Protein AF-0000000085036722 (afdb_homodimer)

Secondary structure (DSSP, 8-state):
---GGGHHHHHHHHHTSTTTTTS-HHHHHHHHHT-EEEEE-TT-EEE-TTSB--EEEEEEES-EEEEEE-TTSS-EEEEEE-SSEEE--TTTTT-SB-SSEEEESS-EEEEEEEHHHHHHHHHH-HHHHHHHHHHHHHHHHHHHHHHHHHTT--HHHHHHHHHHHHHHHHPEEETTTEEE--S---HHHHHHHHTS-HHHHHHHHHHHHHTTSEEEETTEEEE---/---GGGHHHHHHHHHTSTTTTTS-HHHHHHHHHT-EEEEE-TT-EEE-TTSB--EEEEEEES-EEEEEE-TTSS-EEEEEE-TTEEE--TTTTT-SB-SSEEEESS-EEEEEEEHHHHHHHHHH-HHHHHHHHHHHHHHHHHHHHHHHHHTT--HHHHHHHHHHHHHHHHPEEETTTEEE--S---HHHHHHHHTS-HHHHHHHHHHHHHTTSEEEETTEEEE---

pLDDT: mean 83.2, std 12.03, range [45.81, 97.31]

Radius of gyration: 22.98 Å; Cα contacts (8 Å, |Δi|>4): 888; chains: 2; bounding box: 68×56×44 Å

Nearest PDB structures (foldseek):
  4cyd-assembly2_C  TM=8.527E-01  e=1.453E-17  Corynebacterium glutamicum
  4cyd-assembly2_A  TM=8.645E-01  e=3.930E-17  Corynebacterium glutamicum
  4cyd-assembly1_D  TM=8.623E-01  e=2.658E-15  Corynebacterium glutamicum
  7pza-assembly1_A  TM=8.223E-01  e=2.762E-14  Sinorhizobium meliloti 1021
  3h3z-assembly1_A  TM=5.978E-01  e=1.508E-13  Ruegeria pomeroyi DSS-3

Organism: Levilactobacillus brevis (strain ATCC 367 / BCRC 12310 / CIP 105137 / JCM 1170 / LMG 11437 / NCIMB 947 / NCTC 947) (NCBI:txid387344)

Sequence (452 aa):
MIKKSDYPRYIQMLKRRPEFSGFTPDEFNQLEQQMRIKEYPKGQLLFDQADTRSRFYFVISGLLRSERIDETGDFSFYSFIAENKGFPYRGLFHDHEYAYAVNTMTPAVVASFPMAEFENLLTRNSEMMKRVVVEMGQIINENEDQLQQMVTSSASDRVRNALKILGRKLGNQLAGDRWFVPYAITLIELAKMAGTTRETASQVVQRLEADGQIIYEHKHFTIFIKMIKKSDYPRYIQMLKRRPEFSGFTPDEFNQLEQQMRIKEYPKGQLLFDQADTRSRFYFVISGLLRSERIDETGDFSFYSFIAENKGFPYRGLFHDHEYAYAVNTMTPAVVASFPMAEFENLLTRNSEMMKRVVVEMGQIINENEDQLQQMVTSSASDRVRNALKILGRKLGNQLAGDRWFVPYAITLIELAKMAGTTRETASQVVQRLEADGQIIYEHKHFTIFIK

Foldseek 3Di:
DDDPVCVVVVLVVVCPAPLNVLDDPVLSVVQSVQKDKDKDAAFDWPDAFFAFPFKKKAWQAAKKWWWAADPVSPAIAIDMDGHGDIDDLPQQPHDGTHRTIMGGRHTTMMMMGTSVSVSVSCVVGVSSVVVSVVVVVVVVVLVVQLVVQLVPAPLLSLLLSLVVSQQVPQFDDDPDRKTKRPGQADLCNSCSNSVHDSVSSVVSVVVCVVVVQWDQDPSIIIGNHD/DDDPVCLVVVLVVVCPAPLNVLDDPVLSVVQSVQKDKDKDAAFDWPDAFFAFPFKKKAWQAAKKWWWAADPVSPAIAIDMDGHGDIDDLPQQPHDGTHRTIMGGNHTTMMMMGTSVSVSVSCVVGVSSVVVSVVVVVVVVVLVVQLVVQLVPAPLLSLLLSLVLSQQVPQFDDDPDRKTKRPGQADLCNSCSNSVHDSVSSVVSVVVCVVVVQWDQDPSIIIGNHD

InterPro domains:
  IPR000595 Cyclic nucleotide-binding domain [PF00027] (38-125)
  IPR000595 Cyclic nucleotide-binding domain [PS50042] (19-139)
  IPR000595 Cyclic nucleotide-binding domain [SM00100] (19-137)
  IPR000595 Cyclic nucleotide-binding domain [cd00038] (20-133)
  IPR012318 Crp-type HTH domain [PF13545] (180-223)
  IPR012318 Crp-type HTH domain [PS51063] (153-226)
  IPR014710 RmlC-like jelly roll fold [G3DSA:2.60.120.10] (10-144)
  IPR018490 Cyclic nucleotide-binding domain superfamily [SSF51206] (25-152)
  IPR036388 Winged helix-like DNA-binding domain superfamily [G3DSA:1.10.10.10] (145-226)
  IPR036390 Winged helix DNA-binding domain superfamily [SSF46785] (154-223)
  IPR050397 Global Transcriptional Regulators in Environmental Response [PTHR24567] (11-214)

Solvent-accessible surface area (backbone atoms only — not comparable to full-atom values): 23053 Å² total; per-residue (Å²): 129,66,51,77,87,52,42,62,63,54,50,57,55,48,53,70,31,79,94,40,51,55,50,50,74,68,54,44,48,59,47,54,74,57,45,45,65,44,63,40,56,56,69,38,72,76,48,49,53,66,34,71,51,57,56,34,37,33,28,67,37,44,34,34,33,36,38,27,65,41,96,82,63,79,47,54,32,62,47,76,46,51,51,77,38,73,37,71,65,61,36,47,98,69,51,64,44,31,85,37,19,35,31,24,72,28,56,25,36,35,37,34,30,44,29,70,58,52,54,54,50,36,61,74,28,48,62,40,38,51,49,52,47,37,52,51,19,50,51,43,51,51,45,50,53,50,44,46,49,37,16,54,29,49,66,59,37,16,39,52,39,40,50,51,49,45,23,69,73,58,22,43,80,41,86,78,78,24,16,40,26,83,54,76,51,51,54,58,55,48,7,42,50,13,12,48,47,47,69,54,34,47,50,44,51,50,50,35,36,73,69,66,26,33,45,81,54,92,41,21,43,34,37,40,68,130,128,67,51,78,87,54,41,62,62,53,50,57,54,48,54,70,32,78,95,42,51,56,48,50,74,68,55,43,49,58,48,55,74,58,44,45,66,44,63,39,56,56,68,40,71,77,48,48,55,66,35,70,48,58,56,34,36,33,27,68,37,43,33,32,33,36,39,28,67,41,96,82,62,80,47,53,33,63,46,76,46,50,50,76,38,74,38,70,65,63,35,48,99,68,51,64,44,31,84,37,19,35,32,24,71,29,55,26,35,36,38,34,30,45,30,69,59,52,54,52,51,36,60,75,27,50,62,39,38,50,49,50,46,37,52,50,20,51,50,43,50,52,44,50,55,51,45,46,48,38,18,55,29,48,66,58,38,15,41,52,39,39,49,52,49,45,23,70,74,57,23,44,80,42,87,78,76,24,16,39,26,84,55,77,52,51,54,60,56,47,7,43,52,13,12,47,46,49,69,55,34,46,52,43,51,52,50,36,36,73,69,66,26,33,46,82,57,92,42,23,44,34,37,41,67,128

Structure (mmCIF, N/CA/C/O backbone):
data_AF-0000000085036722-model_v1
#
loop_
_entity.id
_entity.type
_entity.pdbx_description
1 polymer 'cAMP-binding protein-catabolite gene activator and regulatory subunit of cAMP-dependent protein kinase'
#
loop_
_atom_site.group_PDB
_atom_site.id
_atom_site.type_symbol
_atom_site.label_atom_id
_atom_site.label_alt_id
_atom_site.label_comp_id
_atom_site.label_asym_id
_atom_site.label_entity_id
_atom_site.label_seq_id
_atom_site.pdbx_PDB_ins_code
_atom_site.Cartn_x
_atom_site.Cartn_y
_atom_site.Cartn_z
_atom_site.occupancy
_atom_site.B_iso_or_equiv
_atom_site.auth_seq_id
_atom_site.auth_comp_id
_atom_site.auth_asym_id
_atom_site.auth_atom_id
_atom_site.pdbx_PDB_model_num
ATOM 1 N N . MET A 1 1 ? -32.625 -12.797 2.52 1 73.38 1 MET A N 1
ATOM 2 C CA . MET A 1 1 ? -31.703 -13.867 2.914 1 73.38 1 MET A CA 1
ATOM 3 C C . MET A 1 1 ? -31.359 -14.75 1.721 1 73.38 1 MET A C 1
ATOM 5 O O . MET A 1 1 ? -32.25 -15.141 0.953 1 73.38 1 MET A O 1
ATOM 9 N N . ILE A 1 2 ? -30.125 -14.922 1.439 1 76.75 2 ILE A N 1
ATOM 10 C CA . ILE A 1 2 ? -29.703 -15.719 0.292 1 76.75 2 ILE A CA 1
ATOM 11 C C . ILE A 1 2 ? -29.734 -17.203 0.655 1 76.75 2 ILE A C 1
ATOM 13 O O . ILE A 1 2 ? -29.188 -17.609 1.684 1 76.75 2 ILE A O 1
ATOM 17 N N . LYS A 1 3 ? -30.594 -18.047 -0.111 1 76.81 3 LYS A N 1
ATOM 18 C CA . LYS A 1 3 ? -30.688 -19.484 0.058 1 76.81 3 LYS A CA 1
ATOM 19 C C . LYS A 1 3 ? -29.641 -20.219 -0.796 1 76.81 3 LYS A C 1
ATOM 21 O O . LYS A 1 3 ? -29.172 -19.672 -1.79 1 76.81 3 LYS A O 1
ATOM 26 N N . LYS A 1 4 ? -29.219 -21.281 -0.331 1 78.5 4 LYS A N 1
ATOM 27 C CA . LYS A 1 4 ? -28.25 -22.094 -1.051 1 78.5 4 LYS A CA 1
ATOM 28 C C . LYS A 1 4 ? -28.688 -22.344 -2.488 1 78.5 4 LYS A C 1
ATOM 30 O O . LYS A 1 4 ? -27.859 -22.5 -3.387 1 78.5 4 LYS A O 1
ATOM 35 N N . SER A 1 5 ? -29.969 -22.344 -2.686 1 82 5 SER A N 1
ATOM 36 C CA . SER A 1 5 ? -30.516 -22.547 -4.023 1 82 5 SER A CA 1
ATOM 37 C C . SER A 1 5 ? -30.141 -21.391 -4.953 1 82 5 SER A C 1
ATOM 39 O O . SER A 1 5 ? -30.203 -21.531 -6.176 1 82 5 SER A O 1
ATOM 41 N N . ASP A 1 6 ? -29.75 -20.25 -4.352 1 83.38 6 ASP A N 1
ATOM 42 C CA . ASP A 1 6 ? -29.375 -19.078 -5.137 1 83.38 6 ASP A CA 1
ATOM 43 C C . ASP A 1 6 ? -27.891 -19.078 -5.473 1 83.38 6 ASP A C 1
ATOM 45 O O . ASP A 1 6 ? -27.438 -18.281 -6.285 1 83.38 6 ASP A O 1
ATOM 49 N N . TYR A 1 7 ? -27.188 -20.078 -4.91 1 85.75 7 TYR A N 1
ATOM 50 C CA . TYR A 1 7 ? -25.719 -20.078 -4.984 1 85.75 7 TYR A CA 1
ATOM 51 C C . TYR A 1 7 ? -25.25 -20.234 -6.426 1 85.75 7 TYR A C 1
ATOM 53 O O . TYR A 1 7 ? -24.312 -19.562 -6.855 1 85.75 7 TYR A O 1
ATOM 61 N N . PRO A 1 8 ? -25.938 -21.062 -7.152 1 85.06 8 PRO A N 1
ATOM 62 C CA . PRO A 1 8 ? -25.438 -21.297 -8.508 1 85.06 8 PRO A CA 1
ATOM 63 C C . PRO A 1 8 ? -25.344 -20.016 -9.336 1 85.06 8 PRO A C 1
ATOM 65 O O . PRO A 1 8 ? -24.391 -19.844 -10.102 1 85.06 8 PRO A O 1
ATOM 68 N N . ARG A 1 9 ? -26.219 -19.156 -9.18 1 86.38 9 ARG A N 1
ATOM 69 C CA . ARG A 1 9 ? -26.203 -17.891 -9.906 1 86.38 9 ARG A CA 1
ATOM 70 C C . ARG A 1 9 ? -24.969 -17.078 -9.523 1 86.38 9 ARG A C 1
ATOM 72 O O . ARG A 1 9 ? -24.266 -16.562 -10.398 1 86.38 9 ARG A O 1
ATOM 79 N N . TYR A 1 10 ? -24.75 -17.031 -8.266 1 87.5 10 TYR A N 1
ATOM 80 C CA . TYR A 1 10 ? -23.609 -16.25 -7.777 1 87.5 10 TYR A CA 1
ATOM 81 C C . TYR A 1 10 ? -22.297 -16.922 -8.164 1 87.5 10 TYR A C 1
ATOM 83 O O . TYR A 1 10 ? -21.328 -16.234 -8.516 1 87.5 10 TYR A O 1
ATOM 91 N N . ILE A 1 11 ? -22.312 -18.219 -8.164 1 86.94 11 ILE A N 1
ATOM 92 C CA . ILE A 1 11 ? -21.109 -18.984 -8.5 1 86.94 11 ILE A CA 1
ATOM 93 C C . ILE A 1 11 ? -20.75 -18.734 -9.961 1 86.94 11 ILE A C 1
ATOM 95 O O . ILE A 1 11 ? -19.578 -18.531 -10.281 1 86.94 11 ILE A O 1
ATOM 99 N N . GLN A 1 12 ? -21.688 -18.719 -10.766 1 86.75 12 GLN A N 1
ATOM 100 C CA . GLN A 1 12 ? -21.453 -18.469 -12.188 1 86.75 12 GLN A CA 1
ATOM 101 C C . GLN A 1 12 ? -20.891 -17.062 -12.414 1 86.75 12 GLN A C 1
ATOM 103 O O . GLN A 1 12 ? -20.016 -16.859 -13.25 1 86.75 12 GLN A O 1
ATOM 108 N N . MET A 1 13 ? -21.438 -16.172 -11.656 1 86.69 13 MET A N 1
ATOM 109 C CA . MET A 1 13 ? -20.969 -14.797 -11.75 1 86.69 13 MET A CA 1
ATOM 110 C C . MET A 1 13 ? -19.516 -14.688 -11.289 1 86.69 13 MET A C 1
ATOM 112 O O . MET A 1 13 ? -18.719 -14.008 -11.93 1 86.69 13 MET A O 1
ATOM 116 N N . LEU A 1 14 ? -19.172 -15.367 -10.234 1 88.62 14 LEU A N 1
ATOM 117 C CA . LEU A 1 14 ? -17.828 -15.297 -9.656 1 88.62 14 LEU A CA 1
ATOM 118 C C . LEU A 1 14 ? -16.812 -15.938 -10.586 1 88.62 14 LEU A C 1
ATOM 120 O O . LEU A 1 14 ? -15.688 -15.438 -10.711 1 88.62 14 LEU A O 1
ATOM 124 N N . LYS A 1 15 ? -17.188 -16.938 -11.242 1 85.5 15 LYS A N 1
ATOM 125 C CA . LYS A 1 15 ? -16.297 -17.656 -12.141 1 85.5 15 LYS A CA 1
ATOM 126 C C . LYS A 1 15 ? -15.828 -16.766 -13.297 1 85.5 15 LYS A C 1
ATOM 128 O O . LYS A 1 15 ? -14.75 -16.984 -13.852 1 85.5 15 LYS A O 1
ATOM 133 N N . ARG A 1 16 ? -16.609 -15.781 -13.594 1 83.88 16 ARG A N 1
ATOM 134 C CA . ARG A 1 16 ? -16.328 -14.922 -14.742 1 83.88 16 ARG A CA 1
ATOM 135 C C . ARG A 1 16 ? -15.492 -13.719 -14.336 1 83.88 16 ARG A C 1
ATOM 137 O O . ARG A 1 16 ? -14.969 -13 -15.188 1 83.88 16 ARG A O 1
ATOM 144 N N . ARG A 1 17 ? -15.359 -13.57 -13.094 1 84.75 17 ARG A N 1
ATOM 145 C CA . ARG A 1 17 ? -14.586 -12.422 -12.617 1 84.75 17 ARG A CA 1
ATOM 146 C C . ARG A 1 17 ? -13.094 -12.664 -12.773 1 84.75 17 ARG A C 1
ATOM 148 O O . ARG A 1 17 ? -12.602 -13.766 -12.523 1 84.75 17 ARG A O 1
ATOM 155 N N . PRO A 1 18 ? -12.359 -11.648 -13.078 1 79.19 18 PRO A N 1
ATOM 156 C CA . PRO A 1 18 ? -10.906 -11.773 -13.219 1 79.19 18 PRO A CA 1
ATOM 157 C C . PRO A 1 18 ? -10.227 -12.281 -11.945 1 79.19 18 PRO A C 1
ATOM 159 O O . PRO A 1 18 ? -9.203 -12.969 -12.016 1 79.19 18 PRO A O 1
ATOM 162 N N . GLU A 1 19 ? -10.75 -11.984 -10.805 1 79.44 19 GLU A N 1
ATOM 163 C CA . GLU A 1 19 ? -10.188 -12.375 -9.516 1 79.44 19 GLU A CA 1
ATOM 164 C C . GLU A 1 19 ? -10.188 -13.891 -9.352 1 79.44 19 GLU A C 1
ATOM 166 O O . GLU A 1 19 ? -9.438 -14.438 -8.539 1 79.44 19 GLU A O 1
ATOM 171 N N . PHE A 1 20 ? -11.07 -14.539 -10.203 1 85.94 20 PHE A N 1
ATOM 172 C CA . PHE A 1 20 ? -11.219 -15.969 -9.992 1 85.94 20 PHE A CA 1
ATOM 173 C C . PHE A 1 20 ? -10.93 -16.734 -11.273 1 85.94 20 PHE A C 1
ATOM 175 O O . PHE A 1 20 ? -10.82 -17.969 -11.258 1 85.94 20 PHE A O 1
ATOM 182 N N . SER A 1 21 ? -10.781 -16.031 -12.297 1 83.56 21 SER A N 1
ATOM 183 C CA . SER A 1 21 ? -10.664 -16.656 -13.609 1 83.56 21 SER A CA 1
ATOM 184 C C . SER A 1 21 ? -9.367 -17.453 -13.727 1 83.56 21 SER A C 1
ATOM 186 O O . SER A 1 21 ? -9.242 -18.312 -14.602 1 83.56 21 SER A O 1
ATOM 188 N N . GLY A 1 22 ? -8.484 -17.234 -12.898 1 84.12 22 GLY A N 1
ATOM 189 C CA . GLY A 1 22 ? -7.223 -17.953 -12.945 1 84.12 22 GLY A CA 1
ATOM 190 C C . GLY A 1 22 ? -7.305 -19.344 -12.328 1 84.12 22 GLY A C 1
ATOM 191 O O . GLY A 1 22 ? -6.41 -20.172 -12.523 1 84.12 22 GLY A O 1
ATOM 192 N N . PHE A 1 23 ? -8.367 -19.609 -11.672 1 88.81 23 PHE A N 1
ATOM 193 C CA . PHE A 1 23 ? -8.539 -20.938 -11.086 1 88.81 23 PHE A CA 1
ATOM 194 C C . PHE A 1 23 ? -9.008 -21.922 -12.141 1 88.81 23 PHE A C 1
ATOM 196 O O . PHE A 1 23 ? -9.836 -21.594 -12.992 1 88.81 23 PHE A O 1
ATOM 203 N N . THR A 1 24 ? -8.469 -23.141 -12.102 1 89.5 24 THR A N 1
ATOM 204 C CA . THR A 1 24 ? -9.039 -24.219 -12.898 1 89.5 24 THR A CA 1
ATOM 205 C C . THR A 1 24 ? -10.43 -24.594 -12.398 1 89.5 24 THR A C 1
ATOM 207 O O . THR A 1 24 ? -10.805 -24.25 -11.273 1 89.5 24 THR A O 1
ATOM 210 N N . PRO A 1 25 ? -11.164 -25.25 -13.242 1 88.31 25 PRO A N 1
ATOM 211 C CA . PRO A 1 25 ? -12.484 -25.703 -12.789 1 88.31 25 PRO A CA 1
ATOM 212 C C . PRO A 1 25 ? -12.422 -26.531 -11.516 1 88.31 25 PRO A C 1
ATOM 214 O O . PRO A 1 25 ? -13.258 -26.375 -10.617 1 88.31 25 PRO A O 1
ATOM 217 N N . ASP A 1 26 ? -11.438 -27.359 -11.398 1 91.25 26 ASP A N 1
ATOM 218 C CA . ASP A 1 26 ? -11.289 -28.203 -10.211 1 91.25 26 ASP A CA 1
ATOM 219 C C . ASP A 1 26 ? -10.953 -27.359 -8.984 1 91.25 26 ASP A C 1
ATOM 221 O O . ASP A 1 26 ? -11.492 -27.594 -7.895 1 91.25 26 ASP A O 1
ATOM 225 N N . GLU A 1 27 ? -10.117 -26.406 -9.141 1 89.69 27 GLU A N 1
ATOM 226 C CA . GLU A 1 27 ? -9.719 -25.516 -8.047 1 89.69 27 GLU A CA 1
ATOM 227 C C . GLU A 1 27 ? -10.898 -24.672 -7.578 1 89.69 27 GLU A C 1
ATOM 229 O O . GLU A 1 27 ? -11.109 -24.5 -6.375 1 89.69 27 GLU A O 1
ATOM 234 N N . PHE A 1 28 ? -11.57 -24.203 -8.594 1 89.19 28 PHE A N 1
ATOM 235 C CA . PHE A 1 28 ? -12.734 -23.406 -8.234 1 89.19 28 PHE A CA 1
ATOM 236 C C . PHE A 1 28 ? -13.766 -24.25 -7.508 1 89.19 28 PHE A C 1
ATOM 238 O O . PHE A 1 28 ? -14.414 -23.781 -6.562 1 89.19 28 PHE A O 1
ATOM 245 N N . ASN A 1 29 ? -13.898 -25.438 -7.934 1 89.31 29 ASN A N 1
ATOM 246 C CA . ASN A 1 29 ? -14.812 -26.359 -7.266 1 89.31 29 ASN A CA 1
ATOM 247 C C . ASN A 1 29 ? -14.422 -26.578 -5.809 1 89.31 29 ASN A C 1
ATOM 249 O O . ASN A 1 29 ? -15.289 -26.672 -4.938 1 89.31 29 ASN A O 1
ATOM 253 N N . GLN A 1 30 ? -13.211 -26.688 -5.582 1 90.38 30 GLN A N 1
ATOM 254 C CA . GLN A 1 30 ? -12.727 -26.828 -4.215 1 90.38 30 GLN A CA 1
ATOM 255 C C . GLN A 1 30 ? -13.102 -25.609 -3.375 1 90.38 30 GLN A C 1
ATOM 257 O O . GLN A 1 30 ? -13.539 -25.75 -2.23 1 90.38 30 GLN A O 1
ATOM 262 N N . LEU A 1 31 ? -12.945 -24.453 -3.93 1 89.12 31 LEU A N 1
ATOM 263 C CA . LEU A 1 31 ? -13.297 -23.219 -3.25 1 89.12 31 LEU A CA 1
ATOM 264 C C . LEU A 1 31 ? -14.805 -23.109 -3.039 1 89.12 31 LEU A C 1
ATOM 266 O O . LEU A 1 31 ? -15.258 -22.688 -1.975 1 89.12 31 LEU A O 1
ATOM 270 N N . GLU A 1 32 ? -15.484 -23.484 -4.047 1 89.31 32 GLU A N 1
ATOM 271 C CA . GLU A 1 32 ? -16.938 -23.422 -4.047 1 89.31 32 GLU A CA 1
ATOM 272 C C . GLU A 1 32 ? -17.531 -24.266 -2.928 1 89.31 32 GLU A C 1
ATOM 274 O O . GLU A 1 32 ? -18.531 -23.891 -2.32 1 89.31 32 GLU A O 1
ATOM 279 N N . GLN A 1 33 ? -16.953 -25.375 -2.656 1 90.44 33 GLN A N 1
ATOM 280 C CA . GLN A 1 33 ? -17.453 -26.312 -1.66 1 90.44 33 GLN A CA 1
ATOM 281 C C . GLN A 1 33 ? -17.484 -25.688 -0.272 1 90.44 33 GLN A C 1
ATOM 283 O O . GLN A 1 33 ? -18.328 -26.031 0.558 1 90.44 33 GLN A O 1
ATOM 288 N N . GLN A 1 34 ? -16.625 -24.766 -0.069 1 92.06 34 GLN A N 1
ATOM 289 C CA . GLN A 1 34 ? -16.547 -24.172 1.259 1 92.06 34 GLN A CA 1
ATOM 290 C C . GLN A 1 34 ? -16.938 -22.688 1.215 1 92.06 34 GLN A C 1
ATOM 292 O O . GLN A 1 34 ? -16.703 -21.953 2.17 1 92.06 34 GLN A O 1
ATOM 297 N N . MET A 1 35 ? -17.469 -22.375 0.148 1 93.44 35 MET A N 1
ATOM 298 C CA . MET A 1 35 ? -17.875 -20.984 -0.065 1 93.44 35 MET A CA 1
ATOM 299 C C . MET A 1 35 ? -19.156 -20.672 0.684 1 93.44 35 MET A C 1
ATOM 301 O O . MET A 1 35 ? -20.047 -21.516 0.786 1 93.44 35 MET A O 1
ATOM 305 N N . ARG A 1 36 ? -19.266 -19.5 1.232 1 94.81 36 ARG A N 1
ATOM 306 C CA . ARG A 1 36 ? -20.484 -18.953 1.821 1 94.81 36 ARG A CA 1
ATOM 307 C C . ARG A 1 36 ? -20.875 -17.641 1.168 1 94.81 36 ARG A C 1
ATOM 309 O O . ARG A 1 36 ? -20.031 -16.766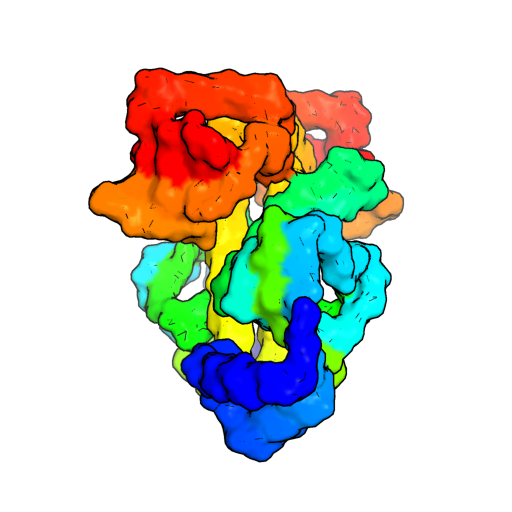 0.949 1 94.81 36 ARG A O 1
ATOM 316 N N . ILE A 1 37 ? -22.109 -17.562 0.766 1 95.44 37 ILE A N 1
ATOM 317 C CA . ILE A 1 37 ? -22.656 -16.312 0.258 1 95.44 37 ILE A CA 1
ATOM 318 C C . ILE A 1 37 ? -23.719 -15.781 1.229 1 95.44 37 ILE A C 1
ATOM 320 O O . ILE A 1 37 ? -24.672 -16.484 1.565 1 95.44 37 ILE A O 1
ATOM 324 N N . LYS A 1 38 ? -23.5 -14.539 1.675 1 95.75 38 LYS A N 1
ATOM 325 C CA . LYS A 1 38 ? -24.406 -13.969 2.662 1 95.75 38 LYS A CA 1
ATOM 326 C C . LYS A 1 38 ? -24.828 -12.555 2.26 1 95.75 38 LYS A C 1
ATOM 328 O O . LYS A 1 38 ? -24.062 -11.812 1.659 1 95.75 38 LYS A O 1
ATOM 333 N N . GLU A 1 39 ? -26.047 -12.32 2.547 1 94.75 39 GLU A N 1
ATOM 334 C CA . GLU A 1 39 ? -26.562 -10.953 2.465 1 94.75 39 GLU A CA 1
ATOM 335 C C . GLU A 1 39 ? -26.484 -10.258 3.818 1 94.75 39 GLU A C 1
ATOM 337 O O . GLU A 1 39 ? -26.922 -10.805 4.836 1 94.75 39 GLU A O 1
ATOM 342 N N . TYR A 1 40 ? -25.922 -9.117 3.766 1 95 40 TYR A N 1
ATOM 343 C CA . TYR A 1 40 ? -25.797 -8.32 4.98 1 95 40 TYR A CA 1
ATOM 344 C C . TYR A 1 40 ? -26.594 -7.031 4.883 1 95 40 TYR A C 1
ATOM 346 O O . TYR A 1 40 ? -26.562 -6.344 3.857 1 95 40 TYR A O 1
ATOM 354 N N . PRO A 1 41 ? -27.359 -6.746 5.938 1 93.38 41 PRO A N 1
ATOM 355 C CA . PRO A 1 41 ? -27.969 -5.414 5.961 1 93.38 41 PRO A CA 1
ATOM 356 C C . PRO A 1 41 ? -26.953 -4.305 6.191 1 93.38 41 PRO A C 1
ATOM 358 O O . PRO A 1 41 ? -25.797 -4.582 6.543 1 93.38 41 PRO A O 1
ATOM 361 N N . LYS A 1 42 ? -27.406 -3.121 5.922 1 86.62 42 LYS A N 1
ATOM 362 C CA . LYS A 1 42 ? -26.562 -1.963 6.203 1 86.62 42 LYS A CA 1
ATOM 363 C C . LYS A 1 42 ? -26.172 -1.913 7.68 1 86.62 42 LYS A C 1
ATOM 365 O O . LYS A 1 42 ? -27 -2.154 8.555 1 86.62 42 LYS A O 1
ATOM 370 N N . GLY A 1 43 ? -24.875 -1.656 7.93 1 87.81 43 GLY A N 1
ATOM 371 C CA . GLY A 1 43 ? -24.406 -1.415 9.281 1 87.81 43 GLY A CA 1
ATOM 372 C C . GLY A 1 43 ? -23.953 -2.68 9.992 1 87.81 43 GLY A C 1
ATOM 373 O O . GLY A 1 43 ? -23.641 -2.652 11.188 1 87.81 43 GLY A O 1
ATOM 374 N N . GLN A 1 44 ? -23.938 -3.764 9.336 1 93.25 44 GLN A N 1
ATOM 375 C CA . GLN A 1 44 ? -23.562 -5.02 9.977 1 93.25 44 GLN A CA 1
ATOM 376 C C . GLN A 1 44 ? -22.062 -5.242 9.922 1 93.25 44 GLN A C 1
ATOM 378 O O . GLN A 1 44 ? -21.422 -4.969 8.906 1 93.25 44 GLN A O 1
ATOM 383 N N . LEU A 1 45 ? -21.578 -5.773 11.031 1 95.62 45 LEU A N 1
ATOM 384 C CA . LEU A 1 45 ? -20.156 -6.094 11.148 1 95.62 45 LEU A CA 1
ATOM 385 C C . LEU A 1 45 ? -19.844 -7.438 10.5 1 95.62 45 LEU A C 1
ATOM 387 O O . LEU A 1 45 ? -20.516 -8.438 10.781 1 95.62 45 LEU A O 1
ATOM 391 N N . LEU A 1 46 ? -18.906 -7.441 9.602 1 96.38 46 LEU A N 1
ATOM 392 C CA . LEU A 1 46 ? -18.453 -8.703 9.039 1 96.38 46 LEU A CA 1
ATOM 393 C C . LEU A 1 46 ? -17.438 -9.383 9.969 1 96.38 46 LEU A C 1
ATOM 395 O O . LEU A 1 46 ? -17.578 -10.57 10.273 1 96.38 46 LEU A O 1
ATOM 399 N N . PHE A 1 47 ? -16.484 -8.68 10.336 1 96.81 47 PHE A N 1
ATOM 400 C CA . PHE A 1 47 ? -15.477 -9.102 11.305 1 96.81 47 PHE A CA 1
ATOM 401 C C . PHE A 1 47 ? -14.844 -7.891 11.984 1 96.81 47 PHE A C 1
ATOM 403 O O . PHE A 1 47 ? -14.93 -6.77 11.484 1 96.81 47 PHE A O 1
ATOM 410 N N . ASP A 1 48 ? -14.203 -8.18 13.109 1 94.5 48 ASP A N 1
ATOM 411 C CA . ASP A 1 48 ? -13.586 -7.105 13.891 1 94.5 48 ASP A CA 1
ATOM 412 C C . ASP A 1 48 ? -12.062 -7.137 13.758 1 94.5 48 ASP A C 1
ATOM 414 O O . ASP A 1 48 ? -11.492 -8.148 13.344 1 94.5 48 ASP A O 1
ATOM 418 N N . GLN A 1 49 ? -11.57 -5.984 14.047 1 91.5 49 GLN A N 1
ATOM 419 C CA . GLN A 1 49 ? -10.117 -5.922 14.125 1 91.5 49 GLN A CA 1
ATOM 420 C C . GLN A 1 49 ? -9.578 -6.922 15.141 1 91.5 49 GLN A C 1
ATOM 422 O O . GLN A 1 49 ? -10.172 -7.121 16.203 1 91.5 49 GLN A O 1
ATOM 427 N N . ALA A 1 50 ? -8.453 -7.676 14.789 1 91.38 50 ALA A N 1
ATOM 428 C CA . ALA A 1 50 ? -7.719 -8.594 15.656 1 91.38 50 ALA A CA 1
ATOM 429 C C . ALA A 1 50 ? -8.453 -9.93 15.789 1 91.38 50 ALA A C 1
ATOM 431 O O . ALA A 1 50 ? -7.98 -10.836 16.469 1 91.38 50 ALA A O 1
ATOM 432 N N . ASP A 1 51 ? -9.664 -10.039 15.133 1 95.5 51 ASP A N 1
ATOM 433 C CA . ASP A 1 51 ? -10.234 -11.375 14.992 1 95.5 51 ASP A CA 1
ATOM 434 C C . ASP A 1 51 ? -9.289 -12.289 14.219 1 95.5 51 ASP A C 1
ATOM 436 O O . ASP A 1 51 ? -8.422 -11.82 13.477 1 95.5 51 ASP A O 1
ATOM 440 N N . THR A 1 52 ? -9.461 -13.555 14.438 1 96.81 52 THR A N 1
ATOM 441 C CA . THR A 1 52 ? -8.719 -14.516 13.625 1 96.81 52 THR A CA 1
ATOM 442 C C . THR A 1 52 ? -9.086 -14.375 12.148 1 96.81 52 THR A C 1
ATOM 444 O O . THR A 1 52 ? -10.266 -14.273 11.805 1 96.81 52 THR A O 1
ATOM 447 N N . ARG A 1 53 ? -8.078 -14.258 11.336 1 95.81 53 ARG A N 1
ATOM 448 C CA . ARG A 1 53 ? -8.273 -14.125 9.898 1 95.81 53 ARG A CA 1
ATOM 449 C C . ARG A 1 53 ? -8.766 -15.438 9.289 1 95.81 53 ARG A C 1
ATOM 451 O O . ARG A 1 53 ? -8.031 -16.094 8.547 1 95.81 53 ARG A O 1
ATOM 458 N N . SER A 1 54 ? -10.016 -15.781 9.375 1 96.31 54 SER A N 1
ATOM 459 C CA . SER A 1 54 ? -10.547 -17.109 9.062 1 96.31 54 SER A CA 1
ATOM 460 C C . SER A 1 54 ? -11.047 -17.172 7.621 1 96.31 54 SER A C 1
ATOM 462 O O . SER A 1 54 ? -11.109 -18.25 7.031 1 96.31 54 SER A O 1
ATOM 464 N N . ARG A 1 55 ? -11.359 -16 7.102 1 97.31 55 ARG A N 1
ATOM 465 C CA . ARG A 1 55 ? -11.969 -16.078 5.773 1 97.31 55 ARG A CA 1
ATOM 466 C C . ARG A 1 55 ? -11.477 -14.93 4.887 1 97.31 55 ARG A C 1
ATOM 468 O O . ARG A 1 55 ? -11.086 -13.875 5.387 1 97.31 55 ARG A O 1
ATOM 475 N N . PHE A 1 56 ? -11.438 -15.195 3.604 1 97.12 56 PHE A N 1
ATOM 476 C CA . PHE A 1 56 ? -11.289 -14.211 2.537 1 97.12 56 PHE A CA 1
ATOM 477 C C . PHE A 1 56 ? -12.641 -13.844 1.942 1 97.12 56 PHE A C 1
ATOM 479 O O . PHE A 1 56 ? -13.492 -14.719 1.74 1 97.12 56 PHE A O 1
ATOM 486 N N . TYR A 1 57 ? -12.797 -12.57 1.607 1 97.06 57 TYR A N 1
ATOM 487 C CA . TYR A 1 57 ? -14.117 -12.094 1.204 1 97.06 57 TYR A CA 1
ATOM 488 C C . TYR A 1 57 ? -14.07 -11.477 -0.19 1 97.06 57 TYR A C 1
ATOM 490 O O . TYR A 1 57 ? -13.031 -10.969 -0.619 1 97.06 57 TYR A O 1
ATOM 498 N N . PHE A 1 58 ? -15.172 -11.531 -0.809 1 95.75 58 PHE A N 1
ATOM 499 C CA . PHE A 1 58 ? -15.375 -10.875 -2.092 1 95.75 58 PHE A CA 1
ATOM 500 C C . PHE A 1 58 ? -16.734 -10.164 -2.125 1 95.75 58 PHE A C 1
ATOM 502 O O . PHE A 1 58 ? -17.766 -10.797 -1.932 1 95.75 58 PHE A O 1
ATOM 509 N N . VAL A 1 59 ? -16.688 -8.891 -2.457 1 95 59 VAL A N 1
ATOM 510 C CA . VAL A 1 59 ? -17.906 -8.102 -2.484 1 95 59 VAL A CA 1
ATOM 511 C C . VAL A 1 59 ? -18.609 -8.273 -3.83 1 95 59 VAL A C 1
ATOM 513 O O . VAL A 1 59 ? -18.125 -7.789 -4.855 1 95 59 VAL A O 1
ATOM 516 N N . ILE A 1 60 ? -19.688 -8.938 -3.793 1 93.12 60 ILE A N 1
ATOM 517 C CA . ILE A 1 60 ? -20.453 -9.141 -5.012 1 93.12 60 ILE A CA 1
ATOM 518 C C . ILE A 1 60 ? -21.25 -7.875 -5.332 1 93.12 60 ILE A C 1
ATOM 520 O O . ILE A 1 60 ? -21.266 -7.414 -6.477 1 93.12 60 ILE A O 1
ATOM 524 N N . SER A 1 61 ? -21.906 -7.359 -4.332 1 89.12 61 SER A N 1
ATOM 525 C CA . SER A 1 61 ? -22.641 -6.105 -4.453 1 89.12 61 SER A CA 1
ATOM 526 C C . SER A 1 61 ? -22.656 -5.348 -3.129 1 89.12 61 SER A C 1
ATOM 528 O O . SER A 1 61 ? -22.578 -5.953 -2.059 1 89.12 61 SER A O 1
ATOM 530 N N . GLY A 1 62 ? -22.734 -3.936 -3.256 1 87.69 62 GLY A N 1
ATOM 531 C CA . GLY A 1 62 ? -22.781 -3.09 -2.072 1 87.69 62 GLY A CA 1
ATOM 532 C C . GLY A 1 62 ? -21.469 -2.402 -1.773 1 87.69 62 GLY A C 1
ATOM 533 O O . GLY A 1 62 ? -20.578 -2.344 -2.629 1 87.69 62 GLY A O 1
ATOM 534 N N . LEU A 1 63 ? -21.453 -1.77 -0.587 1 81.12 63 LEU A N 1
ATOM 535 C CA . LEU A 1 63 ? -20.281 -1.011 -0.146 1 81.12 63 LEU A CA 1
ATOM 536 C C . LEU A 1 63 ? -19.953 -1.33 1.307 1 81.12 63 LEU A C 1
ATOM 538 O O . LEU A 1 63 ? -20.828 -1.334 2.168 1 81.12 63 LEU A O 1
ATOM 542 N N . LEU A 1 64 ? -18.656 -1.662 1.469 1 89.19 64 LEU A N 1
ATOM 543 C CA . LEU A 1 64 ? -18.172 -1.931 2.82 1 89.19 64 LEU A CA 1
ATOM 544 C C . LEU A 1 64 ? -17.219 -0.837 3.287 1 89.19 64 LEU A C 1
ATOM 546 O O . LEU A 1 64 ? -16.672 -0.1 2.469 1 89.19 64 LEU A O 1
ATOM 550 N N . ARG A 1 65 ? -17.125 -0.728 4.559 1 80.12 65 ARG A N 1
ATOM 551 C CA . ARG A 1 65 ? -16.188 0.198 5.18 1 80.12 65 ARG A CA 1
ATOM 552 C C . ARG A 1 65 ? -15.203 -0.543 6.078 1 80.12 65 ARG A C 1
ATOM 554 O O . ARG A 1 65 ? -15.602 -1.374 6.895 1 80.12 65 ARG A O 1
ATOM 561 N N . SER A 1 66 ? -13.961 -0.311 5.824 1 86.06 66 SER A N 1
ATOM 562 C CA . SER A 1 66 ? -12.93 -0.813 6.727 1 86.06 66 SER A CA 1
ATOM 563 C C . SER A 1 66 ? -12.484 0.265 7.711 1 86.06 66 SER A C 1
ATOM 565 O O . SER A 1 66 ? -12.375 1.438 7.344 1 86.06 66 SER A O 1
ATOM 567 N N . GLU A 1 67 ? -12.375 -0.13 8.945 1 77.69 67 GLU A N 1
ATOM 568 C CA . GLU A 1 67 ? -11.961 0.784 10.008 1 77.69 67 GLU A CA 1
ATOM 569 C C . GLU A 1 67 ? -10.836 0.188 10.844 1 77.69 67 GLU A C 1
ATOM 571 O O . GLU A 1 67 ? -10.93 -0.949 11.312 1 77.69 67 GLU A O 1
ATOM 576 N N . ARG A 1 68 ? -9.828 0.946 10.875 1 78.31 68 ARG A N 1
ATOM 577 C CA . ARG A 1 68 ? -8.711 0.537 11.719 1 78.31 68 ARG A CA 1
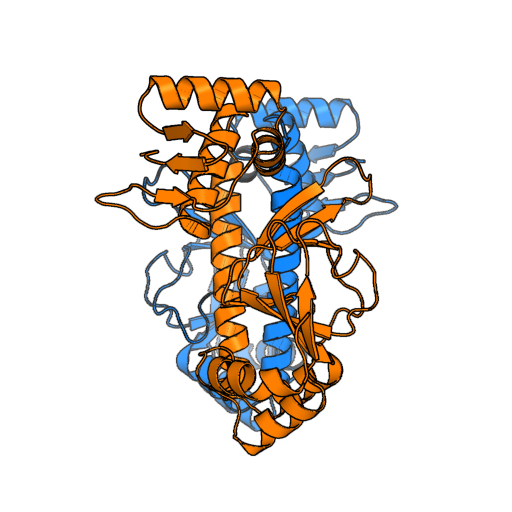ATOM 578 C C . ARG A 1 68 ? -8.508 1.525 12.867 1 78.31 68 ARG A C 1
ATOM 580 O O . ARG A 1 68 ? -8.359 2.727 12.633 1 78.31 68 ARG A O 1
ATOM 587 N N . ILE A 1 69 ? -8.633 1.033 14.008 1 69.44 69 ILE A N 1
ATOM 588 C CA . ILE A 1 69 ? -8.438 1.881 15.18 1 69.44 69 ILE A CA 1
ATOM 589 C C . ILE A 1 69 ? -6.996 1.767 15.664 1 69.44 69 ILE A C 1
ATOM 591 O O . ILE A 1 69 ? -6.426 0.674 15.688 1 69.44 69 ILE A O 1
ATOM 595 N N . ASP A 1 70 ? -6.438 2.953 15.883 1 63.28 70 ASP A N 1
ATOM 596 C CA . ASP A 1 70 ? -5.062 2.938 16.375 1 63.28 70 ASP A CA 1
ATOM 597 C C . ASP A 1 70 ? -5.008 2.473 17.828 1 63.28 70 ASP A C 1
ATOM 599 O O . ASP A 1 70 ? -6.039 2.174 18.438 1 63.28 70 ASP A O 1
ATOM 603 N N . GLU A 1 71 ? -3.754 2.203 18.203 1 61.41 71 GLU A N 1
ATOM 604 C CA . GLU A 1 71 ? -3.549 1.678 19.547 1 61.41 71 GLU A CA 1
ATOM 605 C C . GLU A 1 71 ? -4.199 2.576 20.594 1 61.41 71 GLU A C 1
ATOM 607 O O . GLU A 1 71 ? -4.641 2.098 21.641 1 61.41 71 GLU A O 1
ATOM 612 N N . THR A 1 72 ? -4.27 3.824 20.266 1 54.91 72 THR A N 1
ATOM 613 C CA . THR A 1 72 ? -4.832 4.754 21.25 1 54.91 72 THR A CA 1
ATOM 614 C C . THR A 1 72 ? -6.355 4.777 21.156 1 54.91 72 THR A C 1
ATOM 616 O O . THR A 1 72 ? -7.031 5.211 22.094 1 54.91 72 THR A O 1
ATOM 619 N N . GLY A 1 73 ? -6.902 4.23 20.203 1 55.12 73 GLY A N 1
ATOM 620 C CA . GLY A 1 73 ? -8.344 4.242 19.969 1 55.12 73 GLY A CA 1
ATOM 621 C C . GLY A 1 73 ? -8.859 5.57 19.453 1 55.12 73 GLY A C 1
ATOM 622 O O . GLY A 1 73 ? -10.047 5.715 19.172 1 55.12 73 GLY A O 1
ATOM 623 N N . ASP A 1 74 ? -8.055 6.586 19.422 1 50.88 74 ASP A N 1
ATOM 624 C CA . ASP A 1 74 ? -8.477 7.957 19.141 1 50.88 74 ASP A CA 1
ATOM 625 C C . ASP A 1 74 ? -8.609 8.203 17.641 1 50.88 74 A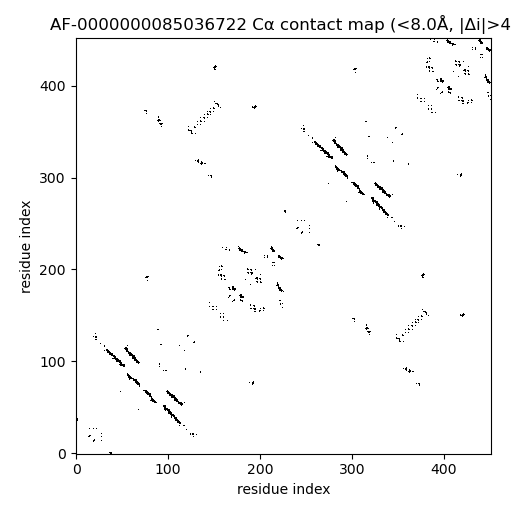SP A C 1
ATOM 627 O O . ASP A 1 74 ? -9.422 9.023 17.219 1 50.88 74 ASP A O 1
ATOM 631 N N . PHE A 1 75 ? -7.805 7.461 16.953 1 48.72 75 PHE A N 1
ATOM 632 C CA . PHE A 1 75 ? -7.84 7.754 15.523 1 48.72 75 PHE A CA 1
ATOM 633 C C . PHE A 1 75 ? -8.117 6.492 14.719 1 48.72 75 PHE A C 1
ATOM 635 O O . PHE A 1 75 ? -7.625 5.414 15.055 1 48.72 75 PHE A O 1
ATOM 642 N N . SER A 1 76 ? -9.164 6.637 13.836 1 56.09 76 SER A N 1
ATOM 643 C CA . SER A 1 76 ? -9.539 5.52 12.969 1 56.09 76 SER A CA 1
ATOM 644 C C . SER A 1 76 ? -9.219 5.824 11.508 1 56.09 76 SER A C 1
ATOM 646 O O . SER A 1 76 ? -9.336 6.969 11.07 1 56.09 76 SER A O 1
ATOM 648 N N . PHE A 1 77 ? -8.477 4.945 10.914 1 61.44 77 PHE A N 1
ATOM 649 C CA . PHE A 1 77 ? -8.344 4.957 9.469 1 61.44 77 PHE A CA 1
ATOM 650 C C . PHE A 1 77 ? -9.516 4.246 8.805 1 61.44 77 PHE A C 1
ATOM 652 O O . PHE A 1 77 ? -9.836 3.109 9.156 1 61.44 77 PHE A O 1
ATOM 659 N N . TYR A 1 78 ? -10.234 5.164 7.969 1 59.06 78 TYR A N 1
ATOM 660 C CA . TYR A 1 78 ? -11.391 4.637 7.254 1 59.06 78 TYR A CA 1
ATOM 661 C C . TYR A 1 78 ? -11.062 4.398 5.785 1 59.06 78 TYR A C 1
ATOM 663 O O . TYR A 1 78 ? -10.352 5.191 5.164 1 59.06 78 TYR A O 1
ATOM 671 N N . SER A 1 79 ? -11.375 3.258 5.277 1 70.19 79 SER A N 1
ATOM 672 C CA . SER A 1 79 ? -11.344 3.014 3.84 1 70.19 79 SER A CA 1
ATOM 673 C C . SER A 1 79 ? -12.594 2.283 3.373 1 70.19 79 SER A C 1
ATOM 675 O O . SER A 1 79 ? -13.375 1.795 4.195 1 70.19 79 SER A O 1
ATOM 677 N N . PHE A 1 80 ? -12.805 2.33 2.049 1 70.5 80 PHE A N 1
ATOM 678 C CA . PHE A 1 80 ? -14.008 1.74 1.476 1 70.5 80 PHE A CA 1
ATOM 679 C C . PHE A 1 80 ? -13.648 0.595 0.534 1 70.5 80 PHE A C 1
ATOM 681 O O . PHE A 1 80 ? -12.641 0.652 -0.166 1 70.5 80 PHE A O 1
ATOM 688 N N . ILE A 1 81 ? -14.422 -0.386 0.592 1 85.38 81 ILE A N 1
ATOM 689 C CA . ILE A 1 81 ? -14.312 -1.542 -0.291 1 85.38 81 ILE A CA 1
ATOM 690 C C . ILE A 1 81 ? -15.578 -1.676 -1.131 1 85.38 81 ILE A C 1
ATOM 692 O O . ILE A 1 81 ? -16.641 -2.035 -0.613 1 85.38 81 ILE A O 1
ATOM 696 N N . ALA A 1 82 ? -15.461 -1.415 -2.42 1 80.62 82 ALA A N 1
ATOM 697 C CA . ALA A 1 82 ? -16.609 -1.397 -3.316 1 80.62 82 ALA A CA 1
ATOM 698 C C . ALA A 1 82 ? -16.859 -2.775 -3.93 1 80.62 82 ALA A C 1
ATOM 700 O O . ALA A 1 82 ? -16.094 -3.713 -3.678 1 80.62 82 ALA A O 1
ATOM 701 N N . GLU A 1 83 ? -17.969 -2.914 -4.711 1 85.88 83 GLU A N 1
ATOM 702 C CA . GLU A 1 83 ? -18.312 -4.145 -5.402 1 85.88 83 GLU A CA 1
ATOM 703 C C . GLU A 1 83 ? -17.188 -4.625 -6.301 1 85.88 83 GLU A C 1
ATOM 705 O O . GLU A 1 83 ? -16.391 -3.82 -6.785 1 85.88 83 GLU A O 1
ATOM 710 N N . ASN A 1 84 ? -17.062 -5.969 -6.371 1 87.19 84 ASN A N 1
ATOM 711 C CA . ASN A 1 84 ? -16.125 -6.656 -7.246 1 87.19 84 ASN A CA 1
ATOM 712 C C . ASN A 1 84 ? -14.688 -6.535 -6.738 1 87.19 84 ASN A C 1
ATOM 714 O O . ASN A 1 84 ? -13.75 -6.398 -7.531 1 87.19 84 ASN A O 1
ATOM 718 N N . LYS A 1 85 ? -14.586 -6.418 -5.504 1 88.06 85 LYS A N 1
ATOM 719 C CA . LYS A 1 85 ? -13.266 -6.383 -4.879 1 88.06 85 LYS A CA 1
ATOM 720 C C . LYS A 1 85 ? -13.117 -7.492 -3.844 1 88.06 85 LYS A C 1
ATOM 722 O O . LYS A 1 85 ? -14.055 -7.773 -3.09 1 88.06 85 LYS A O 1
ATOM 727 N N . GLY A 1 86 ? -11.969 -8.148 -3.869 1 93.25 86 GLY A N 1
ATOM 728 C CA . GLY A 1 86 ? -11.602 -9.109 -2.834 1 93.25 86 GLY A CA 1
ATOM 729 C C . GLY A 1 86 ? -10.812 -8.484 -1.699 1 93.25 86 GLY A C 1
ATOM 730 O O . GLY A 1 86 ? -10.117 -7.484 -1.894 1 93.25 86 GLY A O 1
ATOM 731 N N . PHE A 1 87 ? -10.977 -9.102 -0.513 1 94.19 87 PHE A N 1
ATOM 732 C CA . PHE A 1 87 ? -10.227 -8.625 0.644 1 94.19 87 PHE A CA 1
ATOM 733 C C . PHE A 1 87 ? -10.266 -9.656 1.771 1 94.19 87 PHE A C 1
ATOM 735 O O . PHE A 1 87 ? -11.109 -10.547 1.775 1 94.19 87 PHE A O 1
ATOM 742 N N . PRO A 1 88 ? -9.297 -9.594 2.619 1 95.56 88 PRO A N 1
ATOM 743 C CA . PRO A 1 88 ? -8.117 -8.727 2.609 1 95.56 88 PRO A CA 1
ATOM 744 C C . PRO A 1 88 ? -6.926 -9.359 1.9 1 95.56 88 PRO A C 1
ATOM 746 O O . PRO A 1 88 ? -6.664 -10.555 2.068 1 95.56 88 PRO A O 1
ATOM 749 N N . TYR A 1 89 ? -6.203 -8.562 1.157 1 93.56 89 TYR A N 1
ATOM 750 C CA . TYR A 1 89 ? -4.945 -9.008 0.573 1 93.56 89 TYR A CA 1
ATOM 751 C C . TYR A 1 89 ? -3.795 -8.828 1.556 1 93.56 89 TYR A C 1
ATOM 753 O O . TYR A 1 89 ? -2.883 -9.656 1.609 1 93.56 89 TYR A O 1
ATOM 761 N N . ARG A 1 90 ? -3.99 -7.793 2.232 1 90 90 ARG A N 1
ATOM 762 C CA . ARG A 1 90 ? -2.969 -7.57 3.252 1 90 90 ARG A CA 1
ATOM 763 C C . ARG A 1 90 ? -2.941 -8.719 4.258 1 90 90 ARG A C 1
ATOM 765 O O . ARG A 1 90 ? -3.99 -9.211 4.676 1 90 90 ARG A O 1
ATOM 772 N N . GLY A 1 91 ? -1.721 -9.188 4.609 1 93.31 91 GLY A N 1
ATOM 773 C CA . GLY A 1 91 ? -1.57 -10.234 5.605 1 93.31 91 GLY A CA 1
ATOM 774 C C . GLY A 1 91 ? -1.535 -11.625 5.008 1 93.31 91 GLY A C 1
ATOM 775 O O . GLY A 1 91 ? -1.267 -12.609 5.707 1 93.31 91 GLY A O 1
ATOM 776 N N . LEU A 1 92 ? -1.784 -11.781 3.729 1 95.5 92 LEU A N 1
ATOM 777 C CA . LEU A 1 92 ? -1.751 -13.094 3.102 1 95.5 92 LEU A CA 1
ATOM 778 C C . LEU A 1 92 ? -0.437 -13.805 3.402 1 95.5 92 LEU A C 1
ATOM 780 O O . LEU A 1 92 ? 0.638 -13.219 3.273 1 95.5 92 LEU A O 1
ATOM 784 N N . PHE A 1 93 ? -0.543 -15.078 3.869 1 95.38 93 PHE A N 1
ATOM 785 C CA . PHE A 1 93 ? 0.565 -15.984 4.141 1 95.38 93 PHE A CA 1
ATOM 786 C C . PHE A 1 93 ? 1.362 -15.516 5.355 1 95.38 93 PHE A C 1
ATOM 788 O O . PHE A 1 93 ? 2.477 -15.984 5.59 1 95.38 93 PHE A O 1
ATOM 795 N N . HIS A 1 94 ? 0.862 -14.562 6.09 1 93.25 94 HIS A N 1
ATOM 796 C CA . HIS A 1 94 ? 1.697 -13.969 7.133 1 93.25 94 HIS A CA 1
ATOM 797 C C . HIS A 1 94 ? 0.89 -13.695 8.398 1 93.25 94 HIS A C 1
ATOM 799 O O . HIS A 1 94 ? 1.204 -14.227 9.469 1 93.25 94 HIS A O 1
ATOM 805 N N . ASP A 1 95 ? -0.134 -12.883 8.273 1 93.69 95 ASP A N 1
ATOM 806 C CA . ASP A 1 95 ? -0.877 -12.461 9.461 1 93.69 95 ASP A CA 1
ATOM 807 C C . ASP A 1 95 ? -1.947 -13.484 9.836 1 93.69 95 ASP A C 1
ATOM 809 O O . ASP A 1 95 ? -2.586 -14.07 8.961 1 93.69 95 ASP A O 1
ATOM 813 N N . HIS A 1 96 ? -2.184 -13.609 11.148 1 94.88 96 HIS A N 1
ATOM 814 C CA . HIS A 1 96 ? -3.189 -14.547 11.633 1 94.88 96 HIS A CA 1
ATOM 815 C C . HIS A 1 96 ? -4.457 -13.82 12.07 1 94.88 96 HIS A C 1
ATOM 817 O O . HIS A 1 96 ? -5.492 -14.453 12.305 1 94.88 96 HIS A O 1
ATOM 823 N N . GLU A 1 97 ? -4.34 -12.484 12.195 1 95.94 97 GLU A N 1
ATOM 824 C CA . GLU A 1 97 ? -5.488 -11.672 12.594 1 95.94 97 GLU A CA 1
ATOM 825 C C . GLU A 1 97 ? -5.816 -10.617 11.547 1 95.94 97 GLU A C 1
ATOM 827 O O . GLU A 1 97 ? -4.934 -10.188 10.797 1 95.94 97 GLU A O 1
ATOM 832 N N . TYR A 1 98 ? -7.109 -10.203 11.523 1 95.19 98 TYR A N 1
ATOM 833 C CA . TYR A 1 98 ? -7.496 -9.102 10.648 1 95.19 98 TYR A CA 1
ATOM 834 C C . TYR A 1 98 ? -6.902 -7.785 11.133 1 95.19 98 TYR A C 1
ATOM 836 O O . TYR A 1 98 ? -6.867 -7.516 12.336 1 95.19 98 TYR A O 1
ATOM 844 N N . ALA A 1 99 ? -6.457 -6.988 10.234 1 89.94 99 ALA A N 1
ATOM 845 C CA . ALA A 1 99 ? -5.793 -5.73 10.57 1 89.94 99 ALA A CA 1
ATOM 846 C C . ALA A 1 99 ? -6.812 -4.621 10.82 1 89.94 99 ALA A C 1
ATOM 848 O O . ALA A 1 99 ? -6.477 -3.576 11.375 1 89.94 99 ALA A O 1
ATOM 849 N N . TYR A 1 100 ? -7.992 -4.84 10.383 1 89.44 100 TYR A N 1
ATOM 850 C CA . TYR A 1 100 ? -9.047 -3.836 10.492 1 89.44 100 TYR A CA 1
ATOM 851 C C . TYR A 1 100 ? -10.406 -4.492 10.656 1 89.44 100 TYR A C 1
ATOM 853 O O . TYR A 1 100 ? -10.555 -5.699 10.438 1 89.44 100 TYR A O 1
ATOM 861 N N . ALA A 1 101 ? -11.383 -3.672 11.133 1 91.56 101 ALA A N 1
ATOM 862 C CA . ALA A 1 101 ? -12.781 -4.09 11.148 1 91.56 101 ALA A CA 1
ATOM 863 C C . ALA A 1 101 ? -13.484 -3.695 9.852 1 91.56 101 ALA A C 1
ATOM 865 O O . ALA A 1 101 ? -13.117 -2.713 9.203 1 91.56 101 ALA A O 1
ATOM 866 N N . VAL A 1 102 ? -14.469 -4.48 9.484 1 93.69 102 VAL A N 1
ATOM 867 C CA . VAL A 1 102 ? -15.211 -4.156 8.273 1 93.69 102 VAL A CA 1
ATOM 868 C C . VAL A 1 102 ? -16.719 -4.203 8.562 1 93.69 102 VAL A C 1
ATOM 870 O O . VAL A 1 102 ? -17.219 -5.184 9.125 1 93.69 102 VAL A O 1
ATOM 873 N N . ASN A 1 103 ? -17.359 -3.145 8.164 1 90.31 103 ASN A N 1
ATOM 874 C CA . ASN A 1 103 ? -18.812 -3.033 8.273 1 90.31 103 ASN A CA 1
ATOM 875 C C . ASN A 1 103 ? -19.453 -2.73 6.922 1 90.31 103 ASN A C 1
ATOM 877 O O . ASN A 1 103 ? -18.812 -2.162 6.035 1 90.31 103 ASN A O 1
ATOM 881 N N . THR A 1 104 ? -20.781 -3.115 6.824 1 91.81 104 THR A N 1
ATOM 882 C CA . THR A 1 104 ? -21.516 -2.766 5.609 1 91.81 104 THR A CA 1
ATOM 883 C C . THR A 1 104 ? -22 -1.322 5.672 1 91.81 104 THR A C 1
ATOM 885 O O . THR A 1 104 ? -22.594 -0.906 6.668 1 91.81 104 THR A O 1
ATOM 888 N N . MET A 1 105 ? -21.719 -0.598 4.66 1 77.75 105 MET A N 1
ATOM 889 C CA . MET A 1 105 ? -22.219 0.769 4.543 1 77.75 105 MET A CA 1
ATOM 890 C C . MET A 1 105 ? -23.562 0.797 3.826 1 77.75 105 MET A C 1
ATOM 892 O O . MET A 1 105 ? -24.312 1.773 3.932 1 77.75 105 MET A O 1
ATOM 896 N N . THR A 1 106 ? -23.844 -0.173 3.018 1 82.06 106 THR A N 1
ATOM 897 C CA . THR A 1 106 ? -25.094 -0.456 2.326 1 82.06 106 THR A CA 1
ATOM 898 C C . THR A 1 106 ? -25.469 -1.929 2.469 1 82.06 106 THR A C 1
ATOM 900 O O . THR A 1 106 ? -24.656 -2.742 2.908 1 82.06 106 THR A O 1
ATOM 903 N N . PRO A 1 107 ? -26.766 -2.158 2.199 1 89.19 107 PRO A N 1
ATOM 904 C CA . PRO A 1 107 ? -26.984 -3.594 1.998 1 89.19 107 PRO A CA 1
ATOM 905 C C . PRO A 1 107 ? -25.984 -4.207 1.013 1 89.19 107 PRO A C 1
ATOM 907 O O . PRO A 1 107 ? -25.641 -3.578 0.01 1 89.19 107 PRO A O 1
ATOM 910 N N . ALA A 1 108 ? -25.438 -5.359 1.4 1 93.12 108 ALA A N 1
ATOM 911 C CA . ALA A 1 108 ? -24.359 -5.926 0.589 1 93.12 108 ALA A CA 1
ATOM 912 C C . ALA A 1 108 ? -24.5 -7.441 0.475 1 93.12 108 ALA A C 1
ATOM 914 O O . ALA A 1 108 ? -25.016 -8.094 1.385 1 93.12 108 ALA A O 1
ATOM 915 N N . VAL A 1 109 ? -24.156 -8.016 -0.639 1 95 109 VAL A N 1
ATOM 916 C CA . VAL A 1 109 ? -23.984 -9.453 -0.84 1 95 109 VAL A CA 1
ATOM 917 C C . VAL A 1 109 ? -22.5 -9.789 -0.925 1 95 109 VAL A C 1
ATOM 919 O O . VAL A 1 109 ? -21.781 -9.234 -1.756 1 95 109 VAL A O 1
ATOM 922 N N . VAL A 1 110 ? -22.062 -10.68 -0.038 1 96.62 110 VAL A N 1
ATOM 923 C CA . VAL A 1 110 ? -20.625 -10.969 0.07 1 96.62 110 VAL A CA 1
ATOM 924 C C . VAL A 1 110 ? -20.391 -12.477 0.009 1 96.62 110 VAL A C 1
ATOM 926 O O . VAL A 1 110 ? -21.094 -13.242 0.672 1 96.62 110 VAL A O 1
ATOM 929 N N . ALA A 1 111 ? -19.5 -12.898 -0.855 1 96.19 111 ALA A N 1
ATOM 930 C CA . ALA A 1 111 ? -19 -14.273 -0.843 1 96.19 111 ALA A CA 1
ATOM 931 C C . ALA A 1 111 ? -17.75 -14.398 0.035 1 96.19 111 ALA A C 1
ATOM 933 O O . ALA A 1 111 ? -16.953 -13.469 0.125 1 96.19 111 ALA A O 1
ATOM 934 N N . SER A 1 112 ? -17.578 -15.508 0.684 1 96.62 112 SER A N 1
ATOM 935 C CA . SER A 1 112 ? -16.375 -15.711 1.496 1 96.62 112 SER A CA 1
ATOM 936 C C . SER A 1 112 ? -15.891 -17.156 1.406 1 96.62 112 SER A C 1
ATOM 938 O O . SER A 1 112 ? -16.672 -18.062 1.097 1 96.62 112 SER A O 1
ATOM 940 N N . PHE A 1 113 ? -14.539 -17.328 1.634 1 95.06 113 PHE A N 1
ATOM 941 C CA . PHE A 1 113 ? -13.812 -18.594 1.593 1 95.06 113 PHE A CA 1
ATOM 942 C C . PHE A 1 113 ? -12.883 -18.719 2.789 1 95.06 113 PHE A C 1
ATOM 944 O O . PHE A 1 113 ? -12.328 -17.719 3.264 1 95.06 113 PHE A O 1
ATOM 951 N N . PRO A 1 114 ? -12.812 -19.969 3.232 1 96.5 114 PRO A N 1
ATOM 952 C CA . PRO A 1 114 ? -11.789 -20.125 4.27 1 96.5 114 PRO A CA 1
ATOM 953 C C . PRO A 1 114 ? -10.414 -19.641 3.814 1 96.5 114 PRO A C 1
ATOM 955 O O . PRO A 1 114 ? -9.961 -20 2.725 1 96.5 114 PRO A O 1
ATOM 958 N N . MET A 1 115 ? -9.766 -18.859 4.645 1 96.5 115 MET A N 1
ATOM 959 C CA . MET A 1 115 ? -8.484 -18.25 4.301 1 96.5 115 MET A CA 1
ATOM 960 C C . MET A 1 115 ? -7.441 -19.312 4 1 96.5 115 MET A C 1
ATOM 962 O O . MET A 1 115 ? -6.703 -19.219 3.02 1 96.5 115 MET A O 1
ATOM 966 N N . ALA A 1 116 ? -7.406 -20.359 4.812 1 95.31 116 ALA A N 1
ATOM 967 C CA . ALA A 1 116 ? -6.426 -21.438 4.652 1 95.31 116 ALA A CA 1
ATOM 968 C C . ALA A 1 116 ? -6.566 -22.094 3.283 1 95.31 116 ALA A C 1
ATOM 970 O O . ALA A 1 116 ? -5.566 -22.406 2.633 1 95.31 116 ALA A O 1
ATOM 971 N N . GLU A 1 117 ? -7.773 -22.312 2.83 1 94.38 117 GLU A N 1
ATOM 972 C CA . GLU A 1 117 ? -8.016 -22.922 1.529 1 94.38 117 GLU A CA 1
ATOM 973 C C . GLU A 1 117 ? -7.617 -21.984 0.392 1 94.38 117 GLU A C 1
ATOM 975 O O . GLU A 1 117 ? -7.031 -22.422 -0.6 1 94.38 117 GLU A O 1
ATOM 980 N N . PHE A 1 118 ? -7.957 -20.781 0.583 1 94.62 118 PHE A N 1
ATOM 981 C CA . PHE A 1 118 ? -7.602 -19.781 -0.418 1 94.62 118 PHE A CA 1
ATOM 982 C C . PHE A 1 118 ? -6.09 -19.703 -0.597 1 94.62 118 PHE A C 1
ATOM 984 O O . PHE A 1 118 ? -5.59 -19.766 -1.722 1 94.62 118 PHE A O 1
ATOM 991 N N . GLU A 1 119 ? -5.359 -19.578 0.448 1 95.31 119 GLU A N 1
ATOM 992 C CA . GLU A 1 119 ? -3.902 -19.516 0.414 1 95.31 119 GLU A CA 1
ATOM 993 C C . GLU A 1 119 ? -3.307 -20.781 -0.179 1 95.31 119 GLU A C 1
ATOM 995 O O . GLU A 1 119 ? -2.334 -20.734 -0.937 1 95.31 119 GLU A O 1
ATOM 1000 N N . ASN A 1 120 ? -3.883 -21.906 0.165 1 94 120 ASN A N 1
ATOM 1001 C CA . ASN A 1 120 ? -3.422 -23.172 -0.383 1 94 120 ASN A CA 1
ATOM 1002 C C . ASN A 1 120 ? -3.582 -23.219 -1.899 1 94 120 ASN A C 1
ATOM 1004 O O . ASN A 1 120 ? -2.67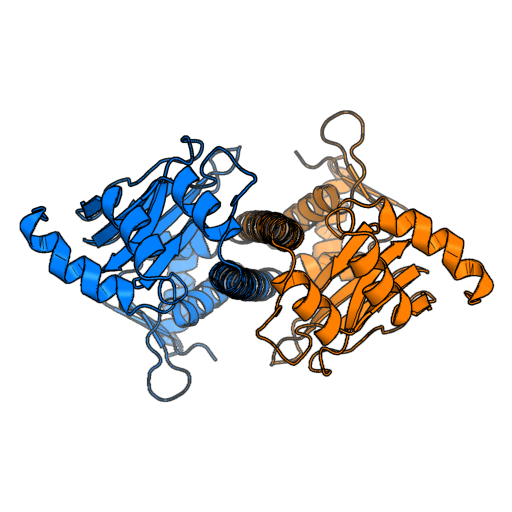6 -23.656 -2.609 1 94 120 ASN A O 1
ATOM 1008 N N . LEU A 1 121 ? -4.699 -22.781 -2.346 1 92.25 121 LEU A N 1
ATOM 1009 C CA . LEU A 1 121 ? -4.953 -22.766 -3.781 1 92.25 121 LEU A CA 1
ATOM 1010 C C . LEU A 1 121 ? -4 -21.812 -4.492 1 92.25 121 LEU A C 1
ATOM 1012 O O . LEU A 1 121 ? -3.533 -22.094 -5.594 1 92.25 121 LEU A O 1
ATOM 1016 N N . LEU A 1 122 ? -3.742 -20.688 -3.855 1 91.81 122 LEU A N 1
ATOM 1017 C CA . LEU A 1 122 ? -2.816 -19.719 -4.434 1 91.81 122 LEU A CA 1
ATOM 1018 C C . LEU A 1 122 ? -1.433 -20.344 -4.621 1 91.81 122 LEU A C 1
ATOM 1020 O O . LEU A 1 122 ? -0.789 -20.125 -5.652 1 91.81 122 LEU A O 1
ATOM 1024 N N . THR A 1 123 ? -0.992 -21.094 -3.672 1 91.19 123 THR A N 1
ATOM 1025 C CA . THR A 1 123 ? 0.349 -21.656 -3.721 1 91.19 123 THR A CA 1
ATOM 1026 C C . THR A 1 123 ? 0.46 -22.688 -4.852 1 91.19 123 THR A C 1
ATOM 1028 O O . THR A 1 123 ? 1.562 -22.984 -5.312 1 91.19 123 THR A O 1
ATOM 1031 N N . ARG A 1 124 ? -0.674 -23.156 -5.332 1 90.12 124 ARG A N 1
ATOM 1032 C CA . ARG A 1 124 ? -0.664 -24.203 -6.352 1 90.12 124 ARG A CA 1
ATOM 1033 C C . ARG A 1 124 ? -0.995 -23.641 -7.727 1 90.12 124 ARG A C 1
ATOM 1035 O O . ARG A 1 124 ? -0.976 -24.359 -8.727 1 90.12 124 ARG A O 1
ATOM 1042 N N . ASN A 1 125 ? -1.301 -22.422 -7.715 1 91.94 125 ASN A N 1
ATOM 1043 C CA . ASN A 1 125 ? -1.726 -21.781 -8.953 1 91.94 125 ASN A CA 1
ATOM 1044 C C . ASN A 1 125 ? -0.976 -20.469 -9.195 1 91.94 125 ASN A C 1
ATOM 1046 O O . ASN A 1 125 ? -1.395 -19.406 -8.711 1 91.94 125 ASN A O 1
ATOM 1050 N N . SER A 1 126 ? 0.011 -20.547 -10.039 1 89.94 126 SER A N 1
ATOM 1051 C CA . SER A 1 126 ? 0.891 -19.406 -10.266 1 89.94 126 SER A CA 1
ATOM 1052 C C . SER A 1 126 ? 0.143 -18.266 -10.93 1 89.94 126 SER A C 1
ATOM 1054 O O . SER A 1 126 ? 0.441 -17.094 -10.68 1 89.94 126 SER A O 1
ATOM 1056 N N . GLU A 1 127 ? -0.772 -18.594 -11.75 1 89.62 127 GLU A N 1
ATOM 1057 C CA . GLU A 1 127 ? -1.54 -17.547 -12.43 1 89.62 127 GLU A CA 1
ATOM 1058 C C . GLU A 1 127 ? -2.375 -16.75 -11.438 1 89.62 127 GLU A C 1
ATOM 1060 O O . GLU A 1 127 ? -2.471 -15.523 -11.555 1 89.62 127 GLU A O 1
ATOM 1065 N N . MET A 1 128 ? -2.951 -17.422 -10.508 1 90.56 128 MET A N 1
ATOM 1066 C CA . MET A 1 128 ? -3.736 -16.734 -9.484 1 90.56 128 MET A CA 1
ATOM 1067 C C . MET A 1 128 ? -2.838 -15.898 -8.578 1 90.56 128 MET A C 1
ATOM 1069 O O . MET A 1 128 ? -3.209 -14.797 -8.18 1 90.56 128 MET A O 1
ATOM 1073 N N . MET A 1 129 ? -1.746 -16.422 -8.312 1 92.56 129 MET A N 1
ATOM 1074 C CA . MET A 1 129 ? -0.785 -15.664 -7.512 1 92.56 129 MET A CA 1
ATOM 1075 C C . MET A 1 129 ? -0.372 -14.375 -8.219 1 92.56 129 MET A C 1
ATOM 1077 O O . MET A 1 129 ? -0.236 -13.328 -7.582 1 92.56 129 MET A O 1
ATOM 1081 N N . LYS A 1 130 ? -0.158 -14.523 -9.469 1 92.94 130 LYS A N 1
ATOM 1082 C CA . LYS A 1 130 ? 0.172 -13.352 -10.273 1 92.94 130 LYS A CA 1
ATOM 1083 C C . LYS A 1 130 ? -0.919 -12.289 -10.172 1 92.94 130 LYS A C 1
ATOM 1085 O O . LYS A 1 130 ? -0.624 -11.094 -10.047 1 92.94 130 LYS A O 1
ATOM 1090 N N . ARG A 1 131 ? -2.074 -12.68 -10.164 1 91.19 131 ARG A N 1
ATOM 1091 C CA . ARG A 1 131 ? -3.193 -11.75 -10.078 1 91.19 131 ARG A CA 1
ATOM 1092 C C . ARG A 1 131 ? -3.223 -11.047 -8.727 1 91.19 131 ARG A C 1
ATOM 1094 O O . ARG A 1 131 ? -3.541 -9.859 -8.641 1 91.19 131 ARG A O 1
ATOM 1101 N N . VAL A 1 132 ? -2.969 -11.844 -7.727 1 94.06 132 VAL A N 1
ATOM 1102 C CA . VAL A 1 132 ? -2.916 -11.289 -6.379 1 94.06 132 VAL A CA 1
ATOM 1103 C C . VAL A 1 132 ? -1.816 -10.227 -6.301 1 94.06 132 VAL A C 1
ATOM 1105 O O . VAL A 1 132 ? -2.029 -9.141 -5.762 1 94.06 132 VAL A O 1
ATOM 1108 N N . VAL A 1 133 ? -0.712 -10.539 -6.891 1 95 133 VAL A N 1
ATOM 1109 C CA . VAL A 1 133 ? 0.418 -9.617 -6.898 1 95 133 VAL A CA 1
ATOM 1110 C C . VAL A 1 133 ? 0.03 -8.328 -7.625 1 95 133 VAL A C 1
ATOM 1112 O O . VAL A 1 133 ? 0.321 -7.23 -7.152 1 95 133 VAL A O 1
ATOM 1115 N N . VAL A 1 134 ? -0.634 -8.461 -8.703 1 93.69 134 VAL A N 1
ATOM 1116 C CA . VAL A 1 134 ? -1.061 -7.309 -9.484 1 93.69 134 VAL A CA 1
ATOM 1117 C C . VAL A 1 134 ? -2.051 -6.473 -8.68 1 93.69 134 VAL A C 1
ATOM 1119 O O . VAL A 1 134 ? -1.937 -5.246 -8.625 1 93.69 134 VAL A O 1
ATOM 1122 N N . GLU A 1 135 ? -2.951 -7.133 -8.031 1 91.19 135 GLU A N 1
ATOM 1123 C CA . GLU A 1 135 ? -3.92 -6.426 -7.203 1 91.19 135 GLU A CA 1
ATOM 1124 C C . GLU A 1 135 ? -3.23 -5.684 -6.062 1 91.19 135 GLU A C 1
ATOM 1126 O O . GLU A 1 135 ? -3.551 -4.523 -5.785 1 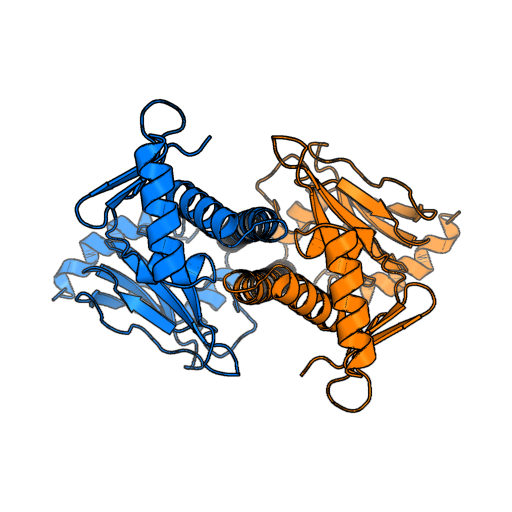91.19 135 GLU A O 1
ATOM 1131 N N . MET A 1 136 ? -2.359 -6.336 -5.449 1 94.12 136 MET A N 1
ATOM 1132 C CA . MET A 1 136 ? -1.626 -5.715 -4.352 1 94.12 136 MET A CA 1
ATOM 1133 C C . MET A 1 136 ? -0.805 -4.531 -4.852 1 94.12 136 MET A C 1
ATOM 1135 O O . MET A 1 136 ? -0.683 -3.518 -4.156 1 94.12 136 MET A O 1
ATOM 1139 N N . GLY A 1 137 ? -0.238 -4.738 -6.023 1 94.12 137 GLY A N 1
ATOM 1140 C CA . GLY A 1 137 ? 0.46 -3.615 -6.629 1 94.12 137 GLY A CA 1
ATOM 1141 C C . GLY A 1 137 ? -0.42 -2.393 -6.812 1 94.12 137 GLY A C 1
ATOM 1142 O O . GLY A 1 137 ? 0.018 -1.266 -6.574 1 94.12 137 GLY A O 1
ATOM 1143 N N . GLN A 1 138 ? -1.614 -2.6 -7.203 1 88.88 138 GLN A N 1
ATOM 1144 C CA . GLN A 1 138 ? -2.564 -1.507 -7.383 1 88.88 138 GLN A CA 1
ATOM 1145 C C . GLN A 1 138 ? -2.914 -0.854 -6.051 1 88.88 138 GLN A C 1
ATOM 1147 O O . GLN A 1 138 ? -3.055 0.368 -5.969 1 88.88 138 GLN A O 1
ATOM 1152 N N . ILE A 1 139 ? -3.061 -1.599 -5.039 1 88.94 139 ILE A N 1
ATOM 1153 C CA . ILE A 1 139 ? -3.338 -1.076 -3.707 1 88.94 139 ILE A CA 1
ATOM 1154 C C . ILE A 1 139 ? -2.18 -0.194 -3.248 1 88.94 139 ILE A C 1
ATOM 1156 O O . ILE A 1 139 ? -2.395 0.906 -2.732 1 88.94 139 ILE A O 1
ATOM 1160 N N . ILE A 1 140 ? -1.018 -0.689 -3.428 1 91.56 140 ILE A N 1
ATOM 1161 C CA . ILE A 1 140 ? 0.168 0.074 -3.055 1 91.56 140 ILE A CA 1
ATOM 1162 C C . ILE A 1 140 ? 0.188 1.4 -3.811 1 91.56 140 ILE A C 1
ATOM 1164 O O . ILE A 1 140 ? 0.423 2.457 -3.219 1 91.56 140 ILE A O 1
ATOM 1168 N N . ASN A 1 141 ? -0.087 1.325 -5.105 1 86.5 141 ASN A N 1
ATOM 1169 C CA . ASN A 1 141 ? -0.144 2.537 -5.918 1 86.5 141 ASN A CA 1
ATOM 1170 C C . ASN A 1 141 ? -1.155 3.535 -5.363 1 86.5 141 ASN A C 1
ATOM 1172 O O . ASN A 1 141 ? -0.845 4.719 -5.207 1 86.5 141 ASN A O 1
ATOM 1176 N N . GLU A 1 142 ? -2.268 3.088 -5.086 1 79.25 142 GLU A N 1
ATOM 1177 C CA . GLU A 1 142 ? -3.34 3.941 -4.578 1 79.25 142 GLU A CA 1
ATOM 1178 C C . GLU A 1 142 ? -2.971 4.547 -3.23 1 79.25 142 GLU A C 1
ATOM 1180 O O . GLU A 1 142 ? -3.213 5.734 -2.99 1 79.25 142 GLU A O 1
ATOM 1185 N N . ASN A 1 143 ? -2.441 3.727 -2.318 1 82.06 143 ASN A N 1
ATOM 1186 C CA . ASN A 1 143 ? -2.012 4.215 -1.012 1 82.06 143 ASN A CA 1
ATOM 1187 C C . ASN A 1 143 ? -0.945 5.297 -1.14 1 82.06 143 ASN A C 1
ATOM 1189 O O . ASN A 1 143 ? -1.007 6.32 -0.454 1 82.06 143 ASN A O 1
ATOM 1193 N N . GLU A 1 144 ? -0.024 5.02 -1.962 1 79.62 144 GLU A N 1
ATOM 1194 C CA . GLU A 1 144 ? 1.067 5.973 -2.15 1 79.62 144 GLU A CA 1
ATOM 1195 C C . GLU A 1 144 ? 0.563 7.273 -2.764 1 79.62 144 GLU A C 1
ATOM 1197 O O . GLU A 1 144 ? 1.024 8.359 -2.396 1 79.62 144 GLU A O 1
ATOM 1202 N N . ASP A 1 145 ? -0.344 7.137 -3.715 1 73.06 145 ASP A N 1
ATOM 1203 C CA . ASP A 1 145 ? -0.979 8.328 -4.273 1 73.06 145 ASP A CA 1
ATOM 1204 C C . ASP A 1 145 ? -1.666 9.148 -3.182 1 73.06 145 ASP A C 1
ATOM 1206 O O . ASP A 1 145 ? -1.56 10.375 -3.158 1 73.06 145 ASP A O 1
ATOM 1210 N N . GLN A 1 146 ? -2.357 8.492 -2.387 1 68.38 146 GLN A N 1
ATOM 1211 C CA . GLN A 1 146 ? -3.057 9.156 -1.294 1 68.38 146 GLN A CA 1
ATOM 1212 C C . GLN A 1 146 ? -2.07 9.82 -0.333 1 68.38 146 GLN A C 1
ATOM 1214 O O . GLN A 1 146 ? -2.305 10.93 0.138 1 68.38 146 GLN A O 1
ATOM 1219 N N . LEU A 1 147 ? -1.035 9.109 0.056 1 72.62 147 LEU A N 1
ATOM 1220 C CA . LEU A 1 147 ? 0.002 9.641 0.934 1 72.62 147 LEU A CA 1
ATOM 1221 C C . LEU A 1 147 ? 0.62 10.906 0.343 1 72.62 147 LEU A C 1
ATOM 1223 O O . LEU A 1 147 ? 0.892 11.867 1.067 1 72.62 147 LEU A O 1
ATOM 1227 N N . GLN A 1 148 ? 0.877 10.867 -0.869 1 65.19 148 GLN A N 1
ATOM 1228 C CA . GLN A 1 148 ? 1.444 12.016 -1.571 1 65.19 148 GLN A CA 1
ATOM 1229 C C . GLN A 1 148 ? 0.539 13.234 -1.451 1 65.19 148 GLN A C 1
ATOM 1231 O O . GLN A 1 148 ? 1.021 14.367 -1.326 1 65.19 148 GLN A O 1
ATOM 1236 N N . GLN A 1 149 ? -0.695 12.969 -1.496 1 58.78 149 GLN A N 1
ATOM 1237 C CA . GLN A 1 149 ? -1.653 14.07 -1.467 1 58.78 149 GLN A CA 1
ATOM 1238 C C . GLN A 1 149 ? -1.793 14.641 -0.058 1 58.78 149 GLN A C 1
ATOM 1240 O O . GLN A 1 149 ? -2.207 15.789 0.114 1 58.78 149 GLN A O 1
ATOM 1245 N N . MET A 1 150 ? -1.62 13.875 1.058 1 56.19 150 MET A N 1
ATOM 1246 C CA . MET A 1 150 ? -1.817 14.281 2.447 1 56.19 150 MET A CA 1
ATOM 1247 C C . MET A 1 150 ? -0.617 15.07 2.959 1 56.19 150 MET A C 1
ATOM 1249 O O . MET A 1 150 ? -0.748 15.883 3.879 1 56.19 150 MET A O 1
ATOM 1253 N N . VAL A 1 151 ? 0.631 14.852 2.773 1 46.97 151 VAL A N 1
ATOM 1254 C CA . VAL A 1 151 ? 1.81 15.547 3.277 1 46.97 151 VAL A CA 1
ATOM 1255 C C . VAL A 1 151 ? 1.555 17.047 3.285 1 46.97 151 VAL A C 1
ATOM 1257 O O . VAL A 1 151 ? 1.885 17.734 4.254 1 46.97 151 VAL A O 1
ATOM 1260 N N . THR A 1 152 ? 1.483 17.797 2.344 1 45.81 152 THR A N 1
ATOM 1261 C CA . THR A 1 152 ? 1.514 19.266 2.346 1 45.81 152 THR A CA 1
ATOM 1262 C C . THR A 1 152 ? 0.152 19.828 2.736 1 45.81 152 THR A C 1
ATOM 1264 O O . THR A 1 152 ? -0.012 21.047 2.836 1 45.81 152 THR A O 1
ATOM 1267 N N . SER A 1 153 ? -0.864 19.125 3.209 1 54.44 153 SER A N 1
ATOM 1268 C CA . SER A 1 153 ? -2.133 19.781 2.893 1 54.44 153 SER A CA 1
ATOM 1269 C C . SER A 1 153 ? -2.812 20.297 4.152 1 54.44 153 SER A C 1
ATOM 1271 O O . SER A 1 153 ? -2.58 19.797 5.25 1 54.44 153 SER A O 1
ATOM 1273 N N . SER A 1 154 ? -3.004 21.641 4.332 1 60.84 154 SER A N 1
ATOM 1274 C CA . SER A 1 154 ? -3.965 22.188 5.289 1 60.84 154 SER A CA 1
ATOM 1275 C C . SER A 1 154 ? -5.164 21.266 5.453 1 60.84 154 SER A C 1
ATOM 1277 O O . SER A 1 154 ? -5.367 20.344 4.641 1 60.84 154 SER A O 1
ATOM 1279 N N . ALA A 1 155 ? -5.605 21.438 6.727 1 62.94 155 ALA A N 1
ATOM 1280 C CA . ALA A 1 155 ? -6.855 20.719 6.922 1 62.94 155 ALA A CA 1
ATOM 1281 C C . ALA A 1 155 ? -7.762 20.844 5.699 1 62.94 155 ALA A C 1
ATOM 1283 O O . ALA A 1 155 ? -8.398 19.859 5.281 1 62.94 155 ALA A O 1
ATOM 1284 N N . SER A 1 156 ? -7.746 22 5.137 1 71.44 156 SER A N 1
ATOM 1285 C CA . SER A 1 156 ? -8.531 22.234 3.93 1 71.44 156 SER A CA 1
ATOM 1286 C C . SER A 1 156 ? -8.023 21.406 2.764 1 71.44 156 SER A C 1
ATOM 1288 O O . SER A 1 156 ? -8.805 20.797 2.037 1 71.44 156 SER A O 1
ATOM 1290 N N . ASP A 1 157 ? -6.797 21.359 2.717 1 71 157 ASP A N 1
ATOM 1291 C CA . ASP A 1 157 ? -6.195 20.609 1.618 1 71 157 ASP A CA 1
ATOM 1292 C C . ASP A 1 157 ? -6.434 19.109 1.785 1 71 157 ASP A C 1
ATOM 1294 O O . ASP A 1 157 ? -6.641 18.406 0.802 1 71 157 ASP A O 1
ATOM 1298 N N . ARG A 1 158 ? -6.387 18.734 2.994 1 70.69 158 ARG A N 1
ATOM 1299 C CA . ARG A 1 158 ? -6.629 17.312 3.256 1 70.69 158 ARG A CA 1
ATOM 1300 C C . ARG A 1 158 ? -8.055 16.922 2.877 1 70.69 158 ARG A C 1
ATOM 1302 O O . ARG A 1 158 ? -8.289 15.828 2.361 1 70.69 158 ARG A O 1
ATOM 1309 N N . VAL A 1 159 ? -8.977 17.766 3.178 1 77.06 159 VAL A N 1
ATOM 1310 C CA . VAL A 1 159 ? -10.359 17.531 2.787 1 77.06 159 VAL A CA 1
ATOM 1311 C C . VAL A 1 159 ? -10.469 17.469 1.265 1 77.06 159 VAL A C 1
ATOM 1313 O O . VAL A 1 159 ? -11.086 16.562 0.713 1 77.06 159 VAL A O 1
ATOM 1316 N N . ARG A 1 160 ? -9.773 18.391 0.673 1 78.94 160 ARG A N 1
ATOM 1317 C CA . ARG A 1 160 ? -9.781 18.422 -0.786 1 78.94 160 ARG A CA 1
ATOM 1318 C C . ARG A 1 160 ? -9.188 17.141 -1.369 1 78.94 160 ARG A C 1
ATOM 1320 O O . ARG A 1 160 ? -9.75 16.562 -2.301 1 78.94 160 ARG A O 1
ATOM 1327 N N . ASN A 1 161 ? -8.133 16.797 -0.784 1 72 161 ASN A N 1
ATOM 1328 C CA . ASN A 1 161 ? -7.465 15.594 -1.253 1 72 161 ASN A CA 1
ATOM 1329 C C . ASN A 1 161 ? -8.32 14.352 -1.014 1 72 161 ASN A C 1
ATOM 1331 O O . ASN A 1 161 ? -8.375 13.453 -1.858 1 72 161 ASN A O 1
ATOM 1335 N N . ALA A 1 162 ? -8.898 14.242 0.168 1 71 162 ALA A N 1
ATOM 1336 C CA . ALA A 1 162 ? -9.805 13.141 0.479 1 71 162 ALA A CA 1
ATOM 1337 C C . ALA A 1 162 ? -10.93 13.047 -0.552 1 71 162 ALA A C 1
ATOM 1339 O O . ALA A 1 162 ? -11.305 11.953 -0.969 1 71 162 ALA A O 1
ATOM 1340 N N . LEU A 1 163 ? -11.43 14.133 -0.957 1 80.12 163 LEU A N 1
ATOM 1341 C CA . LEU A 1 163 ? -12.492 14.172 -1.95 1 80.12 163 LEU A CA 1
ATOM 1342 C C . LEU A 1 163 ? -12 13.648 -3.297 1 80.12 163 LEU A C 1
ATOM 1344 O O . LEU A 1 163 ? -12.711 12.906 -3.98 1 80.12 163 LEU A O 1
ATOM 1348 N N . LYS A 1 164 ? -10.781 14.078 -3.643 1 74.25 164 LYS A N 1
ATOM 1349 C CA . LYS A 1 164 ? -10.203 13.586 -4.891 1 74.25 164 LYS A CA 1
ATOM 1350 C C . LYS A 1 164 ? -10.047 12.062 -4.859 1 74.25 164 LYS A C 1
ATOM 1352 O O . LYS A 1 164 ? -10.383 11.383 -5.828 1 74.25 164 LYS A O 1
ATOM 1357 N N . ILE A 1 165 ? -9.602 11.625 -3.762 1 64.19 165 ILE A N 1
ATOM 1358 C CA . ILE A 1 165 ? -9.414 10.188 -3.574 1 64.19 165 ILE A CA 1
ATOM 1359 C C . ILE A 1 165 ? -10.766 9.477 -3.678 1 64.19 165 ILE A C 1
ATOM 1361 O O . ILE A 1 165 ? -10.883 8.453 -4.352 1 64.19 165 ILE A O 1
ATOM 1365 N N . LEU A 1 166 ? -11.82 9.938 -3.014 1 68.81 166 LEU A N 1
ATOM 1366 C CA . LEU A 1 166 ? -13.172 9.391 -3.072 1 68.81 166 LEU A CA 1
ATOM 1367 C C . LEU A 1 166 ? -13.664 9.32 -4.512 1 68.81 166 LEU A C 1
ATOM 1369 O O . LEU A 1 166 ? -14.227 8.305 -4.93 1 68.81 166 LEU A O 1
ATOM 1373 N N . GLY A 1 167 ? -13.43 10.383 -5.242 1 74.44 167 GLY A N 1
ATOM 1374 C CA . GLY A 1 167 ? -13.836 10.422 -6.637 1 74.44 167 GLY A CA 1
ATOM 1375 C C . GLY A 1 167 ? -13.172 9.344 -7.48 1 74.44 167 GLY A C 1
ATOM 1376 O O . GLY A 1 167 ? -13.852 8.617 -8.211 1 74.44 167 GLY A O 1
ATOM 1377 N N . ARG A 1 168 ? -11.945 9.312 -7.316 1 64.69 168 ARG A N 1
ATOM 1378 C CA . ARG A 1 168 ? -11.172 8.375 -8.125 1 64.69 168 ARG A CA 1
ATOM 1379 C C . ARG A 1 168 ? -11.477 6.934 -7.73 1 64.69 168 ARG A C 1
ATOM 1381 O O . ARG A 1 168 ? -11.594 6.059 -8.594 1 64.69 168 ARG A O 1
ATOM 1388 N N . LYS A 1 169 ? -11.625 6.703 -6.445 1 56.91 169 LYS A N 1
ATOM 1389 C CA . LYS A 1 169 ? -11.758 5.336 -5.949 1 56.91 169 LYS A CA 1
ATOM 1390 C C . LYS A 1 169 ? -13.203 4.855 -6.027 1 56.91 169 LYS A C 1
ATOM 1392 O O . LYS A 1 169 ? -13.461 3.68 -6.285 1 56.91 169 LYS A O 1
ATOM 1397 N N . LEU A 1 170 ? -14.094 5.742 -5.734 1 60.25 170 LEU A N 1
ATOM 1398 C CA . LEU A 1 170 ? -15.469 5.305 -5.551 1 60.25 170 LEU A CA 1
ATOM 1399 C C . LEU A 1 170 ? -16.375 5.891 -6.625 1 60.25 170 LEU A C 1
ATOM 1401 O O . LEU A 1 170 ? -17.531 5.484 -6.758 1 60.25 170 LEU A O 1
ATOM 1405 N N . GLY A 1 171 ? -15.703 6.84 -7.367 1 68.94 171 GLY A N 1
ATOM 1406 C CA . GLY A 1 171 ? -16.562 7.629 -8.242 1 68.94 171 GLY A CA 1
ATOM 1407 C C . GLY A 1 171 ? -16.766 7 -9.602 1 68.94 171 GLY A C 1
ATOM 1408 O O . GLY A 1 171 ? -15.961 6.164 -10.031 1 68.94 171 GLY A O 1
ATOM 1409 N N . ASN A 1 172 ? -17.891 7.27 -10.195 1 72.94 172 ASN A N 1
ATOM 1410 C CA . ASN A 1 172 ? -18.109 7.109 -11.633 1 72.94 172 ASN A CA 1
ATOM 1411 C C . ASN A 1 172 ? -17.641 8.336 -12.406 1 72.94 172 ASN A C 1
ATOM 1413 O O . ASN A 1 172 ? -18.016 9.461 -12.07 1 72.94 172 ASN A O 1
ATOM 1417 N N . GLN A 1 173 ? -16.703 7.992 -13.344 1 73.31 173 GLN A N 1
ATOM 1418 C CA . GLN A 1 173 ? -16.203 9.117 -14.125 1 73.31 173 GLN A CA 1
ATOM 1419 C C . GLN A 1 173 ? -17.312 9.719 -15 1 73.31 173 GLN A C 1
ATOM 1421 O O . GLN A 1 173 ? -18.047 8.984 -15.656 1 73.31 173 GLN A O 1
ATOM 1426 N N . LEU A 1 174 ? -17.547 10.938 -14.805 1 75.56 174 LEU A N 1
ATOM 1427 C CA . LEU A 1 174 ? -18.469 11.703 -15.641 1 75.56 174 LEU A CA 1
ATOM 1428 C C . LEU A 1 174 ? -17.719 12.438 -16.75 1 75.56 174 LEU A C 1
ATOM 1430 O O . LEU A 1 174 ? -16.516 12.234 -16.922 1 75.56 174 LEU A O 1
ATOM 1434 N N . ALA A 1 175 ? -18.516 13.195 -17.688 1 70.12 175 ALA A N 1
ATOM 1435 C CA . ALA A 1 175 ? -17.859 13.961 -18.734 1 70.12 175 ALA A CA 1
ATOM 1436 C C . ALA A 1 175 ? -16.812 14.898 -18.156 1 70.12 175 ALA A C 1
ATOM 1438 O O . ALA A 1 175 ? -17.031 15.523 -17.125 1 70.12 175 ALA A O 1
ATOM 1439 N N . GLY A 1 176 ? -15.555 14.812 -18.812 1 64.81 176 GLY A N 1
ATOM 1440 C CA . GLY A 1 176 ? -14.461 15.633 -18.312 1 64.81 176 GLY A CA 1
ATOM 1441 C C . GLY A 1 176 ? -13.773 15.047 -17.094 1 64.81 176 GLY A C 1
ATOM 1442 O O . GLY A 1 176 ? -13.633 13.828 -16.984 1 64.81 176 GLY A O 1
ATOM 1443 N N . ASP A 1 177 ? -13.203 15.766 -16.312 1 66.75 177 ASP A N 1
ATOM 1444 C CA . ASP A 1 177 ? -12.508 15.375 -15.086 1 66.75 177 ASP A CA 1
ATOM 1445 C C . ASP A 1 177 ? -13.438 15.469 -13.883 1 66.75 177 ASP A C 1
ATOM 1447 O O . ASP A 1 177 ? -13.07 16.031 -12.852 1 66.75 177 ASP A O 1
ATOM 1451 N N . ARG A 1 178 ? -14.742 14.914 -14.141 1 76.31 178 ARG A N 1
ATOM 1452 C CA . ARG A 1 178 ? -15.75 14.922 -13.078 1 76.31 178 ARG A CA 1
ATOM 1453 C C . ARG A 1 178 ? -16.078 13.5 -12.625 1 76.31 178 ARG A C 1
ATOM 1455 O O . ARG A 1 178 ? -16.094 12.57 -13.43 1 76.31 178 ARG A O 1
ATOM 1462 N N . TRP A 1 179 ? -16.203 13.359 -11.273 1 82.19 179 TRP A N 1
ATOM 1463 C CA . TRP A 1 179 ? -16.516 12.062 -10.68 1 82.19 179 TRP A CA 1
ATOM 1464 C C . TRP A 1 179 ? -17.781 12.148 -9.836 1 82.19 179 TRP A C 1
ATOM 1466 O O . TRP A 1 179 ? -17.938 13.055 -9.016 1 82.19 179 TRP A O 1
ATOM 1476 N N . PHE A 1 180 ? -18.812 11.266 -10.18 1 85.56 180 PHE A N 1
ATOM 1477 C CA . PHE A 1 180 ? -19.969 11.109 -9.305 1 85.56 180 PHE A CA 1
ATOM 1478 C C . PHE A 1 180 ? -19.766 9.93 -8.352 1 85.56 180 PHE A C 1
ATOM 1480 O O . PHE A 1 180 ? -19.562 8.805 -8.789 1 85.56 180 PHE A O 1
ATOM 1487 N N . VAL A 1 181 ? -19.828 10.164 -7.059 1 79.5 181 VAL A N 1
ATOM 1488 C CA . VAL A 1 181 ? -19.703 9.109 -6.055 1 79.5 181 VAL A CA 1
ATOM 1489 C C . VAL A 1 181 ? -21.078 8.555 -5.715 1 79.5 181 VAL A C 1
ATOM 1491 O O . VAL A 1 181 ? -21.875 9.219 -5.043 1 79.5 181 VAL A O 1
ATOM 1494 N N . PRO A 1 182 ? -21.328 7.375 -6.121 1 75.81 182 PRO A N 1
ATOM 1495 C CA . PRO A 1 182 ? -22.688 6.84 -5.996 1 75.81 182 PRO A CA 1
ATOM 1496 C C . PRO A 1 182 ? -22.984 6.34 -4.586 1 75.81 182 PRO A C 1
ATOM 1498 O O . PRO A 1 182 ? -24.078 5.809 -4.336 1 75.81 182 PRO A O 1
ATOM 1501 N N . TYR A 1 183 ? -22.109 6.438 -3.734 1 68.06 183 TYR A N 1
ATOM 1502 C CA . TYR A 1 183 ? -22.297 6.031 -2.348 1 68.06 183 TYR A CA 1
ATOM 1503 C C . TYR A 1 183 ? -22.5 7.242 -1.442 1 68.06 183 TYR A C 1
ATOM 1505 O O . TYR A 1 183 ? -21.844 8.273 -1.627 1 68.06 183 TYR A O 1
ATOM 1513 N N . ALA A 1 184 ? -23.5 7.121 -0.532 1 75.75 184 ALA A N 1
ATOM 1514 C CA . ALA A 1 184 ? -23.688 8.188 0.442 1 75.75 184 ALA A CA 1
ATOM 1515 C C . ALA A 1 184 ? -22.484 8.297 1.386 1 75.75 184 ALA A C 1
ATOM 1517 O O . ALA A 1 184 ? -22.125 7.316 2.035 1 75.75 184 ALA A O 1
ATOM 1518 N N . ILE A 1 185 ? -21.844 9.391 1.32 1 73.06 185 ILE A N 1
ATOM 1519 C CA . ILE A 1 185 ? -20.734 9.695 2.219 1 73.06 185 ILE A CA 1
ATOM 1520 C C . ILE A 1 185 ? -21.078 10.906 3.08 1 73.06 185 ILE A C 1
ATOM 1522 O O . ILE A 1 185 ? -21.344 11.992 2.559 1 73.06 185 ILE A O 1
ATOM 1526 N N . THR A 1 186 ? -21.141 10.758 4.434 1 80.88 186 THR A N 1
ATOM 1527 C CA . THR A 1 186 ? -21.453 11.875 5.324 1 80.88 186 THR A CA 1
ATOM 1528 C C . THR A 1 186 ? -20.234 12.758 5.531 1 80.88 186 THR A C 1
ATOM 1530 O O . THR A 1 186 ? -19.109 12.359 5.23 1 80.88 186 THR A O 1
ATOM 1533 N N . LEU A 1 187 ? -20.484 14.023 6.016 1 85.69 187 LEU A N 1
ATOM 1534 C CA . LEU A 1 187 ? -19.406 14.953 6.301 1 85.69 187 LEU A CA 1
ATOM 1535 C C . LEU A 1 187 ? -18.516 14.43 7.422 1 85.69 187 LEU A C 1
ATOM 1537 O O . LEU A 1 187 ? -17.297 14.68 7.434 1 85.69 187 LEU A O 1
ATOM 1541 N N . ILE A 1 188 ? -19.047 13.648 8.344 1 76.56 188 ILE A N 1
ATOM 1542 C CA . ILE A 1 188 ? -18.281 13.055 9.422 1 76.56 188 ILE A CA 1
ATOM 1543 C C . ILE A 1 188 ? -17.312 12.016 8.852 1 76.56 188 ILE A C 1
ATOM 1545 O O . ILE A 1 188 ? -16.156 11.945 9.25 1 76.56 188 ILE A O 1
ATOM 1549 N N . GLU A 1 189 ? -17.766 11.25 7.918 1 64.56 189 GLU A N 1
ATOM 1550 C CA . GLU A 1 189 ? -16.922 10.266 7.262 1 64.56 189 GLU A CA 1
ATOM 1551 C C . GLU A 1 189 ? -15.805 10.938 6.465 1 64.56 189 GLU A C 1
ATOM 1553 O O . GLU A 1 189 ? -14.656 10.492 6.504 1 64.56 189 GLU A O 1
ATOM 1558 N N . LEU A 1 190 ? -16.234 11.945 5.73 1 77.56 190 LEU A N 1
ATOM 1559 C CA . LEU A 1 190 ? -15.227 12.719 5 1 77.56 190 LEU A CA 1
ATOM 1560 C C . LEU A 1 190 ? -14.188 13.289 5.949 1 77.56 190 LEU A C 1
ATOM 1562 O O . LEU A 1 190 ? -12.984 13.258 5.652 1 77.56 190 LEU A O 1
ATOM 1566 N N . ALA A 1 191 ? -14.609 13.891 7.082 1 74.25 191 ALA A N 1
ATOM 1567 C CA . ALA A 1 191 ? -13.719 14.461 8.086 1 74.25 191 ALA A CA 1
ATOM 1568 C C . ALA A 1 191 ? -12.734 13.414 8.602 1 74.25 191 ALA A C 1
ATOM 1570 O O . ALA A 1 191 ? -11.539 13.695 8.75 1 74.25 191 ALA A O 1
ATOM 1571 N N . LYS A 1 192 ? -13.195 12.266 8.789 1 63.84 192 LYS A N 1
ATOM 1572 C CA . LYS A 1 192 ? -12.352 11.172 9.266 1 63.84 192 LYS A CA 1
ATOM 1573 C C . LYS A 1 192 ? -11.312 10.789 8.227 1 63.84 192 LYS A C 1
ATOM 1575 O O . LYS A 1 192 ? -10.148 10.57 8.555 1 63.84 192 LYS A O 1
ATOM 1580 N N . MET A 1 193 ? -11.75 10.703 7.023 1 60.59 193 MET A N 1
ATOM 1581 C CA . MET A 1 193 ? -10.828 10.398 5.93 1 60.59 193 MET A CA 1
ATOM 1582 C C . MET A 1 193 ? -9.734 11.445 5.828 1 60.59 193 MET A C 1
ATOM 1584 O O . MET A 1 193 ? -8.586 11.125 5.512 1 60.59 193 MET A O 1
ATOM 1588 N N . ALA A 1 194 ? -10.086 12.68 5.965 1 67.94 194 ALA A N 1
ATOM 1589 C CA . ALA A 1 194 ? -9.164 13.797 5.797 1 67.94 194 ALA A CA 1
ATOM 1590 C C . ALA A 1 194 ? -8.406 14.086 7.09 1 67.94 194 ALA A C 1
ATOM 1592 O O . ALA A 1 194 ? -7.5 14.922 7.113 1 67.94 194 ALA A O 1
ATOM 1593 N N . GLY A 1 195 ? -8.781 13.375 8.102 1 63.53 195 GLY A N 1
ATOM 1594 C CA . GLY A 1 195 ? -8.117 13.617 9.375 1 63.53 195 GLY A CA 1
ATOM 1595 C C . GLY A 1 195 ? -8.383 15 9.93 1 63.53 195 GLY A C 1
ATOM 1596 O O . GLY A 1 195 ? -7.449 15.711 10.305 1 63.53 195 GLY A O 1
ATOM 1597 N N . THR A 1 196 ? -9.531 15.461 9.891 1 70.75 196 THR A N 1
ATOM 1598 C CA . THR A 1 196 ? -9.914 16.781 10.391 1 70.75 196 THR A CA 1
ATOM 1599 C C . THR A 1 196 ? -11.258 16.719 11.109 1 70.75 196 THR A C 1
ATOM 1601 O O . THR A 1 196 ? -11.766 15.633 11.398 1 70.75 196 THR A O 1
ATOM 1604 N N . THR A 1 197 ? -11.742 17.875 11.578 1 72.81 197 THR A N 1
ATOM 1605 C CA . THR A 1 197 ? -13.016 17.938 12.281 1 72.81 197 THR A CA 1
ATOM 1606 C C . THR A 1 197 ? -14.172 18.078 11.297 1 72.81 197 THR A C 1
ATOM 1608 O O . THR A 1 197 ? -13.969 18.5 10.156 1 72.81 197 THR A O 1
ATOM 1611 N N . ARG A 1 198 ? -15.359 17.578 11.844 1 78.12 198 ARG A N 1
ATOM 1612 C CA . ARG A 1 198 ? -16.562 17.734 11.047 1 78.12 198 ARG A CA 1
ATOM 1613 C C . ARG A 1 198 ? -16.781 19.188 10.648 1 78.12 198 ARG A C 1
ATOM 1615 O O . ARG A 1 198 ? -17.219 19.469 9.531 1 78.12 198 ARG A O 1
ATOM 1622 N N . GLU A 1 199 ? -16.516 20.109 11.609 1 85.44 199 GLU A N 1
ATOM 1623 C CA . GLU A 1 199 ? -16.672 21.531 11.352 1 85.44 199 GLU A CA 1
ATOM 1624 C C . GLU A 1 199 ? -15.789 21.984 10.195 1 85.44 199 GLU A C 1
ATOM 1626 O O . GLU A 1 199 ? -16.25 22.688 9.289 1 85.44 199 GLU A O 1
ATOM 1631 N N . THR A 1 200 ? -14.641 21.609 10.219 1 80.12 200 THR A N 1
ATOM 1632 C CA . THR A 1 200 ? -13.695 21.969 9.164 1 80.12 200 THR A CA 1
ATOM 1633 C C . THR A 1 200 ? -14.109 21.344 7.832 1 80.12 200 THR A C 1
ATOM 1635 O O . THR A 1 200 ? -14.125 22.031 6.805 1 80.12 200 THR A O 1
ATOM 1638 N N . ALA A 1 201 ? -14.445 20.078 7.879 1 85.44 201 ALA A N 1
ATOM 1639 C CA . ALA A 1 201 ? -14.898 19.406 6.66 1 85.44 201 ALA A CA 1
ATOM 1640 C C . ALA A 1 201 ? -16.094 20.141 6.047 1 85.44 201 ALA A C 1
ATOM 1642 O O . ALA A 1 201 ? -16.156 20.328 4.832 1 85.44 201 ALA A O 1
ATOM 1643 N N . SER A 1 202 ? -16.953 20.438 6.891 1 91.5 202 SER A N 1
ATOM 1644 C CA . SER A 1 202 ? -18.156 21.141 6.438 1 91.5 202 SER A CA 1
ATOM 1645 C C . SER A 1 202 ? -17.797 22.469 5.773 1 91.5 202 SER A C 1
ATOM 1647 O O . SER A 1 202 ? -18.344 22.797 4.711 1 91.5 202 SER A O 1
ATOM 1649 N N . GLN A 1 203 ? -16.891 23.219 6.352 1 92.69 203 GLN A N 1
ATOM 1650 C CA . GLN A 1 203 ? -16.5 24.516 5.816 1 92.69 203 GLN A CA 1
ATOM 1651 C C . GLN A 1 203 ? -15.805 24.375 4.465 1 92.69 203 GLN A C 1
ATOM 1653 O O . GLN A 1 203 ? -16.062 25.141 3.541 1 92.69 203 GLN A O 1
ATOM 1658 N N . VAL A 1 204 ? -15.008 23.453 4.453 1 88.56 204 VAL A N 1
ATOM 1659 C CA . VAL A 1 204 ? -14.273 23.234 3.213 1 88.56 204 VAL A CA 1
ATOM 1660 C C . VAL A 1 204 ? -15.234 22.812 2.107 1 88.56 204 VAL A C 1
ATOM 1662 O O . VAL A 1 204 ? -15.148 23.297 0.976 1 88.56 204 VAL A O 1
ATOM 1665 N N . VAL A 1 205 ? -16.141 21.875 2.412 1 91.88 205 VAL A N 1
ATOM 1666 C CA . VAL A 1 205 ? -17.125 21.406 1.442 1 91.88 205 VAL A CA 1
ATOM 1667 C C . VAL A 1 205 ? -17.984 22.578 0.966 1 91.88 205 VAL A C 1
ATOM 1669 O O . VAL A 1 205 ? -18.25 22.719 -0.231 1 91.88 205 VAL A O 1
ATOM 1672 N N . GLN A 1 206 ? -18.391 23.375 1.897 1 93.75 206 GLN A N 1
ATOM 1673 C CA . GLN A 1 206 ? -19.172 24.547 1.539 1 93.75 206 GLN A CA 1
ATOM 1674 C C . GLN A 1 206 ? -18.406 25.453 0.593 1 93.75 206 GLN A C 1
ATOM 1676 O O . GLN A 1 206 ? -18.953 25.953 -0.388 1 93.75 206 GLN A O 1
ATOM 1681 N N . ARG A 1 207 ? -17.219 25.688 0.923 1 91.69 207 ARG A N 1
ATOM 1682 C CA . ARG A 1 207 ? -16.375 26.531 0.092 1 91.69 207 ARG A CA 1
ATOM 1683 C C . ARG A 1 207 ? -16.188 25.938 -1.298 1 91.69 207 ARG A C 1
ATOM 1685 O O . ARG A 1 207 ? -16.281 26.641 -2.303 1 91.69 207 ARG A O 1
ATOM 1692 N N . LEU A 1 208 ? -15.867 24.719 -1.353 1 89.88 208 LEU A N 1
ATOM 1693 C CA . LEU A 1 208 ? -15.672 24.031 -2.627 1 89.88 208 LEU A CA 1
ATOM 1694 C C . LEU A 1 208 ? -16.953 24.062 -3.461 1 89.88 208 LEU A C 1
ATOM 1696 O O . LEU A 1 208 ? -16.891 24.172 -4.688 1 89.88 208 LEU A O 1
ATOM 1700 N N . GLU A 1 209 ? -18.031 23.875 -2.764 1 92.62 209 GLU A N 1
ATOM 1701 C CA . GLU A 1 209 ? -19.312 23.969 -3.453 1 92.62 209 GLU A CA 1
ATOM 1702 C C . GLU A 1 209 ? -19.531 25.375 -4.02 1 92.62 209 GLU A C 1
ATOM 1704 O O . GLU A 1 209 ? -19.984 25.516 -5.152 1 92.62 209 GLU A O 1
ATOM 1709 N N . ALA A 1 210 ? -19.266 26.344 -3.25 1 91.5 210 ALA A N 1
ATOM 1710 C CA . ALA A 1 210 ? -19.391 27.734 -3.691 1 91.5 210 ALA A CA 1
ATOM 1711 C C . ALA A 1 210 ? -18.484 28 -4.895 1 91.5 210 ALA A C 1
ATOM 1713 O O . ALA A 1 210 ? -18.859 28.766 -5.793 1 91.5 210 ALA A O 1
ATOM 1714 N N . ASP A 1 211 ? -17.406 27.375 -4.895 1 88.12 211 ASP A N 1
ATOM 1715 C CA . ASP A 1 211 ? -16.438 27.547 -5.969 1 88.12 211 ASP A CA 1
ATOM 1716 C C . ASP A 1 211 ? -16.812 26.703 -7.184 1 88.12 211 ASP A C 1
ATOM 1718 O O . ASP A 1 211 ? -16.109 26.719 -8.195 1 88.12 211 ASP A O 1
ATOM 1722 N N . GLY A 1 212 ? -17.844 25.906 -7.105 1 87.06 212 GLY A N 1
ATOM 1723 C CA . GLY A 1 212 ? -18.297 25.078 -8.203 1 87.06 212 GLY A CA 1
ATOM 1724 C C . GLY A 1 212 ? -17.422 23.859 -8.43 1 87.06 212 GLY A C 1
ATOM 1725 O O . GLY A 1 212 ? -17.375 23.312 -9.539 1 87.06 212 GLY A O 1
ATOM 1726 N N . GLN A 1 213 ? -16.688 23.469 -7.367 1 90.25 213 GLN A N 1
ATOM 1727 C CA . GLN A 1 213 ? -15.734 22.375 -7.547 1 90.25 213 GLN A CA 1
ATOM 1728 C C . GLN A 1 213 ? -16.328 21.047 -7.102 1 90.25 213 GLN A C 1
ATOM 1730 O O . GLN A 1 213 ? -15.812 19.984 -7.438 1 90.25 213 GLN A O 1
ATOM 1735 N N . ILE A 1 214 ? -17.391 21.172 -6.309 1 93 214 ILE A N 1
ATOM 1736 C CA . ILE A 1 214 ? -18.109 19.953 -5.938 1 93 214 ILE A CA 1
ATOM 1737 C C . ILE A 1 214 ? -19.609 20.25 -5.805 1 93 214 ILE A C 1
ATOM 1739 O O . ILE A 1 214 ? -20.016 21.406 -5.773 1 93 214 ILE A O 1
ATOM 1743 N N . ILE A 1 215 ? -20.453 19.281 -5.926 1 92.06 215 ILE A N 1
ATOM 1744 C CA . ILE A 1 215 ? -21.859 19.281 -5.539 1 92.06 215 ILE A CA 1
ATOM 1745 C C . ILE A 1 215 ? -22.094 18.25 -4.441 1 92.06 215 ILE A C 1
ATOM 1747 O O . ILE A 1 215 ? -21.688 17.094 -4.566 1 92.06 215 ILE A O 1
ATOM 1751 N N . TYR A 1 216 ? -22.5 18.703 -3.34 1 93.31 216 TYR A N 1
ATOM 1752 C CA . TYR A 1 216 ? -22.859 17.812 -2.238 1 93.31 216 TYR A CA 1
ATOM 1753 C C . TYR A 1 216 ? -24.359 17.859 -1.963 1 93.31 216 TYR A C 1
ATOM 1755 O O . TYR A 1 216 ? -24.859 18.828 -1.393 1 93.31 216 TYR A O 1
ATOM 1763 N N . GLU A 1 217 ? -25.078 16.781 -2.461 1 89 217 GLU A N 1
ATOM 1764 C CA . GLU A 1 217 ? -26.516 16.688 -2.322 1 89 217 GLU A CA 1
ATOM 1765 C C . GLU A 1 217 ? -26.953 15.297 -1.884 1 89 217 GLU A C 1
ATOM 1767 O O . GLU A 1 217 ? -26.5 14.297 -2.455 1 89 217 GLU A O 1
ATOM 1772 N N . HIS A 1 218 ? -27.766 15.203 -0.855 1 86.19 218 HIS A N 1
ATOM 1773 C CA . HIS A 1 218 ? -28.266 13.938 -0.334 1 86.19 218 HIS A CA 1
ATOM 1774 C C . HIS A 1 218 ? -27.125 12.977 -0.025 1 86.19 218 HIS A C 1
ATOM 1776 O O . HIS A 1 218 ? -27.172 11.805 -0.407 1 86.19 218 HIS A O 1
ATOM 1782 N N . LYS A 1 219 ? -25.984 13.484 0.563 1 82.19 219 LYS A N 1
ATOM 1783 C CA . LYS A 1 219 ? -24.812 12.758 1.053 1 82.19 219 LYS A CA 1
ATOM 1784 C C . LYS A 1 219 ? -24.031 12.148 -0.101 1 82.1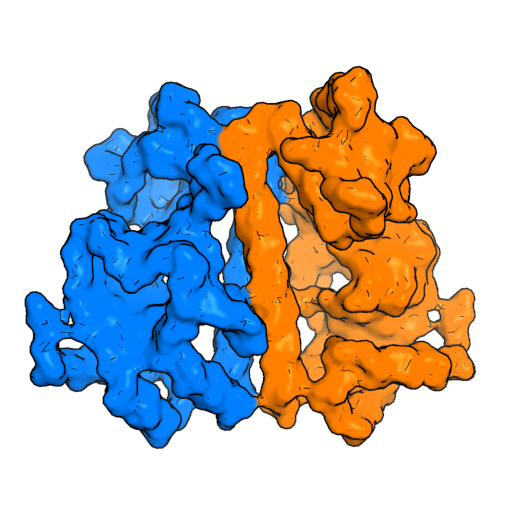9 219 LYS A C 1
ATOM 1786 O O . LYS A 1 219 ? -23.25 11.211 0.099 1 82.19 219 LYS A O 1
ATOM 1791 N N . HIS A 1 220 ? -24.328 12.695 -1.341 1 86.19 220 HIS A N 1
ATOM 1792 C CA . HIS A 1 220 ? -23.562 12.281 -2.502 1 86.19 220 HIS A CA 1
ATOM 1793 C C . HIS A 1 220 ? -22.672 13.422 -3.01 1 86.19 220 HIS A C 1
ATOM 1795 O O . HIS A 1 220 ? -23.109 14.57 -3.061 1 86.19 220 HIS A O 1
ATOM 1801 N N . PHE A 1 221 ? -21.5 12.969 -3.379 1 88.12 221 PHE A N 1
ATOM 1802 C CA . PHE A 1 221 ? -20.562 13.945 -3.902 1 88.12 221 PHE A CA 1
ATOM 1803 C C . PHE A 1 221 ? -20.453 13.852 -5.418 1 88.12 221 PHE A C 1
ATOM 1805 O O . PHE A 1 221 ? -20.438 12.75 -5.973 1 88.12 221 PHE A O 1
ATOM 1812 N N . THR A 1 222 ? -20.516 14.922 -6.09 1 90.19 222 THR A N 1
ATOM 1813 C CA . THR A 1 222 ? -19.984 15.094 -7.438 1 90.19 222 THR A CA 1
ATOM 1814 C C . THR A 1 222 ? -18.734 15.969 -7.414 1 90.19 222 THR A C 1
ATOM 1816 O O . THR A 1 222 ? -18.766 17.109 -6.945 1 90.19 222 THR A O 1
ATOM 1819 N N . ILE A 1 223 ? -17.672 15.461 -7.797 1 86.69 223 ILE A N 1
ATOM 1820 C CA . ILE A 1 223 ? -16.375 16.094 -7.574 1 86.69 223 ILE A CA 1
ATOM 1821 C C . ILE A 1 223 ? -15.797 16.562 -8.906 1 86.69 223 ILE A C 1
ATOM 1823 O O . ILE A 1 223 ? -15.742 15.812 -9.875 1 86.69 223 ILE A O 1
ATOM 1827 N N . PHE A 1 224 ? -15.43 17.891 -8.883 1 79.56 224 PHE A N 1
ATOM 1828 C CA . PHE A 1 224 ? -14.82 18.562 -10.031 1 79.56 224 PHE A CA 1
ATOM 1829 C C . PHE A 1 224 ? -13.484 19.188 -9.648 1 79.56 224 PHE A C 1
ATOM 1831 O O . PHE A 1 224 ? -13.055 20.156 -10.266 1 79.56 224 PHE A O 1
ATOM 1838 N N . ILE A 1 225 ? -13.031 18.672 -8.648 1 72.19 225 ILE A N 1
ATOM 1839 C CA . ILE A 1 225 ? -11.828 19.328 -8.141 1 72.19 225 ILE A CA 1
ATOM 1840 C C . ILE A 1 225 ? -10.703 19.219 -9.172 1 72.19 225 ILE A C 1
ATOM 1842 O O . ILE A 1 225 ? -10.43 18.141 -9.68 1 72.19 225 ILE A O 1
ATOM 1846 N N . LYS A 1 226 ? -10.125 20.422 -9.688 1 60.66 226 LYS A N 1
ATOM 1847 C CA . LYS A 1 226 ? -9.031 20.484 -10.656 1 60.66 226 LYS A CA 1
ATOM 1848 C C . LYS A 1 226 ? -7.695 20.156 -10 1 60.66 226 LYS A C 1
ATOM 1850 O O . LYS A 1 226 ? -7.504 20.406 -8.805 1 60.66 226 LYS A O 1
ATOM 1855 N N . MET B 1 1 ? 34.719 1.246 -7.215 1 73.56 1 MET B N 1
ATOM 1856 C CA . MET B 1 1 ? 34.094 0.529 -8.328 1 73.56 1 MET B CA 1
ATOM 1857 C C . MET B 1 1 ? 34.125 -0.975 -8.078 1 73.56 1 MET B C 1
ATOM 1859 O O . MET B 1 1 ? 35.125 -1.531 -7.648 1 73.56 1 MET B O 1
ATOM 1863 N N . ILE B 1 2 ? 33 -1.618 -8.156 1 77.25 2 ILE B N 1
ATOM 1864 C CA . ILE B 1 2 ? 32.906 -3.053 -7.906 1 77.25 2 ILE B CA 1
ATOM 1865 C C . ILE B 1 2 ? 33.281 -3.818 -9.18 1 77.25 2 ILE B C 1
ATOM 1867 O O . ILE B 1 2 ? 32.781 -3.531 -10.258 1 77.25 2 ILE B O 1
ATOM 1871 N N . LYS B 1 3 ? 34.438 -4.703 -9.086 1 75.25 3 LYS B N 1
ATOM 1872 C CA . LYS B 1 3 ? 34.875 -5.559 -10.188 1 75.25 3 LYS B CA 1
ATOM 1873 C C . LYS B 1 3 ? 34.125 -6.895 -10.172 1 75.25 3 LYS B C 1
ATOM 1875 O O . LYS B 1 3 ? 33.625 -7.32 -9.125 1 75.25 3 LYS B O 1
ATOM 1880 N N . LYS B 1 4 ? 34.062 -7.48 -11.258 1 78.81 4 LYS B N 1
ATOM 1881 C CA . LYS B 1 4 ? 33.406 -8.781 -11.391 1 78.81 4 LYS B CA 1
ATOM 1882 C C . LYS B 1 4 ? 34.031 -9.805 -10.445 1 78.81 4 LYS B C 1
ATOM 1884 O O . LYS B 1 4 ? 33.344 -10.719 -9.977 1 78.81 4 LYS B O 1
ATOM 1889 N N . SER B 1 5 ? 35.25 -9.531 -10.172 1 80.69 5 SER B N 1
ATOM 1890 C CA . SER B 1 5 ? 35.938 -10.445 -9.281 1 80.69 5 SER B CA 1
ATOM 1891 C C . SER B 1 5 ? 35.375 -10.383 -7.863 1 80.69 5 SER B C 1
ATOM 1893 O O . SER B 1 5 ? 35.594 -11.289 -7.059 1 80.69 5 SER B O 1
ATOM 1895 N N . ASP B 1 6 ? 34.594 -9.305 -7.598 1 83.19 6 ASP B N 1
ATOM 1896 C CA . ASP B 1 6 ? 34.031 -9.117 -6.27 1 83.19 6 ASP B CA 1
ATOM 1897 C C . ASP B 1 6 ? 32.625 -9.727 -6.188 1 83.19 6 ASP B C 1
ATOM 1899 O O . ASP B 1 6 ? 32.062 -9.852 -5.098 1 83.19 6 ASP B O 1
ATOM 1903 N N . TYR B 1 7 ? 32.156 -10.203 -7.312 1 85.38 7 TYR B N 1
ATOM 1904 C CA . TYR B 1 7 ? 30.766 -10.625 -7.418 1 85.38 7 TYR B CA 1
ATOM 1905 C C . TYR B 1 7 ? 30.484 -11.836 -6.531 1 85.38 7 TYR B C 1
ATOM 1907 O O . TYR B 1 7 ? 29.453 -11.906 -5.863 1 85.38 7 TYR B O 1
ATOM 1915 N N . PRO B 1 8 ? 31.438 -12.727 -6.512 1 84.94 8 PRO B N 1
ATOM 1916 C CA . PRO B 1 8 ? 31.141 -13.938 -5.746 1 84.94 8 PRO B CA 1
ATOM 1917 C C . PRO B 1 8 ? 30.812 -13.648 -4.285 1 84.94 8 PRO B C 1
ATOM 1919 O O . PRO B 1 8 ? 29.922 -14.289 -3.711 1 84.94 8 PRO B O 1
ATOM 1922 N N . ARG B 1 9 ? 31.422 -12.734 -3.715 1 86.12 9 ARG B N 1
ATOM 1923 C CA . ARG B 1 9 ? 31.141 -12.375 -2.328 1 86.12 9 ARG B CA 1
ATOM 1924 C C . ARG B 1 9 ? 29.719 -11.859 -2.174 1 86.12 9 ARG B C 1
ATOM 1926 O O . ARG B 1 9 ? 29 -12.273 -1.263 1 86.12 9 ARG B O 1
ATOM 1933 N N . TYR B 1 10 ? 29.344 -11.016 -3.066 1 87.31 10 TYR B N 1
ATOM 1934 C CA . TYR B 1 10 ? 28 -10.445 -3.016 1 87.31 10 TYR B CA 1
ATOM 1935 C C . TYR B 1 10 ? 26.953 -11.5 -3.32 1 87.31 10 TYR B C 1
ATOM 1937 O O . TYR B 1 10 ? 25.875 -11.516 -2.703 1 87.31 10 TYR B O 1
ATOM 1945 N N . ILE B 1 11 ? 27.297 -12.383 -4.207 1 86.81 11 ILE B N 1
ATOM 1946 C CA . ILE B 1 11 ? 26.375 -13.438 -4.605 1 86.81 11 ILE B CA 1
ATOM 1947 C C . ILE B 1 11 ? 26.109 -14.367 -3.424 1 86.81 11 ILE B C 1
ATOM 1949 O O . ILE B 1 11 ? 24.953 -14.734 -3.166 1 86.81 11 ILE B O 1
ATOM 1953 N N . GLN B 1 12 ? 27.094 -14.664 -2.727 1 86.56 12 GLN B N 1
ATOM 1954 C CA . GLN B 1 12 ? 26.938 -15.523 -1.556 1 86.56 12 GLN B CA 1
ATOM 1955 C C . GLN B 1 12 ? 26.078 -14.852 -0.493 1 86.56 12 GLN B C 1
ATOM 1957 O O . GLN B 1 12 ? 25.266 -15.508 0.158 1 86.56 12 GLN B O 1
ATOM 1962 N N . MET B 1 13 ? 26.297 -13.594 -0.372 1 86.62 13 MET B N 1
ATOM 1963 C CA . MET B 1 13 ? 25.516 -12.82 0.584 1 86.62 13 MET B CA 1
ATOM 1964 C C . MET B 1 13 ? 24.031 -12.805 0.18 1 86.62 13 MET B C 1
ATOM 1966 O O . MET B 1 13 ? 23.156 -12.969 1.022 1 86.62 13 MET B O 1
ATOM 1970 N N . LEU B 1 14 ? 23.766 -12.633 -1.085 1 88.44 14 LEU B N 1
ATOM 1971 C CA . LEU B 1 14 ? 22.406 -12.523 -1.598 1 88.44 14 LEU B CA 1
ATOM 1972 C C . LEU B 1 14 ? 21.672 -13.859 -1.466 1 88.44 14 LEU B C 1
ATOM 1974 O O . LEU B 1 14 ? 20.469 -13.883 -1.152 1 88.44 14 LEU B O 1
ATOM 1978 N N . LYS B 1 15 ? 22.359 -14.898 -1.635 1 85.44 15 LYS B N 1
ATOM 1979 C CA . LYS B 1 15 ? 21.766 -16.234 -1.569 1 85.44 15 LYS B CA 1
ATOM 1980 C C . LYS B 1 15 ? 21.219 -16.516 -0.177 1 85.44 15 LYS B C 1
ATOM 1982 O O . LYS B 1 15 ? 20.297 -17.312 -0.025 1 85.44 15 LYS B O 1
ATOM 1987 N N . ARG B 1 16 ? 21.734 -15.859 0.802 1 83.94 16 ARG B N 1
ATOM 1988 C CA . ARG B 1 16 ? 21.375 -16.125 2.188 1 83.94 16 ARG B CA 1
ATOM 1989 C C . ARG B 1 16 ? 20.219 -15.227 2.631 1 83.94 16 ARG B C 1
ATOM 1991 O O . ARG B 1 16 ? 19.609 -15.453 3.68 1 83.94 16 ARG B O 1
ATOM 1998 N N . ARG B 1 17 ? 19.922 -14.297 1.815 1 84.69 17 ARG B N 1
ATOM 1999 C CA . ARG B 1 17 ? 18.859 -13.375 2.172 1 84.69 17 ARG B CA 1
ATOM 2000 C C . ARG B 1 17 ? 17.484 -14.023 1.971 1 84.69 17 ARG B C 1
ATOM 2002 O O . ARG B 1 17 ? 17.266 -14.742 0.991 1 84.69 17 ARG B O 1
ATOM 2009 N N . PRO B 1 18 ? 16.547 -13.711 2.803 1 79.06 18 PRO B N 1
ATOM 2010 C CA . PRO B 1 18 ? 15.203 -14.258 2.676 1 79.06 18 PRO B CA 1
ATOM 2011 C C . PRO B 1 18 ? 14.547 -13.922 1.337 1 79.06 18 PRO B C 1
ATOM 2013 O O . PRO B 1 18 ? 13.75 -14.703 0.819 1 79.06 18 PRO B O 1
ATOM 2016 N N . GLU B 1 19 ? 14.859 -12.812 0.76 1 79.19 19 GLU B N 1
ATOM 2017 C CA . GLU B 1 19 ? 14.289 -12.352 -0.497 1 79.19 19 GLU B CA 1
ATOM 2018 C C . GLU B 1 19 ? 14.648 -13.281 -1.65 1 79.19 19 GLU B C 1
ATOM 2020 O O . GLU B 1 19 ? 13.984 -13.289 -2.684 1 79.19 19 GLU B O 1
ATOM 2025 N N . PHE B 1 20 ? 15.758 -14.078 -1.39 1 85.75 20 PHE B N 1
ATOM 2026 C CA . PHE B 1 20 ? 16.234 -14.883 -2.506 1 85.75 20 PHE B CA 1
ATOM 2027 C C . PHE B 1 20 ? 16.281 -16.359 -2.125 1 85.75 20 PHE B C 1
ATOM 2029 O O . PHE B 1 20 ? 16.5 -17.219 -2.984 1 85.75 20 PHE B O 1
ATOM 2036 N N . SER B 1 21 ? 16.078 -16.609 -0.914 1 83.56 21 SER B N 1
ATOM 2037 C CA . SER B 1 21 ? 16.25 -17.953 -0.395 1 83.56 21 SER B CA 1
ATOM 2038 C C . SER B 1 21 ? 15.227 -18.922 -0.986 1 83.56 21 SER B C 1
ATOM 2040 O O . SER B 1 21 ? 15.406 -20.141 -0.949 1 83.56 21 SER B O 1
ATOM 2042 N N . GLY B 1 22 ? 14.234 -18.422 -1.526 1 84.25 22 GLY B N 1
ATOM 2043 C CA . GLY B 1 22 ? 13.203 -19.266 -2.115 1 84.25 22 GLY B CA 1
ATOM 2044 C C . GLY B 1 22 ? 13.57 -19.781 -3.494 1 84.25 22 GLY B C 1
ATOM 2045 O O . GLY B 1 22 ? 12.945 -20.719 -4.004 1 84.25 22 GLY B O 1
ATOM 2046 N N . PHE B 1 23 ? 14.586 -19.25 -4.059 1 88.56 23 PHE B N 1
ATOM 2047 C CA . PHE B 1 23 ? 15.031 -19.719 -5.363 1 88.56 23 PHE B CA 1
ATOM 2048 C C . PHE B 1 23 ? 15.852 -21 -5.23 1 88.56 23 PHE B C 1
ATOM 2050 O O . PHE B 1 23 ? 16.641 -21.141 -4.301 1 88.56 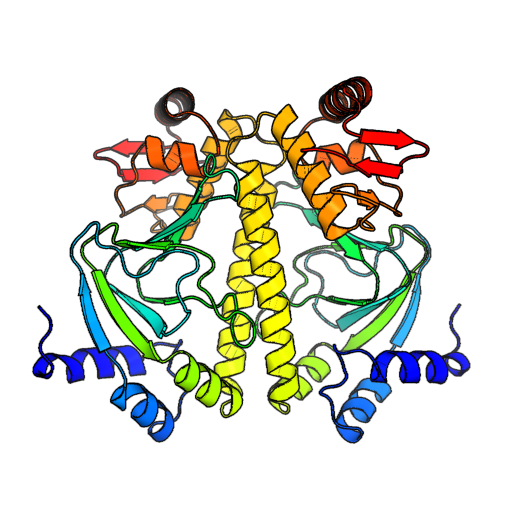23 PHE B O 1
ATOM 2057 N N . THR B 1 24 ? 15.641 -21.922 -6.141 1 89.38 24 THR B N 1
ATOM 2058 C CA . THR B 1 24 ? 16.547 -23.062 -6.238 1 89.38 24 THR B CA 1
ATOM 2059 C C . THR B 1 24 ? 17.922 -22.625 -6.707 1 89.38 24 THR B C 1
ATOM 2061 O O . THR B 1 24 ? 18.078 -21.531 -7.258 1 89.38 24 THR B O 1
ATOM 2064 N N . PRO B 1 25 ? 18.891 -23.453 -6.473 1 88.12 25 PRO B N 1
ATOM 2065 C CA . PRO B 1 25 ? 20.219 -23.125 -6.969 1 88.12 25 PRO B CA 1
ATOM 2066 C C . PRO B 1 25 ? 20.25 -22.844 -8.469 1 88.12 25 PRO B C 1
ATOM 2068 O O . PRO B 1 25 ? 20.922 -21.922 -8.922 1 88.12 25 PRO B O 1
ATOM 2071 N N . ASP B 1 26 ? 19.516 -23.594 -9.227 1 91.12 26 ASP B N 1
ATOM 2072 C CA . ASP B 1 26 ? 19.453 -23.406 -10.672 1 91.12 26 ASP B CA 1
ATOM 2073 C C . ASP B 1 26 ? 18.797 -22.078 -11.031 1 91.12 26 ASP B C 1
ATOM 2075 O O . ASP B 1 26 ? 19.266 -21.359 -11.922 1 91.12 26 ASP B O 1
ATOM 2079 N N . GLU B 1 27 ? 17.75 -21.75 -10.352 1 89.38 27 GLU B N 1
ATOM 2080 C CA . GLU B 1 27 ? 17.047 -20.484 -10.586 1 89.38 27 GLU B CA 1
ATOM 2081 C C . GLU B 1 27 ? 17.906 -19.281 -10.227 1 89.38 27 GLU B C 1
ATOM 2083 O O . GLU B 1 27 ? 17.938 -18.297 -10.961 1 89.38 27 GLU B O 1
ATOM 2088 N N . PHE B 1 28 ? 18.531 -19.469 -9.094 1 89.25 28 PHE B N 1
ATOM 2089 C CA . PHE B 1 28 ? 19.406 -18.391 -8.688 1 89.25 28 PHE B CA 1
ATOM 2090 C C . PHE B 1 28 ? 20.547 -18.219 -9.688 1 89.25 28 PHE B C 1
ATOM 2092 O O . PHE B 1 28 ? 20.953 -17.094 -9.984 1 89.25 28 PHE B O 1
ATOM 2099 N N . ASN B 1 29 ? 21.031 -19.281 -10.164 1 89.31 29 ASN B N 1
ATOM 2100 C CA . ASN B 1 29 ? 22.078 -19.234 -11.18 1 89.31 29 ASN B CA 1
ATOM 2101 C C . ASN B 1 29 ? 21.609 -18.484 -12.43 1 89.31 29 ASN B C 1
ATOM 2103 O O . ASN B 1 29 ? 22.375 -17.75 -13.039 1 89.31 29 ASN B O 1
ATOM 2107 N N . GLN B 1 30 ? 20.453 -18.703 -12.797 1 90.25 30 GLN B N 1
ATOM 2108 C CA . GLN B 1 30 ? 19.875 -18 -13.93 1 90.25 30 GLN B CA 1
ATOM 2109 C C . GLN B 1 30 ? 19.844 -16.484 -13.672 1 90.25 30 GLN B C 1
ATOM 2111 O O . GLN B 1 30 ? 20.172 -15.695 -14.547 1 90.25 30 GLN B O 1
ATOM 2116 N N . LEU B 1 31 ? 19.438 -16.125 -12.508 1 89 31 LEU B N 1
ATOM 2117 C CA . LEU B 1 31 ? 19.391 -14.711 -12.117 1 89 31 LEU B CA 1
ATOM 2118 C C . LEU B 1 31 ? 20.797 -14.117 -12.047 1 89 31 LEU B C 1
ATOM 2120 O O . LEU B 1 31 ? 21.016 -12.984 -12.477 1 89 31 LEU B O 1
ATOM 2124 N N . GLU B 1 32 ? 21.656 -14.883 -11.484 1 89.19 32 GLU B N 1
ATOM 2125 C CA . GLU B 1 32 ? 23.047 -14.469 -11.289 1 89.19 32 GLU B CA 1
ATOM 2126 C C . GLU B 1 32 ? 23.703 -14.141 -12.625 1 89.19 32 GLU B C 1
ATOM 2128 O O . GLU B 1 32 ? 24.516 -13.219 -12.703 1 89.19 32 GLU B O 1
ATOM 2133 N N . GLN B 1 33 ? 23.406 -14.859 -13.641 1 90.38 33 GLN B N 1
ATOM 2134 C CA . GLN B 1 33 ? 24.031 -14.703 -14.953 1 90.38 33 GLN B CA 1
ATOM 2135 C C . GLN B 1 33 ? 23.766 -13.312 -15.523 1 90.38 33 GLN B C 1
ATOM 2137 O O . GLN B 1 33 ? 24.578 -12.773 -16.281 1 90.38 33 GLN B O 1
ATOM 2142 N N . GLN B 1 34 ? 22.656 -12.766 -15.141 1 92.12 34 GLN B N 1
ATOM 2143 C CA . GLN B 1 34 ? 22.312 -11.461 -15.695 1 92.12 34 GLN B CA 1
ATOM 2144 C C . GLN B 1 34 ? 22.312 -10.383 -14.617 1 92.12 34 GLN B C 1
ATOM 2146 O O . GLN B 1 34 ? 21.812 -9.281 -14.836 1 92.12 34 GLN B O 1
ATOM 2151 N N . MET B 1 35 ? 22.859 -10.758 -13.57 1 93.31 35 MET B N 1
ATOM 2152 C CA . MET B 1 35 ? 22.906 -9.852 -12.422 1 93.31 35 MET B CA 1
ATOM 2153 C C . MET B 1 35 ? 24 -8.797 -12.617 1 93.31 35 MET B C 1
ATOM 2155 O O . MET B 1 35 ? 25.047 -9.086 -13.188 1 93.31 35 MET B O 1
ATOM 2159 N N . ARG B 1 36 ? 23.734 -7.59 -12.211 1 94.75 36 ARG B N 1
ATOM 2160 C CA . ARG B 1 36 ? 24.719 -6.516 -12.148 1 94.75 36 ARG B CA 1
ATOM 2161 C C . ARG B 1 36 ? 24.828 -5.953 -10.734 1 94.75 36 ARG B C 1
ATOM 2163 O O . ARG B 1 36 ? 23.812 -5.715 -10.078 1 94.75 36 ARG B O 1
ATOM 2170 N N . ILE B 1 37 ? 26.047 -5.875 -10.258 1 95.44 37 ILE B N 1
ATOM 2171 C CA . ILE B 1 37 ? 26.312 -5.227 -8.977 1 95.44 37 ILE B CA 1
ATOM 2172 C C . ILE B 1 37 ? 27.094 -3.934 -9.203 1 95.44 37 ILE B C 1
ATOM 2174 O O . ILE B 1 37 ? 28.156 -3.945 -9.828 1 95.44 37 ILE B O 1
ATOM 2178 N N . LYS B 1 38 ? 26.531 -2.834 -8.711 1 95.69 38 LYS B N 1
ATOM 2179 C CA . LYS B 1 38 ? 27.156 -1.537 -8.938 1 95.69 38 LYS B CA 1
ATOM 2180 C C . LYS B 1 38 ? 27.25 -0.735 -7.645 1 95.69 38 LYS B C 1
ATOM 2182 O O . LYS B 1 38 ? 26.375 -0.835 -6.781 1 95.69 38 LYS B O 1
ATOM 2187 N N . GLU B 1 39 ? 28.328 -0.064 -7.566 1 94.75 39 GLU B N 1
ATOM 2188 C CA . GLU B 1 39 ? 28.484 0.947 -6.527 1 94.75 39 GLU B CA 1
ATOM 2189 C C . GLU B 1 39 ? 28.094 2.332 -7.035 1 94.75 39 GLU B C 1
ATOM 2191 O O . GLU B 1 39 ? 28.547 2.748 -8.109 1 94.75 39 GLU B O 1
ATOM 2196 N N . TYR B 1 40 ? 27.266 2.939 -6.27 1 95.06 40 TYR B N 1
ATOM 2197 C CA . TYR B 1 40 ? 26.812 4.281 -6.621 1 95.06 40 TYR B CA 1
ATOM 2198 C C . TYR B 1 40 ? 27.266 5.301 -5.59 1 95.06 40 TYR B C 1
ATOM 2200 O O . TYR B 1 40 ? 27.172 5.062 -4.383 1 95.06 40 TYR B O 1
ATOM 2208 N N . PRO B 1 41 ? 27.828 6.414 -6.082 1 93.31 41 PRO B N 1
ATOM 2209 C CA . PRO B 1 41 ? 28.062 7.5 -5.129 1 93.31 41 PRO B CA 1
ATOM 2210 C C . PRO B 1 41 ? 26.781 8.164 -4.645 1 93.31 41 PRO B C 1
ATOM 2212 O O . PRO B 1 41 ? 25.703 7.914 -5.207 1 93.31 41 PRO B O 1
ATOM 2215 N N . LYS B 1 42 ? 26.922 8.891 -3.586 1 86.5 42 LYS B N 1
ATOM 2216 C CA . LYS B 1 42 ? 25.797 9.664 -3.088 1 86.5 42 LYS B CA 1
ATOM 2217 C C . LYS B 1 42 ? 25.25 10.609 -4.16 1 86.5 42 LYS B C 1
ATOM 2219 O O . LYS B 1 42 ? 26.031 11.25 -4.875 1 86.5 42 LYS B O 1
ATOM 2224 N N . GLY B 1 43 ? 23.922 10.625 -4.305 1 87.81 43 GLY B N 1
ATOM 2225 C CA . GLY B 1 43 ? 23.266 11.594 -5.172 1 87.81 43 GLY B CA 1
ATOM 2226 C C . GLY B 1 43 ? 23.094 11.102 -6.594 1 87.81 43 GLY B C 1
ATOM 2227 O O . GLY B 1 43 ? 22.672 11.859 -7.473 1 87.81 43 GLY B O 1
ATOM 2228 N N . GLN B 1 44 ? 23.406 9.906 -6.863 1 93.25 44 GLN B N 1
ATOM 2229 C CA . GLN B 1 44 ? 23.312 9.383 -8.219 1 93.25 44 GLN B CA 1
ATOM 2230 C C . GLN B 1 44 ? 21.922 8.812 -8.492 1 93.25 44 GLN B C 1
ATOM 2232 O O . GLN B 1 44 ? 21.344 8.141 -7.629 1 93.25 44 GLN B O 1
ATOM 2237 N N . LEU B 1 45 ? 21.469 9.078 -9.695 1 95.62 45 LEU B N 1
ATOM 2238 C CA . LEU B 1 45 ? 20.188 8.578 -10.148 1 95.62 45 LEU B CA 1
ATOM 2239 C C . LEU B 1 45 ? 20.281 7.133 -10.625 1 95.62 45 LEU B C 1
ATOM 2241 O O . LEU B 1 45 ? 21.156 6.812 -11.445 1 95.62 45 LEU B O 1
ATOM 2245 N N . LEU B 1 46 ? 19.469 6.277 -10.086 1 96.38 46 LEU B N 1
ATOM 2246 C CA . LEU B 1 46 ? 19.406 4.906 -10.586 1 96.38 46 LEU B CA 1
ATOM 2247 C C . LEU B 1 46 ? 18.516 4.82 -11.82 1 96.38 46 LEU B C 1
ATOM 2249 O O . LEU B 1 46 ? 18.922 4.25 -12.836 1 96.38 46 LEU B O 1
ATOM 2253 N N . PHE B 1 47 ? 17.375 5.316 -11.688 1 96.88 47 PHE B N 1
ATOM 2254 C CA . PHE B 1 47 ? 16.422 5.438 -12.773 1 96.88 47 PHE B CA 1
ATOM 2255 C C . PHE B 1 47 ? 15.438 6.57 -12.508 1 96.88 47 PHE B C 1
ATOM 2257 O O . PHE B 1 47 ? 15.289 7.02 -11.375 1 96.88 47 PHE B O 1
ATOM 2264 N N . ASP B 1 48 ? 14.773 6.98 -13.594 1 94.38 48 ASP B N 1
ATOM 2265 C CA . ASP B 1 48 ? 13.828 8.086 -13.484 1 94.38 48 ASP B CA 1
ATOM 2266 C C . ASP B 1 48 ? 12.391 7.59 -13.562 1 94.38 48 ASP B C 1
ATOM 2268 O O . ASP B 1 48 ? 12.141 6.473 -14.016 1 94.38 48 ASP B O 1
ATOM 2272 N N . GLN B 1 49 ? 11.586 8.445 -13.039 1 91.56 49 GLN B N 1
ATOM 2273 C CA . GLN B 1 49 ? 10.164 8.172 -13.203 1 91.56 49 GLN B CA 1
ATOM 2274 C C . GLN B 1 49 ? 9.797 8.055 -14.68 1 91.56 49 GLN B C 1
ATOM 2276 O O . GLN B 1 49 ? 10.305 8.805 -15.516 1 91.56 49 GLN B O 1
ATOM 2281 N N . ALA B 1 50 ? 8.961 7.008 -15.07 1 91.44 50 ALA B N 1
ATOM 2282 C CA . ALA B 1 50 ? 8.398 6.789 -16.391 1 91.44 50 ALA B CA 1
ATOM 2283 C C . ALA B 1 50 ? 9.422 6.145 -17.328 1 91.44 50 ALA B C 1
ATOM 2285 O O . ALA B 1 50 ? 9.125 5.855 -18.484 1 91.44 50 ALA B O 1
ATOM 2286 N N . ASP B 1 51 ? 10.68 5.934 -16.797 1 95.56 51 ASP B N 1
ATOM 2287 C CA . ASP B 1 51 ? 11.578 5.062 -17.547 1 95.56 51 ASP B CA 1
ATOM 2288 C C . ASP B 1 51 ? 10.984 3.668 -17.703 1 95.56 51 ASP B C 1
ATOM 2290 O O . ASP B 1 51 ? 10.109 3.268 -16.938 1 95.56 51 ASP B O 1
ATOM 2294 N N . THR B 1 52 ? 11.453 2.99 -18.719 1 96.88 52 THR B N 1
ATOM 2295 C CA . THR B 1 52 ? 11.062 1.594 -18.859 1 96.88 52 THR B CA 1
ATOM 2296 C C . THR B 1 52 ? 11.531 0.774 -17.656 1 96.88 52 THR B C 1
ATOM 2298 O O . THR B 1 52 ? 12.68 0.903 -17.219 1 96.88 52 THR B O 1
ATOM 2301 N N . ARG B 1 53 ? 10.617 0.053 -17.078 1 95.88 53 ARG B N 1
ATOM 2302 C CA . ARG B 1 53 ? 10.922 -0.791 -15.93 1 95.88 53 ARG B CA 1
ATOM 2303 C C . ARG B 1 53 ? 11.789 -1.977 -16.344 1 95.88 53 ARG B C 1
ATOM 2305 O O . ARG B 1 53 ? 11.328 -3.121 -16.328 1 95.88 53 ARG B O 1
ATOM 2312 N N . SER B 1 54 ? 13.078 -1.846 -16.516 1 96.31 54 SER B N 1
ATOM 2313 C CA . SER B 1 54 ? 13.961 -2.83 -17.141 1 96.31 54 SER B CA 1
ATOM 2314 C C . SER B 1 54 ? 14.602 -3.734 -16.094 1 96.31 54 SER B C 1
ATOM 2316 O O . SER B 1 54 ? 15 -4.863 -16.391 1 96.31 54 SER B O 1
ATOM 2318 N N . ARG B 1 55 ? 14.656 -3.211 -14.883 1 97.31 55 ARG B N 1
ATOM 2319 C CA . ARG B 1 55 ? 15.391 -4.016 -13.906 1 97.31 55 ARG B CA 1
ATOM 2320 C C . ARG B 1 55 ? 14.727 -3.957 -12.539 1 97.31 55 ARG B C 1
ATOM 2322 O O . ARG B 1 55 ? 14.031 -2.992 -12.219 1 97.31 55 ARG B O 1
ATOM 2329 N N . PHE B 1 56 ? 14.875 -5.039 -11.773 1 97.06 56 PHE B N 1
ATOM 2330 C CA . PHE B 1 56 ? 14.594 -5.125 -10.352 1 97.06 56 PHE B CA 1
ATOM 2331 C C . PHE B 1 56 ? 15.867 -4.941 -9.531 1 97.06 56 PHE B C 1
ATOM 2333 O O . PHE B 1 56 ? 16.922 -5.465 -9.891 1 97.06 56 PHE B O 1
ATOM 2340 N N . TYR B 1 57 ? 15.727 -4.234 -8.414 1 97.06 57 TYR B N 1
ATOM 2341 C CA . TYR B 1 57 ? 16.922 -3.848 -7.664 1 97.06 57 TYR B CA 1
ATOM 2342 C C . TYR B 1 57 ? 16.859 -4.391 -6.242 1 97.06 57 TYR B C 1
ATOM 2344 O O . TYR B 1 57 ? 15.773 -4.598 -5.691 1 97.06 57 TYR B O 1
ATOM 2352 N N . PHE B 1 58 ? 17.984 -4.574 -5.711 1 95.81 58 PHE B N 1
ATOM 2353 C CA . PHE B 1 58 ? 18.156 -4.949 -4.312 1 95.81 58 PHE B CA 1
ATOM 2354 C C . PHE B 1 58 ? 19.281 -4.145 -3.668 1 95.81 58 PHE B C 1
ATOM 2356 O O . PHE B 1 58 ? 20.422 -4.184 -4.133 1 95.81 58 PHE B O 1
ATOM 2363 N N . VAL B 1 59 ? 18.953 -3.508 -2.555 1 94.94 59 VAL B N 1
ATOM 2364 C CA . VAL B 1 59 ? 19.938 -2.672 -1.873 1 94.94 59 VAL B CA 1
ATOM 2365 C C . VAL B 1 59 ? 20.781 -3.531 -0.943 1 94.94 59 VAL B C 1
ATOM 2367 O O . VAL B 1 59 ? 20.297 -4.016 0.082 1 94.94 59 VAL B O 1
ATOM 2370 N N . ILE B 1 60 ? 21.984 -3.686 -1.309 1 93.06 60 ILE B N 1
ATOM 2371 C CA . ILE B 1 60 ? 22.906 -4.457 -0.482 1 93.06 60 ILE B CA 1
ATOM 2372 C C . ILE B 1 60 ? 23.391 -3.605 0.69 1 93.06 60 ILE B C 1
ATOM 2374 O O . ILE B 1 60 ? 23.406 -4.066 1.834 1 93.06 60 ILE B O 1
ATOM 2378 N N . SER B 1 61 ? 23.781 -2.404 0.383 1 89.25 61 SER B N 1
ATOM 2379 C CA . SER B 1 61 ? 24.188 -1.438 1.399 1 89.25 61 SER B CA 1
ATOM 2380 C C . SER B 1 61 ? 23.875 -0.012 0.96 1 89.25 61 SER B C 1
ATOM 2382 O O . SER B 1 61 ? 23.844 0.283 -0.237 1 89.25 61 SER B O 1
ATOM 2384 N N . GLY B 1 62 ? 23.594 0.894 2.014 1 87.56 62 GLY B N 1
ATOM 2385 C CA . GLY B 1 62 ? 23.312 2.293 1.739 1 87.56 62 GLY B CA 1
ATOM 2386 C C . GLY B 1 62 ? 21.844 2.637 1.855 1 87.56 62 GLY B C 1
ATOM 2387 O O . GLY B 1 62 ? 21.062 1.866 2.42 1 87.56 62 GLY B O 1
ATOM 2388 N N . LEU B 1 63 ? 21.531 3.873 1.436 1 81.19 63 LEU B N 1
ATOM 2389 C CA . LEU B 1 63 ? 20.172 4.398 1.514 1 81.19 63 LEU B CA 1
ATOM 2390 C C . LEU B 1 63 ? 19.781 5.086 0.209 1 81.19 63 LEU B C 1
ATOM 2392 O O . LEU B 1 63 ? 20.531 5.898 -0.324 1 81.19 63 LEU B O 1
ATOM 2396 N N . LEU B 1 64 ? 18.594 4.629 -0.278 1 89.12 64 LEU B N 1
ATOM 2397 C CA . LEU B 1 64 ? 18.062 5.242 -1.489 1 89.12 64 LEU B CA 1
ATOM 2398 C C . LEU B 1 64 ? 16.828 6.07 -1.18 1 89.12 64 LEU B C 1
ATOM 2400 O O . LEU B 1 64 ? 16.188 5.871 -0.146 1 89.12 64 LEU B O 1
ATOM 2404 N N . ARG B 1 65 ? 16.578 6.996 -2.023 1 80.12 65 ARG B N 1
ATOM 2405 C CA . ARG B 1 65 ? 15.383 7.816 -1.938 1 80.12 65 ARG B CA 1
ATOM 2406 C C . ARG B 1 65 ? 14.531 7.668 -3.193 1 80.12 65 ARG B C 1
ATOM 2408 O O . ARG B 1 65 ? 15.039 7.758 -4.312 1 80.12 65 ARG B O 1
ATOM 2415 N N . SER B 1 66 ? 13.297 7.332 -2.979 1 85.88 66 SER B N 1
ATOM 2416 C CA . SER B 1 66 ? 12.344 7.34 -4.078 1 85.88 66 SER B CA 1
ATOM 2417 C C . SER B 1 66 ? 11.539 8.633 -4.102 1 85.88 66 SER B C 1
ATOM 2419 O O . SER B 1 66 ? 11.172 9.164 -3.047 1 85.88 66 SER B O 1
ATOM 2421 N N . GLU B 1 67 ? 11.414 9.18 -5.273 1 77.81 67 GLU B N 1
ATOM 2422 C CA . GLU B 1 67 ? 10.672 10.43 -5.457 1 77.81 67 GLU B CA 1
ATOM 2423 C C . GLU B 1 67 ? 9.648 10.297 -6.578 1 77.81 67 GLU B C 1
ATOM 2425 O O . GLU B 1 67 ? 9.984 9.867 -7.684 1 77.81 67 GLU B O 1
ATOM 2430 N N . ARG B 1 68 ? 8.477 10.594 -6.18 1 78.19 68 ARG B N 1
ATOM 2431 C CA . ARG B 1 68 ? 7.418 10.617 -7.188 1 78.19 68 ARG B CA 1
ATOM 2432 C C . ARG B 1 68 ? 6.855 12.023 -7.367 1 78.19 68 ARG B C 1
ATOM 2434 O O . ARG B 1 68 ? 6.441 12.656 -6.398 1 78.19 68 ARG B O 1
ATOM 2441 N N . ILE B 1 69 ? 6.988 12.492 -8.523 1 69.38 69 ILE B N 1
ATOM 2442 C CA . ILE B 1 69 ? 6.465 13.828 -8.82 1 69.38 69 ILE B CA 1
ATOM 2443 C C . ILE B 1 69 ? 5.059 13.711 -9.398 1 69.38 69 ILE B C 1
ATOM 2445 O O . ILE B 1 69 ? 4.785 12.82 -10.211 1 69.38 69 ILE B O 1
ATOM 2449 N N . ASP B 1 70 ? 4.191 14.523 -8.797 1 63.38 70 ASP B N 1
ATOM 2450 C CA . ASP B 1 70 ? 2.822 14.5 -9.305 1 63.38 70 ASP B CA 1
ATOM 2451 C C . ASP B 1 70 ? 2.73 15.164 -10.68 1 63.38 70 ASP B C 1
ATOM 2453 O O . ASP B 1 70 ? 3.736 15.633 -11.211 1 63.38 70 ASP B O 1
ATOM 2457 N N . GLU B 1 71 ? 1.556 14.914 -11.281 1 61.12 71 GLU B N 1
ATOM 2458 C CA . GLU B 1 71 ? 1.352 15.422 -12.633 1 61.12 71 GLU B CA 1
ATOM 2459 C C . GLU B 1 71 ? 1.64 16.922 -12.703 1 61.12 71 GLU B C 1
ATOM 2461 O O . GLU B 1 71 ? 2.076 17.422 -13.742 1 61.12 71 GLU B O 1
ATOM 2466 N N . THR B 1 72 ? 1.416 17.562 -11.609 1 54.72 72 THR B N 1
ATOM 2467 C CA . THR B 1 72 ? 1.614 19 -11.625 1 54.72 72 THR B CA 1
ATOM 2468 C C . THR B 1 72 ? 3.082 19.344 -11.391 1 54.72 72 THR B C 1
ATOM 2470 O O . THR B 1 72 ? 3.523 20.453 -11.703 1 54.72 72 THR B O 1
ATOM 2473 N N . GLY B 1 73 ? 3.848 18.469 -10.992 1 55.06 73 GLY B N 1
ATOM 2474 C CA . GLY B 1 73 ? 5.25 18.688 -10.68 1 55.06 73 GLY B CA 1
ATOM 2475 C C . GLY B 1 73 ? 5.461 19.375 -9.352 1 55.06 73 GLY B C 1
ATOM 2476 O O . GLY B 1 73 ? 6.602 19.578 -8.922 1 55.06 73 GLY B O 1
ATOM 2477 N N . ASP B 1 74 ? 4.445 19.844 -8.695 1 50.66 74 ASP B N 1
ATOM 2478 C CA . ASP B 1 74 ? 4.539 20.703 -7.516 1 50.66 74 ASP B CA 1
ATOM 2479 C C . ASP B 1 74 ? 4.762 19.891 -6.25 1 50.66 74 ASP B C 1
ATOM 2481 O O . ASP B 1 74 ? 5.375 20.359 -5.293 1 50.66 74 ASP B O 1
ATOM 2485 N N . PHE B 1 75 ? 4.258 18.703 -6.34 1 49.09 75 PHE B N 1
ATOM 2486 C CA . PHE B 1 75 ? 4.363 17.938 -5.102 1 49.09 75 PHE B CA 1
ATOM 2487 C C . PHE B 1 75 ? 5.043 16.594 -5.355 1 49.09 75 PHE B C 1
ATOM 2489 O O . PHE B 1 75 ? 4.809 15.953 -6.383 1 49.09 75 PHE B O 1
ATOM 2496 N N . SER B 1 76 ? 6.105 16.344 -4.512 1 56.12 76 SER B N 1
ATOM 2497 C CA . SER B 1 76 ? 6.836 15.094 -4.609 1 56.12 76 SER B CA 1
ATOM 2498 C C . SER B 1 76 ? 6.613 14.227 -3.371 1 56.12 76 SER B C 1
ATOM 2500 O O . SER B 1 76 ? 6.48 14.75 -2.262 1 56.12 76 SER B O 1
ATOM 2502 N N . PHE B 1 77 ? 6.188 13.047 -3.619 1 60.91 77 PHE B N 1
ATOM 2503 C CA . PHE B 1 77 ? 6.203 12.031 -2.572 1 60.91 77 PHE B CA 1
ATOM 2504 C C . PHE B 1 77 ? 7.578 11.383 -2.467 1 60.91 77 PHE B C 1
ATOM 2506 O O . PHE B 1 77 ? 8.125 10.906 -3.465 1 60.91 77 PHE B O 1
ATOM 2513 N N . TYR B 1 78 ? 8.125 11.617 -1.184 1 59.31 78 TYR B N 1
ATOM 2514 C CA . TYR B 1 78 ? 9.438 11.047 -0.915 1 59.31 78 TYR B CA 1
ATOM 2515 C C . TYR B 1 78 ? 9.32 9.797 -0.051 1 59.31 78 TYR B C 1
ATOM 2517 O O . TYR B 1 78 ? 8.508 9.742 0.871 1 59.31 78 TYR B O 1
ATOM 2525 N N . SER B 1 79 ? 9.953 8.742 -0.424 1 70.19 79 SER B N 1
ATOM 2526 C CA . SER B 1 79 ? 10.133 7.582 0.447 1 70.19 79 SER B CA 1
ATOM 2527 C C . SER B 1 79 ? 11.57 7.082 0.415 1 70.19 79 SER B C 1
ATOM 2529 O O . SER B 1 79 ? 12.359 7.508 -0.431 1 70.19 79 SER B O 1
ATOM 2531 N N . PHE B 1 80 ? 11.898 6.254 1.428 1 70.56 80 PHE B N 1
ATOM 2532 C CA . PHE B 1 80 ? 13.266 5.766 1.562 1 70.56 80 PHE B CA 1
ATOM 2533 C C . PHE B 1 80 ? 13.312 4.246 1.429 1 70.56 80 PHE B C 1
ATOM 2535 O O . PHE B 1 80 ? 12.391 3.551 1.869 1 70.56 80 PHE B O 1
ATOM 2542 N N . ILE B 1 81 ? 14.305 3.822 0.811 1 85.38 81 ILE B N 1
ATOM 2543 C CA . ILE B 1 81 ? 14.578 2.398 0.65 1 85.38 81 ILE B CA 1
ATOM 2544 C C . ILE B 1 81 ? 15.922 2.057 1.297 1 85.38 81 ILE B C 1
ATOM 2546 O O . ILE B 1 81 ? 16.969 2.43 0.782 1 85.38 81 ILE B O 1
ATOM 2550 N N . ALA B 1 82 ? 15.883 1.325 2.385 1 80.5 82 ALA B N 1
ATOM 2551 C CA . ALA B 1 82 ? 17.078 1.02 3.164 1 80.5 82 ALA B CA 1
ATOM 2552 C C . ALA B 1 82 ? 17.719 -0.282 2.695 1 80.5 82 ALA B C 1
ATOM 2554 O O . ALA B 1 82 ? 17.203 -0.955 1.805 1 80.5 82 ALA B O 1
ATOM 2555 N N . GLU B 1 83 ? 18.891 -0.617 3.291 1 85.88 83 GLU B N 1
ATOM 2556 C CA . GLU B 1 83 ? 19.625 -1.845 2.99 1 85.88 83 GLU B CA 1
ATOM 2557 C C . GLU B 1 83 ? 18.75 -3.074 3.195 1 85.88 83 GLU B C 1
ATOM 2559 O O . GLU B 1 83 ? 17.828 -3.055 4.016 1 85.88 83 GLU B O 1
ATOM 2564 N N . ASN B 1 84 ? 18.984 -4.062 2.303 1 87.31 84 ASN B N 1
ATOM 2565 C CA . ASN B 1 84 ? 18.344 -5.371 2.371 1 87.31 84 ASN B CA 1
ATOM 2566 C C . ASN B 1 84 ? 16.875 -5.305 1.941 1 87.31 84 ASN B C 1
ATOM 2568 O O . ASN B 1 84 ? 16.031 -5.992 2.508 1 87.31 84 ASN B O 1
ATOM 2572 N N . LYS B 1 85 ? 16.625 -4.406 1.13 1 88 85 LYS B N 1
ATOM 2573 C CA . LYS B 1 85 ? 15.273 -4.293 0.566 1 88 85 LYS B CA 1
ATOM 2574 C C . LYS B 1 85 ? 15.312 -4.383 -0.957 1 88 85 LYS B C 1
ATOM 2576 O O . LYS B 1 85 ? 16.203 -3.83 -1.598 1 88 85 LYS B O 1
ATOM 2581 N N . GLY B 1 86 ? 14.359 -5.148 -1.508 1 93.25 86 GLY B N 1
ATOM 2582 C CA . GLY B 1 86 ? 14.148 -5.191 -2.945 1 93.25 86 GLY B CA 1
ATOM 2583 C C . GLY B 1 86 ? 13.117 -4.191 -3.428 1 93.25 86 GLY B C 1
ATOM 2584 O O . GLY B 1 86 ? 12.211 -3.814 -2.678 1 93.25 86 GLY B O 1
ATOM 2585 N N . PHE B 1 87 ? 13.305 -3.758 -4.688 1 94.25 87 PHE B N 1
ATOM 2586 C CA . PHE B 1 87 ? 12.344 -2.836 -5.281 1 94.25 87 PHE B CA 1
ATOM 2587 C C . PHE B 1 87 ? 12.523 -2.768 -6.793 1 94.25 87 PHE B C 1
ATOM 2589 O O . PHE B 1 87 ? 13.57 -3.158 -7.32 1 94.25 87 PHE B O 1
ATOM 2596 N N . PRO B 1 88 ? 11.516 -2.396 -7.469 1 95.62 88 PRO B N 1
ATOM 2597 C CA . PRO B 1 88 ? 10.164 -2.105 -6.992 1 95.62 88 PRO B CA 1
ATOM 2598 C C . PRO B 1 88 ? 9.25 -3.326 -7.031 1 95.62 88 PRO B C 1
ATOM 2600 O O . PRO B 1 88 ? 9.289 -4.105 -7.984 1 95.62 88 PRO B O 1
ATOM 2603 N N . TYR B 1 89 ? 8.406 -3.457 -6.027 1 93.69 89 TYR B N 1
ATOM 2604 C CA . TYR B 1 89 ? 7.367 -4.484 -6.035 1 93.69 89 TYR B CA 1
ATOM 2605 C C . TYR B 1 89 ? 6.113 -3.988 -6.746 1 93.69 89 TYR B C 1
ATOM 2607 O O . TYR B 1 89 ? 5.449 -4.754 -7.445 1 93.69 89 TYR B O 1
ATOM 2615 N N . ARG B 1 90 ? 5.969 -2.775 -6.504 1 90 90 ARG B N 1
ATOM 2616 C CA . ARG B 1 90 ? 4.824 -2.193 -7.195 1 90 90 ARG B CA 1
ATOM 2617 C C . ARG B 1 90 ? 4.984 -2.295 -8.711 1 90 90 ARG B C 1
ATOM 2619 O O . ARG B 1 90 ? 6.078 -2.074 -9.234 1 90 90 ARG B O 1
ATOM 2626 N N . GLY B 1 91 ? 3.902 -2.697 -9.422 1 93.31 91 GLY B N 1
ATOM 2627 C CA . GLY B 1 91 ? 3.924 -2.773 -10.875 1 93.31 91 GLY B CA 1
ATOM 2628 C C . GLY B 1 91 ? 4.305 -4.145 -11.391 1 93.31 91 GLY B C 1
ATOM 2629 O O . GLY B 1 91 ? 4.215 -4.406 -12.594 1 93.31 91 GLY B O 1
ATOM 2630 N N . LEU B 1 92 ? 4.727 -5.051 -10.539 1 95.56 92 LEU B N 1
ATOM 2631 C CA . LEU B 1 92 ? 5.09 -6.391 -10.984 1 95.56 92 LEU B CA 1
ATOM 2632 C C . LEU B 1 92 ? 3.975 -7.004 -11.82 1 95.56 92 LEU B C 1
ATOM 2634 O O . LEU B 1 92 ? 2.805 -6.961 -11.438 1 95.56 92 LEU B O 1
ATOM 2638 N N . PHE B 1 93 ? 4.352 -7.516 -13.016 1 95.38 93 PHE B N 1
ATOM 2639 C CA . PHE B 1 93 ? 3.486 -8.234 -13.945 1 95.38 93 PHE B CA 1
ATOM 2640 C C . PHE B 1 93 ? 2.475 -7.285 -14.578 1 95.38 93 PHE B C 1
ATOM 2642 O O . PHE B 1 93 ? 1.504 -7.727 -15.195 1 95.38 93 PHE B O 1
ATOM 2649 N N . HIS B 1 94 ? 2.627 -6.012 -14.414 1 93.19 94 HIS B N 1
ATOM 2650 C CA . HIS B 1 94 ? 1.566 -5.109 -14.852 1 93.19 94 HIS B CA 1
ATOM 2651 C C . HIS B 1 94 ? 2.143 -3.855 -15.492 1 93.19 94 HIS B C 1
ATOM 2653 O O . HIS B 1 94 ? 1.87 -3.574 -16.672 1 93.19 94 HIS B O 1
ATOM 2659 N N . ASP B 1 95 ? 2.934 -3.121 -14.75 1 93.56 95 ASP B N 1
ATOM 2660 C CA . ASP B 1 95 ? 3.422 -1.833 -15.234 1 93.56 95 ASP B CA 1
ATOM 2661 C C . ASP B 1 95 ? 4.668 -2.008 -16.094 1 93.56 95 ASP B C 1
ATOM 2663 O O . ASP B 1 95 ? 5.52 -2.85 -15.805 1 93.56 95 ASP B O 1
ATOM 2667 N N . HIS B 1 96 ? 4.801 -1.141 -17.109 1 94.88 96 HIS B N 1
ATOM 2668 C CA . HIS B 1 96 ? 5.957 -1.203 -18 1 94.88 96 HIS B CA 1
ATOM 2669 C C . HIS B 1 96 ? 6.949 -0.087 -17.703 1 94.88 96 HIS B C 1
ATOM 2671 O O . HIS B 1 96 ? 8.078 -0.107 -18.188 1 94.88 96 HIS B O 1
ATOM 2677 N N . GLU B 1 97 ? 6.48 0.896 -16.891 1 96 97 GLU B N 1
ATOM 2678 C CA . GLU B 1 97 ? 7.344 2.012 -16.516 1 96 97 GLU B CA 1
ATOM 2679 C C . GLU B 1 97 ? 7.5 2.105 -15 1 96 97 GLU B C 1
ATOM 2681 O O . GLU B 1 97 ? 6.621 1.668 -14.25 1 96 97 GLU B O 1
ATOM 2686 N N . TYR B 1 98 ? 8.641 2.699 -14.562 1 95.25 98 TYR B N 1
ATOM 2687 C CA . TYR B 1 98 ? 8.828 2.959 -13.141 1 95.25 98 TYR B CA 1
ATOM 2688 C C . TYR B 1 98 ? 7.867 4.039 -12.656 1 95.25 98 TYR B C 1
ATOM 2690 O O . TYR B 1 98 ? 7.645 5.039 -13.344 1 95.25 98 TYR B O 1
ATOM 2698 N N . ALA B 1 99 ? 7.324 3.861 -11.508 1 89.88 99 ALA B N 1
ATOM 2699 C CA . ALA B 1 99 ? 6.332 4.785 -10.961 1 89.88 99 ALA B CA 1
ATOM 2700 C C . ALA B 1 99 ? 7.004 5.969 -10.273 1 89.88 99 ALA B C 1
ATOM 2702 O O . ALA B 1 99 ? 6.355 6.984 -10 1 89.88 99 ALA B O 1
ATOM 2703 N N . TYR B 1 100 ? 8.242 5.82 -9.977 1 89.44 100 TYR B N 1
ATOM 2704 C CA . TYR B 1 100 ? 8.984 6.848 -9.266 1 89.44 100 TYR B CA 1
ATOM 2705 C C . TYR B 1 100 ? 10.453 6.859 -9.688 1 89.44 100 TYR B C 1
ATOM 2707 O O . TYR B 1 100 ? 10.922 5.922 -10.336 1 89.44 100 TYR B O 1
ATOM 2715 N N . ALA B 1 101 ? 11.125 7.992 -9.375 1 91.56 101 ALA B N 1
ATOM 2716 C CA . ALA B 1 101 ? 12.578 8.07 -9.531 1 91.56 101 ALA B CA 1
ATOM 2717 C C . ALA B 1 101 ? 13.289 7.633 -8.258 1 91.56 101 ALA B C 1
ATOM 2719 O O . ALA B 1 101 ? 12.75 7.766 -7.156 1 91.56 101 ALA B O 1
ATOM 2720 N N . VAL B 1 102 ? 14.469 7.086 -8.422 1 93.69 102 VAL B N 1
ATOM 2721 C CA . VAL B 1 102 ? 15.234 6.676 -7.25 1 93.69 102 VAL B CA 1
ATOM 2722 C C . VAL B 1 102 ? 16.656 7.223 -7.34 1 93.69 102 VAL B C 1
ATOM 2724 O O . VAL B 1 102 ? 17.328 7.059 -8.359 1 93.69 102 VAL B O 1
ATOM 2727 N N . ASN B 1 103 ? 17.047 7.848 -6.262 1 90.25 103 ASN B N 1
ATOM 2728 C CA . ASN B 1 103 ? 18.406 8.367 -6.121 1 90.25 103 ASN B CA 1
ATOM 2729 C C . ASN B 1 103 ? 19.094 7.82 -4.871 1 90.25 103 ASN B C 1
ATOM 2731 O O . ASN B 1 103 ? 18.422 7.449 -3.904 1 90.25 103 ASN B O 1
ATOM 2735 N N . THR B 1 104 ? 20.484 7.82 -4.922 1 91.75 104 THR B N 1
ATOM 2736 C CA . THR B 1 104 ? 21.219 7.418 -3.729 1 91.75 104 THR B CA 1
ATOM 2737 C C . THR B 1 104 ? 21.312 8.578 -2.74 1 91.75 104 THR B C 1
ATOM 2739 O O . THR B 1 104 ? 21.688 9.688 -3.117 1 91.75 104 THR B O 1
ATOM 2742 N N . MET B 1 105 ? 20.953 8.32 -1.545 1 77.88 105 MET B N 1
ATOM 2743 C CA . MET B 1 105 ? 21.094 9.312 -0.48 1 77.88 105 MET B CA 1
ATOM 2744 C C . MET B 1 105 ? 22.453 9.18 0.199 1 77.88 105 MET B C 1
ATOM 2746 O O . MET B 1 105 ? 22.922 10.117 0.856 1 77.88 105 MET B O 1
ATOM 2750 N N . THR B 1 106 ? 23.047 8.031 0.153 1 82.19 106 THR B N 1
ATOM 2751 C CA . THR B 1 106 ? 24.391 7.684 0.589 1 82.19 106 THR B CA 1
ATOM 2752 C C . THR B 1 106 ? 25.109 6.859 -0.477 1 82.19 106 THR B C 1
ATOM 2754 O O . THR B 1 106 ? 24.484 6.391 -1.431 1 82.19 106 THR B O 1
ATOM 2757 N N . PRO B 1 107 ? 26.453 6.848 -0.309 1 89.19 107 PRO B N 1
ATOM 2758 C CA . PRO B 1 107 ? 27.047 5.781 -1.119 1 89.19 107 PRO B CA 1
ATOM 2759 C C . PRO B 1 107 ? 26.344 4.438 -0.925 1 89.19 107 PRO B C 1
ATOM 2761 O O . PRO B 1 107 ? 25.953 4.094 0.195 1 89.19 107 PRO B O 1
ATOM 2764 N N . ALA B 1 108 ? 26.078 3.764 -2.041 1 93 108 ALA B N 1
ATOM 2765 C CA . ALA B 1 108 ? 25.266 2.551 -1.947 1 93 108 ALA B CA 1
ATOM 2766 C C . ALA B 1 108 ? 25.797 1.469 -2.887 1 93 108 ALA B C 1
ATOM 2768 O O . ALA B 1 108 ? 26.359 1.773 -3.939 1 93 108 ALA B O 1
ATOM 2769 N N . VAL B 1 109 ? 25.734 0.227 -2.516 1 95 109 VAL B N 1
ATOM 2770 C CA . VAL B 1 109 ? 25.953 -0.938 -3.367 1 95 109 VAL B CA 1
ATOM 2771 C C . VAL B 1 109 ? 24.609 -1.602 -3.688 1 95 109 VAL B C 1
ATOM 2773 O O . VAL B 1 109 ? 23.859 -1.967 -2.779 1 95 109 VAL B O 1
ATOM 2776 N N . VAL B 1 110 ? 24.312 -1.721 -4.98 1 96.62 110 VAL B N 1
ATOM 2777 C CA . VAL B 1 110 ? 23 -2.203 -5.402 1 96.62 110 VAL B CA 1
ATOM 2778 C C . VAL B 1 110 ? 23.172 -3.338 -6.41 1 96.62 110 VAL B C 1
ATOM 2780 O O . VAL B 1 110 ? 23.969 -3.238 -7.344 1 96.62 110 VAL B O 1
ATOM 2783 N N . ALA B 1 111 ? 22.5 -4.445 -6.184 1 96.12 111 ALA B N 1
ATOM 2784 C CA . ALA B 1 111 ? 22.375 -5.508 -7.18 1 96.12 111 ALA B CA 1
ATOM 2785 C C . ALA B 1 111 ? 21.125 -5.316 -8.031 1 96.12 111 ALA B C 1
ATOM 2787 O O . ALA B 1 111 ? 20.094 -4.828 -7.539 1 96.12 111 ALA B O 1
ATOM 2788 N N . SER B 1 112 ? 21.156 -5.676 -9.266 1 96.56 112 SER B N 1
ATOM 2789 C CA . SER B 1 112 ? 19.969 -5.566 -10.109 1 96.56 112 SER B CA 1
ATOM 2790 C C . SER B 1 112 ? 19.875 -6.742 -11.078 1 96.56 112 SER B C 1
ATOM 2792 O O . SER B 1 112 ? 20.875 -7.379 -11.391 1 96.56 112 SER B O 1
ATOM 2794 N N . PHE B 1 113 ? 18.609 -7.043 -11.5 1 94.94 113 PHE B N 1
ATOM 2795 C CA . PHE B 1 113 ? 18.234 -8.125 -12.406 1 94.94 113 PHE B CA 1
ATOM 2796 C C . PHE B 1 113 ? 17.234 -7.629 -13.453 1 94.94 113 PHE B C 1
ATOM 2798 O O . PHE B 1 113 ? 16.406 -6.77 -13.172 1 94.94 113 PHE B O 1
ATOM 2805 N N . PRO B 1 114 ? 17.438 -8.211 -14.633 1 96.44 114 PRO B N 1
ATOM 2806 C CA . PRO B 1 114 ? 16.391 -7.855 -15.594 1 96.44 114 PRO B CA 1
ATOM 2807 C C . PRO B 1 114 ? 14.992 -8.18 -15.07 1 96.44 114 PRO B C 1
ATOM 2809 O O . PRO B 1 114 ? 14.758 -9.281 -14.57 1 96.44 114 PRO B O 1
ATOM 2812 N N . MET B 1 115 ? 14.086 -7.25 -15.211 1 96.56 115 MET B N 1
ATOM 2813 C CA . MET B 1 115 ? 12.734 -7.391 -14.68 1 96.56 115 MET B CA 1
ATOM 2814 C C . MET B 1 115 ? 12.023 -8.586 -15.297 1 96.56 115 MET B C 1
ATOM 2816 O O . MET B 1 115 ? 11.383 -9.375 -14.594 1 96.56 115 MET B O 1
ATOM 2820 N N . ALA B 1 116 ? 12.18 -8.758 -16.594 1 95.31 116 ALA B N 1
ATOM 2821 C CA . ALA B 1 116 ? 11.523 -9.852 -17.312 1 95.31 116 ALA B CA 1
ATOM 2822 C C . ALA B 1 116 ? 11.969 -11.203 -16.766 1 95.31 116 ALA B C 1
ATOM 2824 O O . ALA B 1 116 ? 11.148 -12.109 -16.609 1 95.31 116 ALA B O 1
ATOM 2825 N N . GLU B 1 117 ? 13.211 -11.359 -16.469 1 94.25 117 GLU B N 1
ATOM 2826 C CA . GLU B 1 117 ? 13.742 -12.602 -15.922 1 94.25 117 GLU B CA 1
ATOM 2827 C C . GLU B 1 117 ? 13.242 -12.836 -14.5 1 94.25 117 GLU B C 1
ATOM 2829 O O . GLU B 1 117 ? 12.898 -13.961 -14.133 1 94.25 117 GLU B O 1
ATOM 2834 N N . PHE B 1 118 ? 13.273 -11.781 -13.758 1 94.38 118 PHE B N 1
ATOM 2835 C CA . PHE B 1 118 ? 12.781 -11.875 -12.391 1 94.38 118 PHE B CA 1
ATOM 2836 C C . PHE B 1 118 ? 11.328 -12.328 -12.359 1 94.38 118 PHE B C 1
ATOM 2838 O O . PHE B 1 118 ? 10.977 -13.266 -11.641 1 94.38 118 PHE B O 1
ATOM 2845 N N . GLU B 1 119 ? 10.469 -11.727 -13.141 1 95.38 119 GLU B N 1
ATOM 2846 C CA . GLU B 1 119 ? 9.055 -12.078 -13.227 1 95.38 119 GLU B CA 1
ATOM 2847 C C . GLU B 1 119 ? 8.867 -13.5 -13.727 1 95.38 119 GLU B C 1
ATOM 2849 O O . GLU B 1 119 ? 7.996 -14.227 -13.234 1 95.38 119 GLU B O 1
ATOM 2854 N N . ASN B 1 120 ? 9.664 -13.883 -14.664 1 93.94 120 ASN B N 1
ATOM 2855 C CA . ASN B 1 120 ? 9.594 -15.25 -15.18 1 93.94 120 ASN B CA 1
ATOM 2856 C C . ASN B 1 120 ? 9.922 -16.281 -14.102 1 93.94 120 ASN B C 1
ATOM 2858 O O . ASN B 1 120 ? 9.242 -17.297 -13.984 1 93.94 120 ASN B O 1
ATOM 2862 N N . LEU B 1 121 ? 10.938 -15.984 -13.359 1 92.31 121 LEU B N 1
ATOM 2863 C CA . LEU B 1 121 ? 11.328 -16.891 -12.281 1 92.31 121 LEU B CA 1
ATOM 2864 C C . LEU B 1 121 ? 10.242 -16.953 -11.211 1 92.31 121 LEU B C 1
ATOM 2866 O O . LEU B 1 121 ? 9.977 -18.031 -10.656 1 92.31 121 LEU B O 1
ATOM 2870 N N . LEU B 1 122 ? 9.648 -15.828 -10.93 1 91.88 122 LEU B N 1
ATOM 2871 C CA . LEU B 1 122 ? 8.57 -15.797 -9.938 1 91.88 122 LEU B CA 1
ATOM 2872 C C . LEU B 1 122 ? 7.418 -16.703 -10.367 1 91.88 122 LEU B C 1
ATOM 2874 O O . LEU B 1 122 ? 6.855 -17.422 -9.539 1 91.88 122 LEU B O 1
ATOM 2878 N N . THR B 1 123 ? 7.082 -16.672 -11.609 1 91.06 123 THR B N 1
ATOM 2879 C CA . THR B 1 123 ? 5.941 -17.438 -12.102 1 91.06 123 THR B CA 1
ATOM 2880 C C . THR B 1 123 ? 6.207 -18.938 -11.992 1 91.06 123 THR B C 1
ATOM 2882 O O . THR B 1 123 ? 5.27 -19.75 -11.977 1 91.06 123 THR B O 1
ATOM 2885 N N . ARG B 1 124 ? 7.465 -19.312 -11.867 1 90.12 124 ARG B N 1
ATOM 2886 C CA . ARG B 1 124 ? 7.82 -20.719 -11.844 1 90.12 124 ARG B CA 1
ATOM 2887 C C . ARG B 1 124 ? 8.133 -21.188 -10.422 1 90.12 124 ARG B C 1
ATOM 2889 O O . ARG B 1 124 ? 8.398 -22.375 -10.195 1 90.12 124 ARG B O 1
ATOM 2896 N N . ASN B 1 125 ? 8.102 -20.266 -9.562 1 91.94 125 ASN B N 1
ATOM 2897 C CA . ASN B 1 125 ? 8.469 -20.562 -8.18 1 91.94 125 ASN B CA 1
ATOM 2898 C C . ASN B 1 125 ? 7.445 -20.016 -7.195 1 91.94 125 ASN B C 1
ATOM 2900 O O . ASN B 1 125 ? 7.535 -18.859 -6.777 1 91.94 125 ASN B O 1
ATOM 2904 N N . SER B 1 126 ? 6.602 -20.906 -6.754 1 90 126 SER B N 1
ATOM 2905 C CA . SER B 1 126 ? 5.488 -20.484 -5.902 1 90 126 SER B CA 1
ATOM 2906 C C . SER B 1 126 ? 5.984 -19.969 -4.559 1 90 126 SER B C 1
ATOM 2908 O O . SER B 1 126 ? 5.379 -19.062 -3.977 1 90 126 SER B O 1
ATOM 2910 N N . GLU B 1 127 ? 7.035 -20.516 -4.082 1 89.81 127 GLU B N 1
ATOM 2911 C CA . GLU B 1 127 ? 7.582 -20.078 -2.801 1 89.81 127 GLU B CA 1
ATOM 2912 C C . GLU B 1 127 ? 8.078 -18.641 -2.883 1 89.81 127 GLU B C 1
ATOM 2914 O O . GLU B 1 127 ? 7.879 -17.859 -1.955 1 89.81 127 GLU B O 1
ATOM 2919 N N . MET B 1 128 ? 8.711 -18.328 -3.977 1 90.5 128 MET B N 1
ATOM 2920 C CA . MET B 1 128 ? 9.195 -16.969 -4.164 1 90.5 128 MET B CA 1
ATOM 2921 C C . MET B 1 128 ? 8.023 -16 -4.34 1 90.5 128 MET B C 1
ATOM 2923 O O . MET B 1 128 ? 8.07 -14.867 -3.844 1 90.5 128 MET B O 1
ATOM 2927 N N . MET B 1 129 ? 7.078 -16.453 -4.988 1 92.5 129 MET B N 1
ATOM 2928 C CA . MET B 1 129 ? 5.883 -15.625 -5.156 1 92.5 129 MET B CA 1
ATOM 2929 C C . MET B 1 129 ? 5.234 -15.328 -3.807 1 92.5 129 MET B C 1
ATOM 2931 O O . MET B 1 129 ? 4.773 -14.211 -3.568 1 92.5 129 MET B O 1
ATOM 2935 N N . LYS B 1 130 ? 5.184 -16.328 -3.02 1 93 130 LYS B N 1
ATOM 2936 C CA . LYS B 1 130 ? 4.652 -16.156 -1.672 1 93 130 LYS B CA 1
ATOM 2937 C C . LYS B 1 130 ? 5.422 -15.086 -0.91 1 93 130 LYS B C 1
ATOM 2939 O O . LYS B 1 130 ? 4.828 -14.258 -0.222 1 93 130 LYS B O 1
ATOM 2944 N N . ARG B 1 131 ? 6.633 -15.055 -1.056 1 91.12 131 ARG B N 1
ATOM 2945 C CA . ARG B 1 131 ? 7.465 -14.07 -0.369 1 91.12 131 ARG B CA 1
ATOM 2946 C C . ARG B 1 131 ? 7.184 -12.664 -0.872 1 91.12 131 ARG B C 1
ATOM 2948 O O . ARG B 1 131 ? 7.184 -11.703 -0.093 1 91.12 131 ARG B O 1
ATOM 2955 N N . VAL B 1 132 ? 7.035 -12.602 -2.166 1 94 132 VAL B N 1
ATOM 2956 C CA . VAL B 1 132 ? 6.707 -11.312 -2.766 1 94 132 VAL B CA 1
ATOM 2957 C C . VAL B 1 132 ? 5.375 -10.812 -2.215 1 94 132 VAL B C 1
ATOM 2959 O O . VAL B 1 132 ? 5.25 -9.641 -1.844 1 94 132 VAL B O 1
ATOM 2962 N N . VAL B 1 133 ? 4.457 -11.695 -2.107 1 95 133 VAL B N 1
ATOM 2963 C CA . VAL B 1 133 ? 3.137 -11.359 -1.587 1 95 133 VAL B CA 1
ATOM 2964 C C . VAL B 1 133 ? 3.26 -10.867 -0.144 1 95 133 VAL B C 1
ATOM 2966 O O . VAL B 1 133 ? 2.656 -9.867 0.233 1 95 133 VAL B O 1
ATOM 2969 N N . VAL B 1 134 ? 4.035 -11.539 0.615 1 93.75 134 VAL B N 1
ATOM 2970 C CA . VAL B 1 134 ? 4.23 -11.164 2.014 1 93.75 134 VAL B CA 1
ATOM 2971 C C . VAL B 1 134 ? 4.891 -9.797 2.098 1 93.75 134 VAL B C 1
ATOM 2973 O O . VAL B 1 134 ? 4.469 -8.945 2.883 1 93.75 134 VAL B O 1
ATOM 2976 N N . GLU B 1 135 ? 5.863 -9.578 1.283 1 91.31 135 GLU B N 1
ATOM 2977 C CA . GLU B 1 135 ? 6.531 -8.281 1.262 1 91.31 135 GLU B CA 1
ATOM 2978 C C . GLU B 1 135 ? 5.566 -7.168 0.872 1 91.31 135 GLU B C 1
ATOM 2980 O O . GLU B 1 135 ? 5.555 -6.102 1.493 1 91.31 135 GLU B O 1
ATOM 2985 N N . MET B 1 136 ? 4.832 -7.418 -0.112 1 94 136 MET B N 1
ATOM 2986 C CA . MET B 1 136 ? 3.857 -6.426 -0.556 1 94 136 MET B CA 1
ATOM 2987 C C . MET B 1 136 ? 2.82 -6.16 0.529 1 94 136 MET B C 1
ATOM 2989 O O . MET B 1 136 ? 2.375 -5.023 0.704 1 94 136 MET B O 1
ATOM 2993 N N . GLY B 1 137 ? 2.438 -7.242 1.177 1 94.06 137 GLY B N 1
ATOM 2994 C CA . GLY B 1 137 ? 1.545 -7.062 2.311 1 94.06 137 GLY B CA 1
ATOM 2995 C C . GLY B 1 137 ? 2.104 -6.125 3.365 1 94.06 137 GLY B C 1
ATOM 2996 O O . GLY B 1 137 ? 1.373 -5.297 3.918 1 94.06 137 GLY B O 1
ATOM 2997 N N . GLN B 1 138 ? 3.344 -6.23 3.631 1 88.88 138 GLN B N 1
ATOM 2998 C CA . GLN B 1 138 ? 4.004 -5.367 4.602 1 88.88 138 GLN B CA 1
ATOM 2999 C C . GLN B 1 138 ? 4.035 -3.92 4.117 1 88.88 138 GLN B C 1
ATOM 3001 O O . GLN B 1 138 ? 3.857 -2.99 4.906 1 88.88 138 GLN B O 1
ATOM 3006 N N . ILE B 1 139 ? 4.258 -3.703 2.898 1 88.94 139 ILE B N 1
ATOM 3007 C CA . ILE B 1 139 ? 4.258 -2.365 2.316 1 88.94 139 I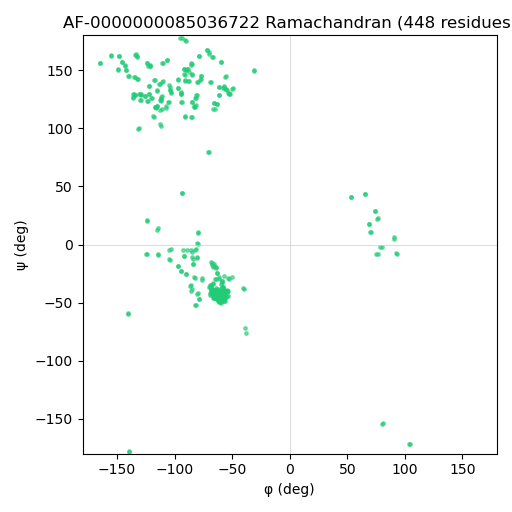LE B CA 1
ATOM 3008 C C . ILE B 1 139 ? 2.871 -1.739 2.467 1 88.94 139 ILE B C 1
ATOM 3010 O O . ILE B 1 139 ? 2.748 -0.579 2.865 1 88.94 139 ILE B O 1
ATOM 3014 N N . ILE B 1 140 ? 1.903 -2.502 2.135 1 91.44 140 ILE B N 1
ATOM 3015 C CA . ILE B 1 140 ? 0.531 -2.023 2.262 1 91.44 140 ILE B CA 1
ATOM 3016 C C . ILE B 1 140 ? 0.253 -1.633 3.713 1 91.44 140 ILE B C 1
ATOM 3018 O O . ILE B 1 140 ? -0.301 -0.564 3.979 1 91.44 140 ILE B O 1
ATOM 3022 N N . ASN B 1 141 ? 0.666 -2.498 4.625 1 86.62 141 ASN B N 1
ATOM 3023 C CA . ASN B 1 141 ? 0.496 -2.205 6.047 1 86.62 141 ASN B CA 1
ATOM 3024 C C . ASN B 1 141 ? 1.159 -0.885 6.43 1 86.62 141 ASN B C 1
ATOM 3026 O O . ASN B 1 141 ? 0.545 -0.046 7.09 1 86.62 141 ASN B O 1
ATOM 3030 N N . GLU B 1 142 ? 2.318 -0.714 6.047 1 79.12 142 GLU B N 1
ATOM 3031 C CA . GLU B 1 142 ? 3.08 0.489 6.367 1 79.12 142 GLU B CA 1
ATOM 3032 C C . GLU B 1 142 ? 2.432 1.731 5.766 1 79.12 142 GLU B C 1
ATOM 3034 O O . GLU B 1 142 ? 2.342 2.771 6.418 1 79.12 142 GLU B O 1
ATOM 3039 N N . ASN B 1 143 ? 2.031 1.646 4.492 1 81.62 143 ASN B N 1
ATOM 3040 C CA . ASN B 1 143 ? 1.362 2.762 3.832 1 81.62 143 ASN B CA 1
ATOM 3041 C C . ASN B 1 143 ? 0.076 3.15 4.555 1 81.62 143 ASN B C 1
ATOM 3043 O O . ASN B 1 143 ? -0.19 4.336 4.762 1 81.62 143 ASN B O 1
ATOM 3047 N N . GLU B 1 144 ? -0.654 2.168 4.863 1 79.5 144 GLU B N 1
ATOM 3048 C CA . GLU B 1 144 ? -1.925 2.418 5.539 1 79.5 144 GLU B CA 1
ATOM 3049 C C . GLU B 1 144 ? -1.706 3.023 6.922 1 79.5 144 GLU B C 1
ATOM 3051 O O . GLU B 1 144 ? -2.459 3.902 7.348 1 79.5 144 GLU B O 1
ATOM 3056 N N . ASP B 1 145 ? -0.703 2.512 7.617 1 73.38 145 ASP B N 1
ATOM 3057 C CA . ASP B 1 145 ? -0.335 3.109 8.898 1 73.38 145 ASP B CA 1
ATOM 3058 C C . ASP B 1 145 ? 0.009 4.586 8.734 1 73.38 145 ASP B C 1
ATOM 3060 O O . ASP B 1 145 ? -0.408 5.418 9.539 1 73.38 145 ASP B O 1
ATOM 3064 N N . GLN B 1 146 ? 0.761 4.855 7.793 1 68.44 146 GLN B N 1
ATOM 3065 C CA . GLN B 1 146 ? 1.155 6.238 7.527 1 68.44 146 GLN B CA 1
ATOM 3066 C C . GLN B 1 146 ? -0.056 7.098 7.176 1 68.44 146 GLN B C 1
ATOM 3068 O O . GLN B 1 146 ? -0.159 8.242 7.617 1 68.44 146 GLN B O 1
ATOM 3073 N N . LEU B 1 147 ? -0.911 6.617 6.305 1 72.44 147 LEU B N 1
ATOM 3074 C CA . LEU B 1 147 ? -2.131 7.32 5.918 1 72.44 147 LEU B CA 1
ATOM 3075 C C . LEU B 1 147 ? -2.988 7.633 7.141 1 72.44 147 LEU B C 1
ATOM 3077 O O . LEU B 1 147 ? -3.564 8.719 7.238 1 72.44 147 LEU B O 1
ATOM 3081 N N . GLN B 1 148 ? -3.117 6.703 7.973 1 65.25 148 GLN B N 1
ATOM 3082 C CA . GLN B 1 148 ? -3.885 6.871 9.203 1 65.25 148 GLN B CA 1
ATOM 3083 C C . GLN B 1 148 ? -3.34 8.023 10.039 1 65.25 148 GLN B C 1
ATOM 3085 O O . GLN B 1 148 ? -4.105 8.758 10.664 1 65.25 148 GLN B O 1
ATOM 3090 N N . GLN B 1 149 ? -2.084 8.117 10.008 1 59.16 149 GLN B N 1
ATOM 3091 C CA . GLN B 1 149 ? -1.447 9.141 10.828 1 59.16 149 GLN B CA 1
ATOM 3092 C C . GLN B 1 149 ? -1.605 10.523 10.211 1 59.16 149 GLN B C 1
ATOM 3094 O O . GLN B 1 149 ? -1.507 11.539 10.906 1 59.16 149 GLN B O 1
ATOM 3099 N N . MET B 1 150 ? -1.722 10.719 8.867 1 56.09 150 MET B N 1
ATOM 3100 C CA . MET B 1 150 ? -1.789 11.992 8.156 1 56.09 150 MET B CA 1
ATOM 3101 C C . MET B 1 150 ? -3.199 12.57 8.211 1 56.09 150 MET B C 1
ATOM 3103 O O . MET B 1 150 ? -3.381 13.781 8.094 1 56.09 150 MET B O 1
ATOM 3107 N N . VAL B 1 151 ? -4.328 11.969 8.07 1 46.66 151 VAL B N 1
ATOM 3108 C CA . VAL B 1 151 ? -5.691 12.484 8.062 1 46.66 151 VAL B CA 1
ATOM 3109 C C . VAL B 1 151 ? -5.824 13.594 9.102 1 46.66 151 VAL B C 1
ATOM 3111 O O . VAL B 1 151 ? -6.41 14.648 8.82 1 46.66 151 VAL B O 1
ATOM 3114 N N . THR B 1 152 ? -5.906 13.516 10.289 1 46.03 152 THR B N 1
ATOM 3115 C CA . THR B 1 152 ? -6.309 14.523 11.266 1 46.03 152 THR B CA 1
ATOM 3116 C C . THR B 1 152 ? -5.16 15.492 11.555 1 46.03 152 THR B C 1
ATOM 3118 O O . THR B 1 152 ? -5.305 16.422 12.352 1 46.03 152 THR B O 1
ATOM 3121 N N . SER B 1 153 ? -4.035 15.57 10.867 1 54.28 153 SER B N 1
ATOM 3122 C CA . SER B 1 153 ? -2.963 16.125 11.688 1 54.28 153 SER B CA 1
ATOM 3123 C C . SER B 1 153 ? -2.555 17.516 11.211 1 54.28 153 SER B C 1
ATOM 3125 O O . SER B 1 153 ? -2.752 17.859 10.039 1 54.28 153 SER B O 1
ATOM 3127 N N . SER B 1 154 ? -2.727 18.609 12.023 1 60.59 154 SER B N 1
ATOM 3128 C CA . SER B 1 154 ? -2.041 19.875 11.797 1 60.59 154 SER B CA 1
ATOM 3129 C C . SER B 1 154 ? -0.67 19.656 11.164 1 60.59 154 SER B C 1
ATOM 3131 O O . SER B 1 154 ? -0.159 18.531 11.148 1 60.59 154 SER B O 1
ATOM 3133 N N . ALA B 1 155 ? -0.436 20.766 10.406 1 62.81 155 ALA B N 1
ATOM 3134 C CA . ALA B 1 155 ? 0.929 20.719 9.891 1 62.81 155 ALA B CA 1
ATOM 3135 C C . ALA B 1 155 ? 1.899 20.203 10.953 1 62.81 155 ALA B C 1
ATOM 3137 O O . ALA B 1 155 ? 2.801 19.422 10.648 1 62.81 155 ALA B O 1
ATOM 3138 N N . SER B 1 156 ? 1.633 20.609 12.148 1 71.44 156 SER B N 1
ATOM 3139 C CA . SER B 1 156 ? 2.457 20.141 13.258 1 71.44 156 SER B CA 1
ATOM 3140 C C . SER B 1 156 ? 2.303 18.641 13.477 1 71.44 156 SER B C 1
ATOM 3142 O O . SER B 1 156 ? 3.293 17.938 13.664 1 71.44 156 SER B O 1
ATOM 3144 N N . ASP B 1 157 ? 1.142 18.266 13.367 1 71.12 157 ASP B N 1
ATOM 3145 C CA . ASP B 1 157 ? 0.877 16.844 13.586 1 71.12 157 ASP B CA 1
ATOM 3146 C C . ASP B 1 157 ? 1.469 16 12.461 1 71.12 157 ASP B C 1
ATOM 3148 O O . ASP B 1 157 ? 1.96 14.898 12.703 1 71.12 157 ASP B O 1
ATOM 3152 N N . ARG B 1 158 ? 1.387 16.547 11.32 1 70.5 158 ARG B N 1
ATOM 3153 C CA . ARG B 1 158 ? 1.953 15.82 10.188 1 70.5 158 ARG B CA 1
ATOM 3154 C C . ARG B 1 158 ? 3.463 15.664 10.336 1 70.5 158 ARG B C 1
ATOM 3156 O O . ARG B 1 158 ? 4.023 14.625 9.984 1 70.5 158 ARG B O 1
ATOM 3163 N N . VAL B 1 159 ? 4.109 16.688 10.781 1 76.69 159 VAL B N 1
ATOM 3164 C CA . VAL B 1 159 ? 5.543 16.609 11.031 1 76.69 159 VAL B CA 1
ATOM 3165 C C . VAL B 1 159 ? 5.824 15.562 12.109 1 76.69 159 VAL B C 1
ATOM 3167 O O . VAL B 1 159 ? 6.715 14.727 11.953 1 76.69 159 VAL B O 1
ATOM 3170 N N . ARG B 1 160 ? 4.988 15.602 13.102 1 78.88 160 ARG B N 1
ATOM 3171 C CA . ARG B 1 160 ? 5.141 14.641 14.188 1 78.88 160 ARG B CA 1
ATOM 3172 C C . ARG B 1 160 ? 4.965 13.211 13.68 1 78.88 160 ARG B C 1
ATOM 3174 O O . ARG B 1 160 ? 5.754 12.328 14.016 1 78.88 160 ARG B O 1
ATOM 3181 N N . ASN B 1 161 ? 3.979 13.117 12.922 1 71.81 161 ASN B N 1
ATOM 3182 C CA . ASN B 1 161 ? 3.697 11.797 12.367 1 71.81 161 ASN B CA 1
ATOM 3183 C C . ASN B 1 161 ? 4.809 11.328 11.438 1 71.81 161 ASN B C 1
ATOM 3185 O O . ASN B 1 161 ? 5.18 10.156 11.445 1 71.81 161 ASN B O 1
ATOM 3189 N N . ALA B 1 162 ? 5.254 12.203 10.562 1 70.88 162 ALA B N 1
ATOM 3190 C CA . ALA B 1 162 ? 6.371 11.891 9.672 1 70.88 162 ALA B CA 1
ATOM 3191 C C . ALA B 1 162 ? 7.586 11.422 10.469 1 70.88 162 ALA B C 1
ATOM 3193 O O . ALA B 1 162 ? 8.281 10.484 10.055 1 70.88 162 ALA B O 1
ATOM 3194 N N . LEU B 1 163 ? 7.824 12.016 11.539 1 80.12 163 LEU B N 1
ATOM 3195 C CA . LEU B 1 163 ? 8.953 11.641 12.391 1 80.12 163 LEU B CA 1
ATOM 3196 C C . LEU B 1 163 ? 8.766 10.242 12.961 1 80.12 163 LEU B C 1
ATOM 3198 O O . LEU B 1 163 ? 9.711 9.453 13.016 1 80.12 163 LEU B O 1
ATOM 3202 N N . LYS B 1 164 ? 7.523 9.984 13.391 1 74.31 164 LYS B N 1
ATOM 3203 C CA . LYS B 1 164 ? 7.234 8.648 13.898 1 74.31 164 LYS B CA 1
ATOM 3204 C C . LYS B 1 164 ? 7.469 7.582 12.828 1 74.31 164 LYS B C 1
ATOM 3206 O O . LYS B 1 164 ? 8.078 6.543 13.102 1 74.31 164 LYS B O 1
ATOM 3211 N N . ILE B 1 165 ? 7.035 7.918 11.695 1 63.88 165 ILE B N 1
ATOM 3212 C CA . ILE B 1 165 ? 7.207 7.012 10.562 1 63.88 165 ILE B CA 1
ATOM 3213 C C . ILE B 1 165 ? 8.695 6.805 10.289 1 63.88 165 ILE B C 1
ATOM 3215 O O . ILE B 1 165 ? 9.141 5.676 10.094 1 63.88 165 ILE B O 1
ATOM 3219 N N . LEU B 1 166 ? 9.516 7.848 10.203 1 68.31 166 LEU B N 1
ATOM 3220 C CA . LEU B 1 166 ? 10.953 7.785 10.008 1 68.31 166 LEU B CA 1
ATOM 3221 C C . LEU B 1 166 ? 11.609 6.883 11.055 1 68.31 166 LEU B C 1
ATOM 3223 O O . LEU B 1 166 ? 12.453 6.051 10.719 1 68.31 166 LEU B O 1
ATOM 3227 N N . GLY B 1 167 ? 11.188 7.047 12.289 1 74.12 167 GLY B N 1
ATOM 3228 C CA . GLY B 1 167 ? 11.719 6.23 13.367 1 74.12 167 GLY B CA 1
ATOM 3229 C C . GLY B 1 167 ? 11.453 4.75 13.18 1 74.12 167 GLY B C 1
ATOM 3230 O O . GLY B 1 167 ? 12.367 3.928 13.281 1 74.12 167 GLY B O 1
ATOM 3231 N N . ARG B 1 168 ? 10.258 4.508 12.914 1 64.25 168 ARG B N 1
ATOM 3232 C CA . ARG B 1 168 ? 9.844 3.115 12.789 1 64.25 168 ARG B CA 1
ATOM 3233 C C . ARG B 1 168 ? 10.461 2.471 11.547 1 64.25 168 ARG B C 1
ATOM 3235 O O . ARG B 1 168 ? 10.883 1.314 11.594 1 64.25 168 ARG B O 1
ATOM 3242 N N . LYS B 1 169 ? 10.531 3.234 10.484 1 56.97 169 LYS B N 1
ATOM 3243 C CA . LYS B 1 169 ? 10.953 2.664 9.203 1 56.97 169 LYS B CA 1
ATOM 3244 C C . LYS B 1 169 ? 12.469 2.658 9.078 1 56.97 169 LYS B C 1
ATOM 3246 O O . LYS B 1 169 ? 13.047 1.74 8.484 1 56.97 169 LYS B O 1
ATOM 3251 N N . LEU B 1 170 ? 13.055 3.703 9.539 1 59.78 170 LEU B N 1
ATOM 3252 C CA . LEU B 1 170 ? 14.469 3.887 9.242 1 59.78 170 LEU B CA 1
ATOM 3253 C C . LEU B 1 170 ? 15.312 3.801 10.516 1 59.78 170 LEU B C 1
ATOM 3255 O O . LEU B 1 170 ? 16.547 3.744 10.445 1 59.78 170 LEU B O 1
ATOM 3259 N N . GLY B 1 171 ? 14.492 3.758 11.633 1 68.94 171 GLY B N 1
ATOM 3260 C CA . GLY B 1 171 ? 15.211 3.93 12.883 1 68.94 171 GLY B CA 1
ATOM 3261 C C . GLY B 1 171 ? 15.711 2.623 13.477 1 68.94 171 GLY B C 1
ATOM 3262 O O . GLY B 1 171 ? 15.195 1.553 13.148 1 68.94 171 GLY B O 1
ATOM 3263 N N . ASN B 1 172 ? 16.797 2.688 14.203 1 73.25 172 ASN B N 1
ATOM 3264 C CA . ASN B 1 172 ? 17.188 1.655 15.156 1 73.25 172 ASN B CA 1
ATOM 3265 C C . ASN B 1 172 ? 16.516 1.856 16.5 1 73.25 172 ASN B C 1
ATOM 3267 O O . ASN B 1 172 ? 16.547 2.955 17.062 1 73.25 172 ASN B O 1
ATOM 3271 N N . GLN B 1 173 ? 15.797 0.754 16.859 1 73.56 173 GLN B N 1
ATOM 3272 C CA . GLN B 1 173 ? 15.117 0.872 18.156 1 73.56 173 GLN B CA 1
ATOM 3273 C C . GLN B 1 173 ? 16.125 0.97 19.297 1 73.56 173 GLN B C 1
ATOM 3275 O O . GLN B 1 173 ? 17.094 0.204 19.359 1 73.56 173 GLN B O 1
ATOM 3280 N N . LEU B 1 174 ? 16.031 1.994 20 1 75.19 174 LEU B N 1
ATOM 3281 C CA . LEU B 1 174 ? 16.797 2.18 21.234 1 75.19 174 LEU B CA 1
ATOM 3282 C C . LEU B 1 174 ? 16.016 1.734 22.453 1 75.19 174 LEU B C 1
ATOM 3284 O O . LEU B 1 174 ? 14.922 1.162 22.312 1 75.19 174 LEU B O 1
ATOM 3288 N N . ALA B 1 175 ? 16.672 1.809 23.75 1 69.69 175 ALA B N 1
ATOM 3289 C CA . ALA B 1 175 ? 15.953 1.447 24.969 1 69.69 175 ALA B CA 1
ATOM 3290 C C . ALA B 1 175 ? 14.641 2.215 25.062 1 69.69 175 ALA B C 1
ATOM 3292 O O . ALA B 1 175 ? 14.586 3.408 24.766 1 69.69 175 ALA B O 1
ATOM 3293 N N . GLY B 1 176 ? 13.539 1.404 25.344 1 65.31 176 GLY B N 1
ATOM 3294 C CA . GLY B 1 176 ? 12.227 2.023 25.438 1 65.31 176 GLY B CA 1
ATOM 3295 C C . GLY B 1 176 ? 11.586 2.268 24.078 1 65.31 176 GLY B C 1
ATOM 3296 O O . GLY B 1 176 ? 11.742 1.465 23.156 1 65.31 176 GLY B O 1
ATOM 3297 N N . ASP B 1 177 ? 10.773 3.158 23.953 1 67.31 177 ASP B N 1
ATOM 3298 C CA . ASP B 1 177 ? 10.086 3.547 22.719 1 67.31 177 ASP B CA 1
ATOM 3299 C C . ASP B 1 177 ? 10.828 4.672 22 1 67.31 177 ASP B C 1
ATOM 3301 O O . ASP B 1 177 ? 10.234 5.691 21.656 1 67.31 177 ASP B O 1
ATOM 3305 N N . ARG B 1 178 ? 12.242 4.453 21.953 1 76.12 178 ARG B N 1
ATOM 3306 C CA . ARG B 1 178 ? 13.094 5.434 21.297 1 76.12 178 ARG B CA 1
ATOM 3307 C C . ARG B 1 178 ? 13.719 4.855 20.031 1 76.12 178 ARG B C 1
ATOM 3309 O O . ARG B 1 178 ? 14.07 3.674 19.984 1 76.12 178 ARG B O 1
ATOM 3316 N N . TRP B 1 179 ? 13.742 5.707 18.969 1 82.12 179 TRP B N 1
ATOM 3317 C CA . TRP B 1 179 ? 14.312 5.297 17.688 1 82.12 179 TRP B CA 1
ATOM 3318 C C . TRP B 1 179 ? 15.414 6.254 17.25 1 82.12 179 TRP B C 1
ATOM 3320 O O . TRP B 1 179 ? 15.242 7.477 17.297 1 82.12 179 TRP B O 1
ATOM 3330 N N . PHE B 1 180 ? 16.656 5.684 17 1 85.62 180 PHE B N 1
ATOM 3331 C CA . PHE B 1 180 ? 17.719 6.469 16.359 1 85.62 180 PHE B CA 1
ATOM 3332 C C . PHE B 1 180 ? 17.719 6.254 14.859 1 85.62 180 PHE B C 1
ATOM 3334 O O . PHE B 1 180 ? 17.859 5.125 14.383 1 85.62 180 PHE B O 1
ATOM 3341 N N . VAL B 1 181 ? 17.578 7.309 14.078 1 79.31 181 VAL B N 1
ATOM 3342 C CA . VAL B 1 181 ? 17.609 7.234 12.625 1 79.31 181 VAL B CA 1
ATOM 3343 C C . VAL B 1 181 ? 19.047 7.441 12.133 1 79.31 181 VAL B C 1
ATOM 3345 O O . VAL B 1 181 ? 19.562 8.562 12.18 1 79.31 181 VAL B O 1
ATOM 3348 N N . PRO B 1 182 ? 19.625 6.426 11.633 1 75.62 182 PRO B N 1
ATOM 3349 C CA . PRO B 1 182 ? 21.062 6.5 11.305 1 75.62 182 PRO B CA 1
ATOM 3350 C C . PRO B 1 182 ? 21.328 7.195 9.969 1 75.62 182 PRO B C 1
ATOM 3352 O O . PRO B 1 182 ? 22.469 7.277 9.531 1 75.62 182 PRO B O 1
ATOM 3355 N N . TYR B 1 183 ? 20.359 7.617 9.359 1 67.5 183 TYR B N 1
ATOM 3356 C CA . TYR B 1 183 ? 20.5 8.336 8.094 1 67.5 183 TYR B CA 1
ATOM 3357 C C . TYR B 1 183 ? 20.281 9.828 8.281 1 67.5 183 TYR B C 1
ATOM 3359 O O . TYR B 1 183 ? 19.406 10.234 9.055 1 67.5 183 TYR B O 1
ATOM 3367 N N . ALA B 1 184 ? 21.156 10.633 7.625 1 75.25 184 ALA B N 1
ATOM 3368 C CA . ALA B 1 184 ? 20.969 12.078 7.672 1 75.25 184 ALA B CA 1
ATOM 3369 C C . ALA B 1 184 ? 19.688 12.477 6.941 1 75.25 184 ALA B C 1
ATOM 3371 O O . ALA B 1 184 ? 19.5 12.148 5.766 1 75.25 184 ALA B O 1
ATOM 3372 N N . ILE B 1 185 ? 18.781 13.016 7.672 1 72.75 185 ILE B N 1
ATOM 3373 C CA . ILE B 1 185 ? 17.547 13.547 7.121 1 72.75 185 ILE B CA 1
ATOM 3374 C C . ILE B 1 185 ? 17.484 15.055 7.355 1 72.75 185 ILE B C 1
ATOM 3376 O O . ILE B 1 185 ? 17.5 15.516 8.5 1 72.75 185 ILE B O 1
ATOM 3380 N N . THR B 1 186 ? 17.438 15.891 6.285 1 80.62 186 THR B N 1
ATOM 3381 C CA . THR B 1 186 ? 17.359 17.344 6.43 1 80.62 186 THR B CA 1
ATOM 3382 C C . THR B 1 186 ? 15.93 17.781 6.766 1 80.62 186 THR B C 1
ATOM 3384 O O . THR B 1 186 ? 14.984 17 6.602 1 80.62 186 THR B O 1
ATOM 3387 N N . LEU B 1 187 ? 15.797 19.047 7.293 1 85.75 187 LEU B N 1
ATOM 3388 C CA . LEU B 1 187 ? 14.484 19.594 7.617 1 85.75 187 LEU B CA 1
ATOM 3389 C C . LEU B 1 187 ? 13.641 19.766 6.355 1 85.75 187 LEU B C 1
ATOM 3391 O O . LEU B 1 187 ? 12.414 19.641 6.398 1 85.75 187 LEU B O 1
ATOM 3395 N N . ILE B 1 188 ? 14.258 20 5.211 1 76.19 188 ILE B N 1
ATOM 3396 C CA . ILE B 1 188 ? 13.547 20.109 3.943 1 76.19 188 ILE B CA 1
ATOM 3397 C C . ILE B 1 188 ? 12.945 18.766 3.559 1 76.19 188 ILE B C 1
ATOM 3399 O O . ILE B 1 188 ? 11.797 18.688 3.109 1 76.19 188 ILE B O 1
ATOM 3403 N N . GLU B 1 189 ? 13.68 17.719 3.766 1 64.25 189 GLU B N 1
ATOM 3404 C CA . GLU B 1 189 ? 13.18 16.375 3.484 1 64.25 189 GLU B CA 1
ATOM 3405 C C . GLU B 1 189 ? 12.023 16 4.41 1 64.25 189 GLU B C 1
ATOM 3407 O O . GLU B 1 189 ? 11.031 15.43 3.969 1 64.25 189 GLU B O 1
ATOM 3412 N N . LEU B 1 190 ? 12.258 16.312 5.672 1 77.31 190 LEU B N 1
ATOM 3413 C CA . LEU B 1 190 ? 11.18 16.078 6.633 1 77.31 190 LEU B CA 1
ATOM 3414 C C . LEU B 1 190 ? 9.922 16.844 6.234 1 77.31 190 LEU B C 1
ATOM 3416 O O . LEU B 1 190 ? 8.812 16.312 6.309 1 77.31 190 LEU B O 1
ATOM 3420 N N . ALA B 1 191 ? 10.062 18.141 5.863 1 74.19 191 ALA B N 1
ATOM 3421 C CA . ALA B 1 191 ? 8.953 18.984 5.438 1 74.19 191 ALA B CA 1
ATOM 3422 C C . ALA B 1 191 ? 8.219 18.375 4.254 1 74.19 191 ALA B C 1
ATOM 3424 O O . ALA B 1 191 ? 6.984 18.344 4.223 1 74.19 191 ALA B O 1
ATOM 3425 N N . LYS B 1 192 ? 8.938 17.828 3.387 1 63.53 192 LYS B N 1
ATOM 3426 C CA . LYS B 1 192 ? 8.352 17.188 2.211 1 63.53 192 LYS B CA 1
ATOM 3427 C C . LYS B 1 192 ? 7.559 15.945 2.604 1 63.53 192 LYS B C 1
ATOM 3429 O O . LYS B 1 192 ? 6.461 15.719 2.092 1 63.53 192 LYS B O 1
ATOM 3434 N N . MET B 1 193 ? 8.133 15.188 3.465 1 60.44 193 MET B N 1
ATOM 3435 C CA . MET B 1 193 ? 7.445 13.992 3.953 1 60.44 193 MET B CA 1
ATOM 3436 C C . MET B 1 193 ? 6.129 14.359 4.629 1 60.44 193 MET B C 1
ATOM 3438 O O . MET B 1 193 ? 5.145 13.625 4.527 1 60.44 193 MET B O 1
ATOM 3442 N N . ALA B 1 194 ? 6.145 15.391 5.398 1 67.31 194 ALA B N 1
ATOM 3443 C CA . ALA B 1 194 ? 4.992 15.805 6.195 1 67.31 194 ALA B CA 1
ATOM 3444 C C . ALA B 1 194 ? 4.047 16.672 5.375 1 67.31 194 ALA B C 1
ATOM 3446 O O . ALA B 1 194 ? 2.967 17.047 5.844 1 67.31 194 ALA B O 1
ATOM 3447 N N . GLY B 1 195 ? 4.488 16.984 4.195 1 62.81 195 GLY B N 1
ATOM 3448 C CA . GLY B 1 195 ? 3.654 17.844 3.365 1 62.81 195 GLY B CA 1
ATOM 3449 C C . GLY B 1 195 ? 3.496 19.234 3.928 1 62.81 195 GLY B C 1
ATOM 3450 O O . GLY B 1 195 ? 2.377 19.75 4.043 1 62.81 195 GLY B O 1
ATOM 3451 N N . THR B 1 196 ? 4.484 19.812 4.391 1 70.5 196 THR B N 1
ATOM 3452 C CA . THR B 1 196 ? 4.457 21.156 4.957 1 70.5 196 THR B CA 1
ATOM 3453 C C . THR B 1 196 ? 5.695 21.938 4.535 1 70.5 196 THR B C 1
ATOM 3455 O O . THR B 1 196 ? 6.434 21.516 3.645 1 70.5 196 THR B O 1
ATOM 3458 N N . THR B 1 197 ? 5.809 23.188 5.023 1 72.12 197 THR B N 1
ATOM 3459 C CA . THR B 1 197 ? 6.945 24.047 4.684 1 72.12 197 THR B CA 1
ATOM 3460 C C . THR B 1 197 ? 8.125 23.766 5.605 1 72.12 197 THR B C 1
ATOM 3462 O O . THR B 1 197 ? 7.953 23.234 6.703 1 72.12 197 THR B O 1
ATOM 3465 N N . ARG B 1 198 ? 9.336 24.125 4.988 1 77.88 198 ARG B N 1
ATOM 3466 C CA . ARG B 1 198 ? 10.547 23.984 5.793 1 77.88 198 ARG B CA 1
ATOM 3467 C C . ARG B 1 198 ? 10.422 24.781 7.094 1 77.88 198 ARG B C 1
ATOM 3469 O O . ARG B 1 198 ? 10.883 24.328 8.141 1 77.88 198 ARG B O 1
ATOM 3476 N N . GLU B 1 199 ? 9.828 25.984 6.992 1 85.38 199 GLU B N 1
ATOM 3477 C CA . GLU B 1 199 ? 9.648 26.828 8.172 1 85.38 199 GLU B CA 1
ATOM 3478 C C . GLU B 1 199 ? 8.805 26.125 9.234 1 85.38 199 GLU B C 1
ATOM 3480 O O . GLU B 1 199 ? 9.172 26.109 10.406 1 85.38 199 GLU B O 1
ATOM 3485 N N . THR B 1 200 ? 7.805 25.578 8.852 1 80.19 200 THR B N 1
ATOM 3486 C CA . THR B 1 200 ? 6.918 24.875 9.766 1 80.19 200 THR B CA 1
ATOM 3487 C C . THR B 1 200 ? 7.613 23.641 10.344 1 80.19 200 THR B C 1
ATOM 3489 O O . THR B 1 200 ? 7.562 23.406 11.555 1 80.19 200 THR B O 1
ATOM 3492 N N . ALA B 1 201 ? 8.25 22.891 9.492 1 85.44 201 ALA B N 1
ATOM 3493 C CA . ALA B 1 201 ? 8.984 21.719 9.961 1 85.44 201 ALA B CA 1
ATOM 3494 C C . ALA B 1 201 ? 10.016 22.109 11.016 1 85.44 201 ALA B C 1
ATOM 3496 O O . ALA B 1 201 ? 10.156 21.438 12.039 1 85.44 201 ALA B O 1
ATOM 3497 N N . SER B 1 202 ? 10.688 23.109 10.688 1 91.44 202 SER B N 1
ATOM 3498 C CA . SER B 1 202 ? 11.711 23.594 11.609 1 91.44 202 SER B CA 1
ATOM 3499 C C . SER B 1 202 ? 11.102 23.953 12.961 1 91.44 202 SER B C 1
ATOM 3501 O O . SER B 1 202 ? 11.648 23.609 14.008 1 91.44 202 SER B O 1
ATOM 3503 N N . GLN B 1 203 ? 9.969 24.625 12.969 1 92.81 203 GLN B N 1
ATOM 3504 C CA . GLN B 1 203 ? 9.312 25.062 14.195 1 92.81 203 GLN B CA 1
ATOM 3505 C C . GLN B 1 203 ? 8.836 23.859 15.008 1 92.81 203 GLN B C 1
ATOM 3507 O O . GLN B 1 203 ? 8.992 23.828 16.234 1 92.81 203 GLN B O 1
ATOM 3512 N N . VAL B 1 204 ? 8.305 23.016 14.32 1 88.69 204 VAL B N 1
ATOM 3513 C CA . VAL B 1 204 ? 7.793 21.828 15 1 88.69 204 VAL B CA 1
ATOM 3514 C C . VAL B 1 204 ? 8.953 21.031 15.609 1 88.69 204 VAL B C 1
ATOM 3516 O O . VAL B 1 204 ? 8.867 20.578 16.75 1 88.69 204 VAL B O 1
ATOM 3519 N N . VAL B 1 205 ? 10.023 20.844 14.852 1 91.94 205 VAL B N 1
ATOM 3520 C CA . VAL B 1 205 ? 11.195 20.109 15.328 1 91.94 205 VAL B CA 1
ATOM 3521 C C . VAL B 1 205 ? 11.773 20.812 16.562 1 91.94 205 VAL B C 1
ATOM 3523 O O . VAL B 1 205 ? 12.125 20.172 17.547 1 91.94 205 VAL B O 1
ATOM 3526 N N . GLN B 1 206 ? 11.867 22.109 16.453 1 93.81 206 GLN B N 1
ATOM 3527 C CA . GLN B 1 206 ? 12.367 22.875 17.594 1 93.81 206 GLN B CA 1
ATOM 3528 C C . GLN B 1 206 ? 11.492 22.656 18.828 1 93.81 206 GLN B C 1
ATOM 3530 O O . GLN B 1 206 ? 12.008 22.484 19.938 1 93.81 206 GLN B O 1
ATOM 3535 N N . ARG B 1 207 ? 10.25 22.719 18.625 1 91.81 207 ARG B N 1
ATOM 3536 C CA . ARG B 1 207 ? 9.312 22.516 19.734 1 91.81 207 ARG B CA 1
ATOM 3537 C C . ARG B 1 207 ? 9.445 21.125 20.312 1 91.81 207 ARG B C 1
ATOM 3539 O O . ARG B 1 207 ? 9.469 20.953 21.531 1 91.81 207 ARG B O 1
ATOM 3546 N N . LEU B 1 208 ? 9.461 20.156 19.484 1 90 208 LEU B N 1
ATOM 3547 C CA . LEU B 1 208 ? 9.586 18.781 19.922 1 90 208 LEU B CA 1
ATOM 3548 C C . LEU B 1 208 ? 10.891 18.562 20.672 1 90 208 LEU B C 1
ATOM 3550 O O . LEU B 1 208 ? 10.945 17.781 21.641 1 90 208 LEU B O 1
ATOM 3554 N N . GLU B 1 209 ? 11.906 19.188 20.141 1 92.56 209 GLU B N 1
ATOM 3555 C CA . GLU B 1 209 ? 13.188 19.109 20.828 1 92.56 209 GLU B CA 1
ATOM 3556 C C . GLU B 1 209 ? 13.102 19.75 22.219 1 92.56 209 GLU B C 1
ATOM 3558 O O . GLU B 1 209 ? 13.625 19.203 23.188 1 92.56 209 GLU B O 1
ATOM 3563 N N . ALA B 1 210 ? 12.516 20.875 22.297 1 91.56 210 ALA B N 1
ATOM 3564 C CA . ALA B 1 210 ? 12.328 21.562 23.578 1 91.56 210 ALA B CA 1
ATOM 3565 C C . ALA B 1 210 ? 11.531 20.703 24.547 1 91.56 210 ALA B C 1
ATOM 3567 O O . ALA B 1 210 ? 11.797 20.703 25.75 1 91.56 210 ALA B O 1
ATOM 3568 N N . ASP B 1 211 ? 10.656 19.969 24.016 1 88.06 211 ASP B N 1
ATOM 3569 C CA . ASP B 1 211 ? 9.797 19.109 24.812 1 88.06 211 ASP B CA 1
ATOM 3570 C C . ASP B 1 211 ? 10.508 17.797 25.156 1 88.06 211 ASP B C 1
ATOM 3572 O O . ASP B 1 211 ? 9.938 16.938 25.844 1 88.06 211 ASP B O 1
ATOM 3576 N N . GLY B 1 212 ? 11.68 17.578 24.641 1 87.12 212 GLY B N 1
ATOM 3577 C CA . GLY B 1 212 ? 12.453 16.375 24.922 1 87.12 212 GLY B CA 1
ATOM 3578 C C . GLY B 1 212 ? 11.938 15.156 24.172 1 87.12 212 GLY B C 1
ATOM 3579 O O . GLY B 1 212 ? 12.172 14.023 24.594 1 87.12 212 GLY B O 1
ATOM 3580 N N . GLN B 1 213 ? 11.219 15.43 23.062 1 90.25 213 GLN B N 1
ATOM 3581 C CA . GLN B 1 213 ? 10.602 14.312 22.359 1 90.25 213 GLN B CA 1
ATOM 3582 C C . GLN B 1 213 ? 11.469 13.852 21.188 1 90.25 213 GLN B C 1
ATOM 3584 O O . GLN B 1 213 ? 11.273 12.758 20.641 1 90.25 213 GLN B O 1
ATOM 3589 N N . ILE B 1 214 ? 12.375 14.758 20.797 1 93.06 214 ILE B N 1
ATOM 3590 C CA . ILE B 1 214 ? 13.328 14.359 19.766 1 93.06 214 ILE B CA 1
ATOM 3591 C C . ILE B 1 214 ? 14.672 15.039 20.031 1 93.06 214 ILE B C 1
ATOM 3593 O O . ILE B 1 214 ? 14.758 15.969 20.828 1 93.06 214 ILE B O 1
ATOM 3597 N N . ILE B 1 215 ? 15.742 14.5 19.531 1 92.06 215 ILE B N 1
ATOM 3598 C CA . ILE B 1 215 ? 17.047 15.133 19.391 1 92.06 215 ILE B CA 1
ATOM 3599 C C . ILE B 1 215 ? 17.422 15.234 17.922 1 92.06 215 ILE B C 1
ATOM 3601 O O . ILE B 1 215 ? 17.344 14.25 17.188 1 92.06 215 ILE B O 1
ATOM 3605 N N . TYR B 1 216 ? 17.578 16.406 17.484 1 93.31 216 TYR B N 1
ATOM 3606 C CA . TYR B 1 216 ? 18.031 16.625 16.109 1 93.31 216 TYR B CA 1
ATOM 3607 C C . TYR B 1 216 ? 19.422 17.234 16.094 1 93.31 216 TYR B C 1
ATOM 3609 O O . TYR B 1 216 ? 19.594 18.422 16.391 1 93.31 216 TYR B O 1
ATOM 3617 N N . GLU B 1 217 ? 20.438 16.344 15.773 1 88.88 217 GLU B N 1
ATOM 3618 C CA . GLU B 1 217 ? 21.828 16.75 15.758 1 88.88 217 GLU B CA 1
ATOM 3619 C C . GLU B 1 217 ? 22.547 16.203 14.531 1 88.88 217 GLU B C 1
ATOM 3621 O O . GLU B 1 217 ? 22.453 15.008 14.234 1 88.88 217 GLU B O 1
ATOM 3626 N N . HIS B 1 218 ? 23.25 17.047 13.797 1 86.06 218 HIS B N 1
ATOM 3627 C CA . HIS B 1 218 ? 24 16.672 12.602 1 86.06 218 HIS B CA 1
ATOM 3628 C C . HIS B 1 218 ? 23.109 15.922 11.609 1 86.06 218 HIS B C 1
ATOM 3630 O O . HIS B 1 218 ? 23.484 14.875 11.102 1 86.06 218 HIS B O 1
ATOM 3636 N N . LYS B 1 219 ? 21.828 16.375 11.422 1 82.06 219 LYS B N 1
ATOM 3637 C CA . LYS B 1 219 ? 20.828 15.914 10.461 1 82.06 219 LYS B CA 1
ATOM 3638 C C . LYS B 1 219 ? 20.344 14.5 10.797 1 82.06 219 LYS B C 1
ATOM 3640 O O . LYS B 1 219 ? 19.812 13.797 9.945 1 82.06 219 LYS B O 1
ATOM 3645 N N . HIS B 1 220 ? 20.641 14.109 12.102 1 86.25 220 HIS B N 1
ATOM 3646 C CA . HIS B 1 220 ? 20.125 12.836 12.586 1 86.25 220 HIS B CA 1
ATOM 3647 C C . HIS B 1 220 ? 19.047 13.039 13.641 1 86.25 220 HIS B C 1
ATOM 3649 O O . HIS B 1 220 ? 19.188 13.906 14.508 1 86.25 220 HIS B O 1
ATOM 3655 N N . PHE B 1 221 ? 18.078 12.18 13.5 1 88.12 221 PHE B N 1
ATOM 3656 C CA . PHE B 1 221 ? 16.984 12.25 14.461 1 88.12 221 PHE B CA 1
ATOM 3657 C C . PHE B 1 221 ? 17.078 11.125 15.477 1 88.12 221 PHE B C 1
ATOM 3659 O O . PHE B 1 221 ? 17.406 9.992 15.133 1 88.12 221 PHE B O 1
ATOM 3666 N N . THR B 1 222 ? 16.938 11.414 16.703 1 90 222 THR B N 1
ATOM 3667 C CA . THR B 1 222 ? 16.516 10.477 17.734 1 90 222 THR B CA 1
ATOM 3668 C C . THR B 1 222 ? 15.086 10.766 18.188 1 90 222 THR B C 1
ATOM 3670 O O . THR B 1 222 ? 14.789 11.883 18.625 1 90 222 THR B O 1
ATOM 3673 N N . ILE B 1 223 ? 14.258 9.891 18.031 1 86.75 223 ILE B N 1
ATOM 3674 C CA . ILE B 1 223 ? 12.82 10.133 18.172 1 86.75 223 ILE B CA 1
ATOM 3675 C C . ILE B 1 223 ? 12.297 9.406 19.406 1 86.75 223 ILE B C 1
ATOM 3677 O O . ILE B 1 223 ? 12.539 8.219 19.594 1 86.75 223 ILE B O 1
ATOM 3681 N N . PHE B 1 224 ? 11.594 10.242 20.266 1 79.62 224 PHE B N 1
ATOM 3682 C CA . PHE B 1 224 ? 10.969 9.758 21.484 1 79.62 224 PHE B CA 1
ATOM 3683 C C . PHE B 1 224 ? 9.484 10.094 21.5 1 79.62 224 PHE B C 1
ATOM 3685 O O . PHE B 1 224 ? 8.883 10.203 22.578 1 79.62 224 PHE B O 1
ATOM 3692 N N . ILE B 1 225 ? 9.055 10.312 20.391 1 72.62 225 ILE B N 1
ATOM 3693 C CA . ILE B 1 225 ? 7.684 10.805 20.359 1 72.62 225 ILE B CA 1
ATOM 3694 C C . ILE B 1 225 ? 6.742 9.734 20.922 1 72.62 225 ILE B C 1
ATOM 3696 O O . ILE B 1 225 ? 6.805 8.57 20.516 1 72.62 225 ILE B O 1
ATOM 3700 N N . LYS B 1 226 ? 5.945 10.062 22.047 1 60.78 226 LYS B N 1
ATOM 3701 C CA . LYS B 1 226 ? 4.984 9.172 22.688 1 60.78 226 LYS B CA 1
ATOM 3702 C C . LYS B 1 226 ? 3.713 9.039 21.859 1 60.78 226 LYS B C 1
ATOM 3704 O O . LYS B 1 226 ? 3.334 9.977 21.141 1 60.78 226 LYS B O 1
#